Protein AF-R7J4R5-F1 (afdb_monomer_lite)

Secondary structure (DSSP, 8-state):
--S-HHHHHHHHHHHHHHHH--GGGGG-EETTEEHHHHHHHHHHHHHHHSEETTTTEE-EE--STT-S--TTSSS--S--TTPPEEE-HHHHHHHHHHHHHHHHH---HHHHHHHHHHHHHHHHHHHHHTEETTTTEE-S-EESS--SS-TT--GGG-EEHHHHHHHHHTT-S-HHHHHHHHHHHHHHHHHTT-SSS-BSEESPPPTTS-SSTT-STTSTTTT-B-HHHHHHHHHHHHHTT-HHHHHHHHHHHHHHHHHHTSB-SEE-TT--EES-TB-HHHHHHHHHHHHHHHHHHHTTTPBPGGGGTTPEEEEEEESGGGTT-BSS----SSSEEEEETTEEEE--SSPTTSS-SSB-HHHHHHHHHHHTTS-S-EEEEE---TT--H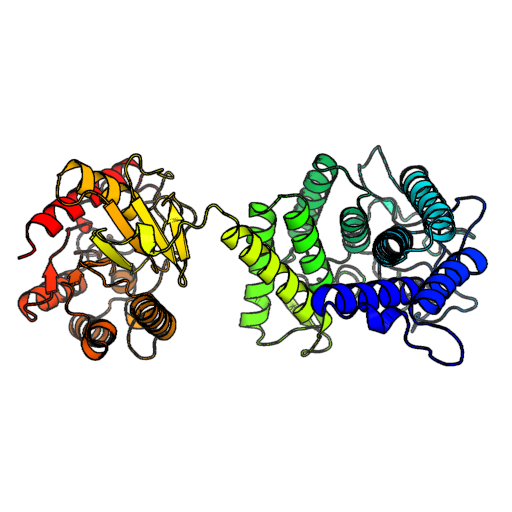HHHSTTSTTHHHHHHHHHHHHHTT---SEEEEE--HHHHHTT--HHHHHHHHHHHHHHHHHTT--PPEEEEE----GGGTTTGGG--HHHHHHHHHHHHH-TTEEEEEEGGG--STTTBTTSSSBPHHHHHHHHHHHHHHHTT--

Foldseek 3Di:
DALLPLLVVLVVVLVVCVVVVPLVQQQDDDPNDGVLRVNVVSLVCQVVPQADPVLLAGKDFQDLFNDQAHAQDQRRNDDDPRTWIWGALQSLLSSLNSLVSSLVSDDDPVVNVVSVVSNVVSLVSCCVPQADPVVLAGAGTDTPDDDLDDPVDPSRVKGFQLSRLSCLVSVSDDLVSLVVSLVVLVVQLVVLLAQASQWRMPPFDDASSHSHPQRHGCGDNRGWRALLSRLSSLVSCLVSPVLVSSVVRCVSVVVLCVVVVFDARTAGSVSHGDDDRHDVSNVVSSVVSVVSSVVVVVPQAWDPLVLCVQAAEEEFEAADQQAQVEAAKDQAPAAEWEDDQLTIHRDTPPGPQGDYRHYHLVSLLQNVCCVVVVGRHYYYYGNYYHLDALLLCFVPHVCVVVLLSSLVSCVVNVNAHQEYEYEYAQNVLVVVPALVNSLVRVVRNVCSCVVVPRLHAYEYEQYHADCVCCVPPRRGDPRSNCSLVVNCVPDVSYFYAAHLNVQQDCQQAVVSHHGYPVVSNVNSVRRSVRVVPND

Structure (mmCIF, N/CA/C/O backbone):
data_AF-R7J4R5-F1
#
_entry.id   AF-R7J4R5-F1
#
loop_
_atom_site.group_PDB
_atom_site.id
_atom_site.type_symbol
_atom_site.label_atom_id
_atom_site.label_alt_id
_atom_site.label_comp_id
_atom_site.label_asym_id
_atom_site.label_entity_id
_atom_site.label_seq_id
_atom_site.pdbx_PDB_ins_code
_atom_site.Cartn_x
_atom_site.Cartn_y
_atom_site.Cartn_z
_atom_site.occupancy
_atom_site.B_iso_or_equiv
_atom_site.auth_seq_id
_atom_site.auth_comp_id
_atom_site.auth_asym_id
_atom_site.auth_atom_id
_atom_site.pdbx_PDB_model_num
ATOM 1 N N . MET A 1 1 ? 12.479 -11.272 -28.086 1.00 71.56 1 MET A N 1
ATOM 2 C CA . MET A 1 1 ? 12.944 -9.870 -28.071 1.00 71.56 1 MET A CA 1
ATOM 3 C C . MET A 1 1 ? 13.410 -9.408 -26.708 1.00 71.56 1 MET A C 1
ATOM 5 O O . MET A 1 1 ? 14.330 -8.608 -26.654 1.00 71.56 1 MET A O 1
ATOM 9 N N . GLU A 1 2 ? 12.779 -9.908 -25.652 1.00 79.25 2 GLU A N 1
ATOM 10 C CA . GLU A 1 2 ? 13.115 -9.653 -24.254 1.00 79.25 2 GLU A CA 1
ATOM 11 C C . GLU A 1 2 ? 14.578 -10.009 -23.927 1.00 79.25 2 GLU A C 1
ATOM 13 O O . GLU A 1 2 ? 15.072 -11.060 -24.354 1.00 79.25 2 GLU A O 1
ATOM 18 N N . THR A 1 3 ? 15.246 -9.158 -23.145 1.00 88.50 3 THR A N 1
ATOM 19 C CA . THR A 1 3 ? 16.601 -9.391 -22.599 1.00 88.50 3 THR A CA 1
ATOM 20 C C . THR A 1 3 ? 16.563 -9.707 -21.098 1.00 88.50 3 THR A C 1
ATOM 22 O O . THR A 1 3 ? 17.595 -9.899 -20.453 1.00 88.50 3 THR A O 1
ATOM 25 N N . ASP A 1 4 ? 15.371 -9.762 -20.504 1.00 93.56 4 ASP A N 1
ATOM 26 C CA . ASP A 1 4 ? 15.189 -9.857 -19.062 1.00 93.56 4 ASP A CA 1
ATOM 27 C C . ASP A 1 4 ? 14.952 -11.293 -18.564 1.00 93.56 4 ASP A C 1
ATOM 29 O O . ASP A 1 4 ? 14.947 -11.510 -17.352 1.00 93.56 4 ASP A O 1
ATOM 33 N N . GLN A 1 5 ? 14.815 -12.292 -19.442 1.00 95.00 5 GLN A N 1
ATOM 34 C CA . GLN A 1 5 ? 14.500 -13.676 -19.057 1.00 95.00 5 GLN A CA 1
ATOM 35 C C . GLN A 1 5 ? 15.560 -14.279 -18.120 1.00 95.00 5 GLN A C 1
ATOM 37 O O . GLN A 1 5 ? 15.231 -14.833 -17.064 1.00 95.00 5 GLN A O 1
ATOM 42 N N . GLU A 1 6 ? 16.841 -14.117 -18.454 1.00 97.44 6 GLU A N 1
ATOM 43 C CA . GLU A 1 6 ? 17.977 -14.552 -17.640 1.00 97.44 6 GLU A CA 1
ATOM 44 C C . GLU A 1 6 ? 17.981 -13.864 -16.270 1.00 97.44 6 GLU A C 1
ATOM 46 O O . GLU A 1 6 ? 18.127 -14.509 -15.224 1.00 97.44 6 GLU A O 1
ATOM 51 N N . THR A 1 7 ? 17.769 -12.548 -16.262 1.00 98.19 7 THR A N 1
ATOM 52 C CA . THR A 1 7 ? 17.751 -11.752 -15.030 1.00 98.19 7 THR A CA 1
ATOM 53 C C . THR A 1 7 ? 16.547 -12.105 -14.148 1.00 98.19 7 THR A C 1
ATOM 55 O O . THR A 1 7 ? 16.683 -12.246 -12.930 1.00 98.19 7 THR A O 1
ATOM 58 N N . SER A 1 8 ? 15.380 -12.344 -14.749 1.00 96.88 8 SER A N 1
ATOM 59 C CA . SER A 1 8 ? 14.147 -12.766 -14.087 1.00 96.88 8 SER A CA 1
ATOM 60 C C . SER A 1 8 ? 14.290 -14.149 -13.451 1.00 96.88 8 SER A C 1
ATOM 62 O O . SER A 1 8 ? 13.855 -14.346 -12.311 1.00 96.88 8 SER A O 1
ATOM 64 N N . LEU A 1 9 ? 14.965 -15.091 -14.122 1.00 97.12 9 LEU A N 1
ATOM 65 C CA . LEU A 1 9 ? 15.268 -16.411 -13.563 1.00 97.12 9 LEU A CA 1
ATOM 66 C C . LEU A 1 9 ? 16.146 -16.305 -12.307 1.00 97.12 9 LEU A C 1
ATOM 68 O O . LEU A 1 9 ? 15.844 -16.929 -11.285 1.00 97.12 9 LEU A O 1
ATOM 72 N N . ILE A 1 10 ? 17.194 -15.478 -12.350 1.00 98.56 10 ILE A N 1
ATOM 73 C CA . ILE A 1 10 ? 18.069 -15.221 -11.196 1.00 98.56 10 ILE A CA 1
ATOM 74 C C . ILE A 1 10 ? 17.261 -14.664 -10.019 1.00 98.56 10 ILE A C 1
ATOM 76 O O . ILE A 1 10 ? 17.383 -15.150 -8.891 1.00 98.56 10 ILE A O 1
ATOM 80 N N . GLN A 1 11 ? 16.384 -13.687 -10.271 1.00 97.25 11 GLN A N 1
ATOM 81 C CA . GLN A 1 11 ? 15.514 -13.124 -9.238 1.00 97.25 11 GLN A CA 1
ATOM 82 C C . GLN A 1 11 ? 14.523 -14.149 -8.670 1.00 97.25 11 GLN A C 1
ATOM 84 O O . GLN A 1 11 ? 14.265 -14.142 -7.464 1.00 97.25 11 GLN A O 1
ATOM 89 N N . ALA A 1 12 ? 13.970 -15.036 -9.499 1.00 96.56 12 ALA A N 1
ATOM 90 C CA . ALA A 1 12 ? 13.065 -16.091 -9.050 1.00 96.56 12 ALA A CA 1
ATOM 91 C C . ALA A 1 12 ? 13.772 -17.088 -8.117 1.00 96.56 12 ALA A C 1
ATOM 93 O O . ALA A 1 12 ? 13.249 -17.400 -7.043 1.00 96.56 12 ALA A O 1
ATOM 94 N N . ILE A 1 13 ? 14.983 -17.530 -8.480 1.00 98.00 13 ILE A N 1
ATOM 95 C CA . ILE A 1 13 ? 15.808 -18.413 -7.640 1.00 98.00 13 ILE A CA 1
ATOM 96 C C . ILE A 1 13 ? 16.152 -17.721 -6.319 1.00 98.00 13 ILE A C 1
ATOM 98 O O . ILE A 1 13 ? 15.978 -18.314 -5.254 1.00 98.00 13 ILE A O 1
ATOM 102 N N . TYR A 1 14 ? 16.570 -16.454 -6.369 1.00 97.50 14 TYR A N 1
ATOM 103 C CA . TYR A 1 14 ? 16.852 -15.660 -5.175 1.00 97.50 14 TYR A CA 1
ATOM 104 C C . TYR A 1 14 ? 15.651 -15.582 -4.234 1.00 97.50 14 TYR A C 1
ATOM 106 O O . TYR A 1 14 ? 15.760 -15.941 -3.060 1.00 97.50 14 TYR A O 1
ATOM 114 N N . LYS A 1 15 ? 14.475 -15.210 -4.753 1.00 92.75 15 LYS A N 1
ATOM 115 C CA . LYS A 1 15 ? 13.235 -15.139 -3.966 1.00 92.75 15 LYS A CA 1
ATOM 116 C C . LYS A 1 15 ? 12.886 -16.493 -3.344 1.00 92.75 15 LYS A C 1
ATOM 118 O O . LYS A 1 15 ? 12.499 -16.533 -2.176 1.00 92.75 15 LYS A O 1
ATOM 123 N N . TYR A 1 16 ? 13.055 -17.595 -4.079 1.00 95.62 16 TYR A N 1
ATOM 124 C CA . TYR A 1 16 ? 12.845 -18.944 -3.548 1.00 95.62 16 TYR A CA 1
ATOM 125 C C . TYR A 1 16 ? 13.801 -19.259 -2.390 1.00 95.62 16 TYR A C 1
ATOM 127 O O . TYR A 1 16 ? 13.343 -19.660 -1.318 1.00 95.62 16 TYR A O 1
ATOM 135 N N . VAL A 1 17 ? 15.109 -19.051 -2.568 1.00 95.19 17 VAL A N 1
ATOM 136 C CA . VAL A 1 17 ? 16.117 -19.354 -1.538 1.00 95.19 17 VAL A CA 1
ATOM 137 C C . VAL A 1 17 ? 15.897 -18.496 -0.293 1.00 95.19 17 VAL A C 1
ATOM 139 O O . VAL A 1 17 ? 15.870 -19.032 0.813 1.00 95.19 17 VAL A O 1
ATOM 142 N N . LYS A 1 18 ? 15.660 -17.188 -0.454 1.00 89.12 18 LYS A N 1
ATOM 143 C CA . LYS A 1 18 ? 15.425 -16.267 0.668 1.00 89.12 18 LYS A CA 1
ATOM 144 C C . LYS A 1 18 ? 14.161 -16.601 1.454 1.00 89.12 18 LYS A C 1
ATOM 146 O O . LYS A 1 18 ? 14.198 -16.562 2.678 1.00 89.12 18 LYS A O 1
ATOM 151 N N . ARG A 1 19 ? 13.060 -16.953 0.776 1.00 87.12 19 ARG A N 1
ATOM 152 C CA . ARG A 1 19 ? 11.794 -17.292 1.452 1.00 87.12 19 ARG A CA 1
ATOM 153 C C . ARG A 1 19 ? 11.798 -18.679 2.088 1.00 87.12 19 ARG A C 1
ATOM 155 O O . ARG A 1 19 ? 11.160 -18.866 3.115 1.00 87.12 19 ARG A O 1
ATOM 162 N N . SER A 1 20 ? 12.473 -19.652 1.480 1.00 92.38 20 SER A N 1
ATOM 163 C CA . SER A 1 20 ? 12.499 -21.032 1.986 1.00 92.38 20 SER A CA 1
ATOM 164 C C . SER A 1 20 ? 13.629 -21.310 2.979 1.00 92.38 20 SER A C 1
ATOM 166 O O . SER A 1 20 ? 13.566 -22.299 3.702 1.00 92.38 20 SER A O 1
ATOM 168 N N . GLY A 1 21 ? 14.692 -20.499 2.976 1.00 90.00 21 GLY A N 1
ATOM 169 C CA . GLY A 1 21 ? 15.946 -20.803 3.669 1.00 90.00 21 GLY A CA 1
ATOM 170 C C . GLY A 1 21 ? 16.747 -21.953 3.037 1.00 90.00 21 GLY A C 1
ATOM 171 O O . GLY A 1 21 ? 17.786 -22.339 3.570 1.00 90.00 21 GLY A O 1
ATOM 172 N N . ASN A 1 22 ? 16.299 -22.515 1.906 1.00 95.25 22 ASN A N 1
ATOM 173 C CA . ASN A 1 22 ? 16.908 -23.685 1.272 1.00 95.25 22 ASN A CA 1
ATOM 174 C C . ASN A 1 22 ? 18.139 -23.313 0.428 1.00 95.25 22 ASN A C 1
ATOM 176 O O . ASN A 1 22 ? 18.102 -23.309 -0.803 1.00 95.25 22 ASN A O 1
ATOM 180 N N . THR A 1 23 ? 19.259 -23.025 1.089 1.00 94.38 23 THR A N 1
ATOM 181 C CA . THR A 1 23 ? 20.534 -22.726 0.413 1.00 94.38 23 THR A CA 1
ATOM 182 C C . THR A 1 23 ? 21.132 -23.941 -0.303 1.00 94.38 23 THR A C 1
ATOM 184 O O . THR A 1 23 ? 21.845 -23.774 -1.290 1.00 94.38 23 THR A O 1
ATOM 187 N N . ALA A 1 24 ? 20.796 -25.167 0.117 1.00 96.88 24 ALA A N 1
ATOM 188 C CA . ALA A 1 24 ? 21.243 -26.397 -0.542 1.00 96.88 24 ALA A CA 1
ATOM 189 C C . ALA A 1 24 ? 20.746 -26.505 -1.995 1.00 96.88 24 ALA A C 1
ATOM 191 O O . ALA A 1 24 ? 21.422 -27.111 -2.829 1.00 96.88 24 ALA A O 1
ATOM 192 N N . TYR A 1 25 ? 19.619 -25.861 -2.329 1.00 97.06 25 TYR A N 1
ATOM 193 C CA . TYR A 1 25 ? 19.110 -25.791 -3.700 1.00 97.06 25 TYR A CA 1
ATOM 194 C C . TYR A 1 25 ? 20.157 -25.258 -4.688 1.00 97.06 25 TYR A C 1
ATOM 196 O O . TYR A 1 25 ? 20.295 -25.808 -5.779 1.00 97.06 25 TYR A O 1
ATOM 204 N N . LEU A 1 26 ? 20.967 -24.274 -4.276 1.00 97.69 26 LEU A N 1
ATOM 205 C CA . LEU A 1 26 ? 22.016 -23.667 -5.103 1.00 97.69 26 LEU A CA 1
ATOM 206 C C . LEU A 1 26 ? 23.072 -24.674 -5.579 1.00 97.69 26 LEU A C 1
ATOM 208 O O . LEU A 1 26 ? 23.663 -24.489 -6.640 1.00 97.69 26 LEU A O 1
ATOM 212 N N . GLN A 1 27 ? 23.279 -25.752 -4.818 1.00 97.94 27 GLN A N 1
ATOM 213 C CA . GLN A 1 27 ? 24.258 -26.806 -5.102 1.00 97.94 27 GLN A CA 1
ATOM 214 C C . GLN A 1 27 ? 23.659 -27.994 -5.872 1.00 97.94 27 GLN A C 1
ATOM 216 O O . GLN A 1 27 ? 24.373 -28.937 -6.220 1.00 97.94 27 GLN A O 1
ATOM 221 N N . THR A 1 28 ? 22.355 -27.964 -6.166 1.00 97.88 28 THR A N 1
ATOM 222 C CA . THR A 1 28 ? 21.693 -29.013 -6.951 1.00 97.88 28 THR A CA 1
ATOM 223 C C . THR A 1 28 ? 22.253 -29.023 -8.364 1.00 97.88 28 THR A C 1
ATOM 225 O O . THR A 1 28 ? 22.256 -27.994 -9.036 1.00 97.88 28 THR A O 1
ATOM 228 N N . LYS A 1 29 ? 22.718 -30.185 -8.831 1.00 97.69 29 LYS A N 1
ATOM 229 C CA . LYS A 1 29 ? 23.244 -30.338 -10.188 1.00 97.69 29 LYS A CA 1
ATOM 230 C C . LYS A 1 29 ? 22.124 -30.6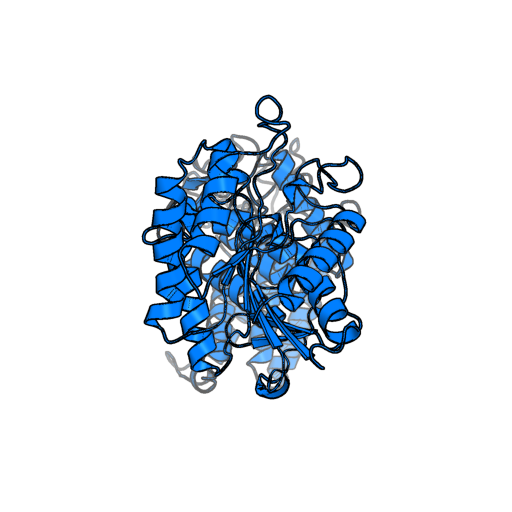61 -11.169 1.00 97.69 29 LYS A C 1
ATOM 232 O O . LYS A 1 29 ? 21.414 -31.646 -10.996 1.00 97.69 29 LYS A O 1
ATOM 237 N N . ILE A 1 30 ? 22.028 -29.865 -12.224 1.00 93.56 30 ILE A N 1
ATOM 238 C CA . ILE A 1 30 ? 21.152 -30.077 -13.373 1.00 93.56 30 ILE A CA 1
ATOM 239 C C . ILE A 1 30 ? 22.063 -30.165 -14.589 1.00 93.56 30 ILE A C 1
ATOM 241 O O . ILE A 1 30 ? 22.739 -29.189 -14.917 1.00 93.56 30 ILE A O 1
ATOM 245 N N . ASP A 1 31 ? 22.108 -31.340 -15.219 1.00 93.69 31 ASP A N 1
ATOM 246 C CA . ASP A 1 31 ? 22.960 -31.617 -16.383 1.00 93.69 31 ASP A CA 1
ATOM 247 C C . ASP A 1 31 ? 24.418 -31.152 -16.164 1.00 93.69 31 ASP A C 1
ATOM 249 O O . ASP A 1 31 ? 24.946 -30.258 -16.818 1.00 93.69 31 ASP A O 1
ATOM 253 N N . GLY A 1 32 ? 25.036 -31.683 -15.103 1.00 95.69 32 GLY A N 1
ATOM 254 C CA . GLY A 1 32 ? 26.447 -31.454 -14.774 1.00 95.69 32 GLY A CA 1
ATOM 255 C C . GLY A 1 32 ? 26.795 -30.119 -14.100 1.00 95.69 32 GLY A C 1
ATOM 256 O O . GLY A 1 32 ? 27.897 -30.013 -13.562 1.00 95.69 32 GLY A O 1
ATOM 257 N N . LYS A 1 33 ? 25.883 -29.139 -14.058 1.00 97.19 33 LYS A N 1
ATOM 258 C CA . LYS A 1 33 ? 26.109 -27.806 -13.466 1.00 97.19 33 LYS A CA 1
ATOM 259 C C . LYS A 1 33 ? 25.200 -27.539 -12.278 1.00 97.19 33 LYS A C 1
ATOM 261 O O . LYS A 1 33 ? 24.016 -27.868 -12.319 1.00 97.19 33 LYS A O 1
ATOM 266 N N . THR A 1 34 ? 25.750 -26.951 -11.224 1.00 98.19 34 THR A N 1
ATOM 267 C CA . THR A 1 34 ? 24.971 -26.484 -10.073 1.00 98.19 34 THR A CA 1
ATOM 268 C C . THR A 1 34 ? 24.040 -25.336 -10.466 1.00 98.19 34 THR A C 1
ATOM 270 O O . THR A 1 34 ? 24.269 -24.644 -11.460 1.00 98.19 34 THR A O 1
ATOM 273 N N . VAL A 1 35 ? 22.981 -25.114 -9.687 1.00 98.31 35 VAL A N 1
ATOM 274 C CA . VAL A 1 35 ? 22.061 -23.989 -9.911 1.00 98.31 35 VAL A CA 1
ATOM 275 C C . VAL A 1 35 ? 22.802 -22.647 -9.857 1.00 98.31 35 VAL A C 1
ATOM 277 O O . VAL A 1 35 ? 22.580 -21.822 -10.737 1.00 98.31 35 VAL A O 1
ATOM 280 N N . ILE A 1 36 ? 23.720 -22.436 -8.903 1.00 98.12 36 ILE A N 1
ATOM 281 C CA . ILE A 1 36 ? 24.490 -21.179 -8.822 1.00 98.12 36 ILE A CA 1
ATOM 282 C C . ILE A 1 36 ? 25.435 -20.990 -10.021 1.00 98.12 36 ILE A C 1
ATOM 284 O O . ILE A 1 36 ? 25.532 -19.887 -10.550 1.00 98.12 36 ILE A O 1
ATOM 288 N N . GLU A 1 37 ? 26.052 -22.063 -10.535 1.00 97.81 37 GLU A N 1
ATOM 289 C CA . GLU A 1 37 ? 26.833 -21.996 -11.782 1.00 97.81 37 GLU A CA 1
ATOM 290 C C . GLU A 1 37 ? 25.954 -21.640 -12.988 1.00 97.81 37 GLU A C 1
ATOM 292 O O . GLU A 1 37 ? 26.389 -20.906 -13.868 1.00 97.81 37 GLU A O 1
ATOM 297 N N . ARG A 1 38 ? 24.709 -22.129 -13.039 1.00 97.75 38 ARG A N 1
ATOM 298 C CA . ARG A 1 38 ? 23.761 -21.768 -14.106 1.00 97.75 38 ARG A CA 1
ATOM 299 C C . ARG A 1 38 ? 23.309 -20.313 -14.013 1.00 97.75 38 ARG A C 1
ATOM 301 O O . ARG A 1 38 ? 23.125 -19.681 -15.047 1.00 97.75 38 ARG A O 1
ATOM 308 N N . MET A 1 39 ? 23.158 -19.782 -12.800 1.00 98.12 39 MET A N 1
ATOM 309 C CA . MET A 1 39 ? 22.904 -18.354 -12.594 1.00 98.12 39 MET A CA 1
ATOM 310 C C . MET A 1 39 ? 24.073 -17.510 -13.113 1.00 98.12 39 MET A C 1
ATOM 312 O O . MET A 1 39 ? 23.842 -16.529 -13.810 1.00 98.12 39 MET A O 1
ATOM 316 N N . GLU A 1 40 ? 25.318 -17.914 -12.840 1.00 98.25 40 GLU A N 1
ATOM 317 C CA . GLU A 1 40 ? 26.495 -17.239 -13.399 1.00 98.25 40 GLU A CA 1
ATOM 318 C C . GLU A 1 40 ? 26.520 -17.313 -14.930 1.00 98.25 40 GLU A C 1
ATOM 320 O O . GLU A 1 40 ? 26.718 -16.294 -15.581 1.00 98.25 40 GLU A O 1
ATOM 325 N N . TRP A 1 41 ? 26.246 -18.480 -15.519 1.00 97.62 41 TRP A N 1
ATOM 326 C CA . TRP A 1 41 ? 26.159 -18.631 -16.976 1.00 97.62 41 TRP A CA 1
ATOM 327 C C . TRP A 1 41 ? 25.111 -17.727 -17.620 1.00 97.62 41 TRP A C 1
ATOM 329 O O . TRP A 1 41 ? 25.344 -17.224 -18.715 1.00 97.62 41 TRP A O 1
ATOM 339 N N . ALA A 1 42 ? 23.984 -17.489 -16.951 1.00 98.06 42 ALA A N 1
ATOM 340 C CA . ALA A 1 42 ? 22.976 -16.551 -17.428 1.00 98.06 42 ALA A CA 1
ATOM 341 C C . ALA A 1 42 ? 23.521 -15.106 -17.460 1.00 98.06 42 ALA A C 1
ATOM 343 O O . ALA A 1 42 ? 23.331 -14.400 -18.448 1.00 98.06 42 ALA A O 1
ATOM 344 N N . LEU A 1 43 ? 24.281 -14.689 -16.437 1.00 98.56 43 LEU A N 1
ATOM 345 C CA . LEU A 1 43 ? 24.974 -13.392 -16.437 1.00 98.56 43 LEU A CA 1
ATOM 346 C C . LEU A 1 43 ? 26.051 -13.318 -17.533 1.00 98.56 43 LEU A C 1
ATOM 348 O O . LEU A 1 43 ? 26.182 -12.297 -18.203 1.00 98.56 43 LEU A O 1
ATOM 352 N N . GLU A 1 44 ? 26.826 -14.389 -17.728 1.00 98.38 44 GLU A N 1
ATOM 353 C CA . GLU A 1 44 ? 27.865 -14.451 -18.765 1.00 98.38 44 GLU A CA 1
ATOM 354 C C . GLU A 1 44 ? 27.274 -14.389 -20.170 1.00 98.38 44 GLU A C 1
ATOM 356 O O . GLU A 1 44 ? 27.812 -13.683 -21.017 1.00 98.38 44 GLU A O 1
ATOM 361 N N . TYR A 1 45 ? 26.155 -15.072 -20.412 1.00 98.12 45 TYR A N 1
ATOM 362 C CA . TYR A 1 45 ? 25.437 -14.994 -21.679 1.00 98.12 45 TYR A CA 1
ATOM 363 C C . TYR A 1 45 ? 25.033 -13.552 -22.005 1.00 98.12 45 TYR A C 1
ATOM 365 O O . TYR A 1 45 ? 25.334 -13.076 -23.096 1.00 98.12 45 TYR A O 1
ATOM 373 N N . LEU A 1 46 ? 24.445 -12.823 -21.051 1.00 98.12 46 LEU A N 1
ATOM 374 C CA . LEU A 1 46 ? 24.060 -11.425 -21.265 1.00 98.12 46 LEU A CA 1
ATOM 375 C C . LEU A 1 46 ? 25.267 -10.540 -21.612 1.00 98.12 46 LEU A C 1
ATOM 377 O O . LEU A 1 46 ? 25.201 -9.737 -22.540 1.00 98.12 46 LEU A O 1
ATOM 381 N N . ILE A 1 47 ? 26.394 -10.718 -20.918 1.00 97.69 47 ILE A N 1
ATOM 382 C CA . ILE A 1 47 ? 27.624 -9.958 -21.194 1.00 97.69 47 ILE A CA 1
ATOM 383 C C . ILE A 1 47 ? 28.261 -10.338 -22.541 1.00 97.69 47 ILE A C 1
ATOM 385 O O . ILE A 1 47 ? 28.851 -9.485 -23.202 1.00 97.69 47 ILE A O 1
ATOM 389 N N . ASN A 1 48 ? 28.162 -11.598 -22.961 1.00 97.62 48 ASN A N 1
ATOM 390 C CA . ASN A 1 48 ? 28.793 -12.070 -24.193 1.00 97.62 48 ASN A CA 1
ATOM 391 C C . ASN A 1 48 ? 27.947 -11.777 -25.439 1.00 97.62 48 ASN A C 1
ATOM 393 O O . ASN A 1 48 ? 28.497 -11.396 -26.470 1.00 97.62 48 ASN A O 1
ATOM 397 N N . GLU A 1 49 ? 26.627 -11.928 -25.333 1.00 96.44 49 GLU A N 1
ATOM 398 C CA . GLU A 1 49 ? 25.713 -11.958 -26.481 1.00 96.44 49 GLU A CA 1
ATOM 399 C C . GLU A 1 49 ? 24.780 -10.741 -26.551 1.00 96.44 49 GLU A C 1
ATOM 401 O O . GLU A 1 49 ? 24.240 -10.435 -27.615 1.00 96.44 49 GLU A O 1
ATOM 406 N N . LYS A 1 50 ? 24.567 -10.041 -25.429 1.00 96.38 50 LYS A N 1
ATOM 407 C CA . LYS A 1 50 ? 23.594 -8.942 -25.305 1.00 96.38 50 LYS A CA 1
ATOM 408 C C . LYS A 1 50 ? 24.215 -7.648 -24.795 1.00 96.38 50 LYS A C 1
ATOM 410 O O . LYS A 1 50 ? 23.512 -6.832 -24.222 1.00 96.38 50 LYS A O 1
ATOM 415 N N . TYR A 1 51 ? 25.509 -7.420 -25.013 1.00 97.12 51 TYR A N 1
ATOM 416 C CA . TYR A 1 51 ? 26.222 -6.263 -24.463 1.00 97.12 51 TYR A CA 1
ATOM 417 C C . TYR A 1 51 ? 26.843 -5.378 -25.544 1.00 97.12 51 TYR A C 1
ATOM 419 O O . TYR A 1 51 ? 27.601 -5.836 -26.403 1.00 97.12 51 TYR A O 1
ATOM 427 N N . ASN A 1 52 ? 26.591 -4.074 -25.464 1.00 98.19 52 ASN A N 1
ATOM 428 C CA . ASN A 1 52 ? 27.252 -3.086 -26.300 1.00 98.19 52 ASN A CA 1
ATOM 429 C C . ASN A 1 52 ? 28.524 -2.567 -25.618 1.00 98.19 52 ASN A C 1
ATOM 431 O O . ASN A 1 52 ? 28.467 -1.902 -24.586 1.00 98.19 52 ASN A O 1
ATOM 435 N N . LYS A 1 53 ? 29.686 -2.803 -26.236 1.00 96.44 53 LYS A N 1
ATOM 436 C CA . LYS A 1 53 ? 30.991 -2.396 -25.685 1.00 96.44 53 LYS A CA 1
ATOM 437 C C . LYS A 1 53 ? 31.227 -0.884 -25.659 1.00 96.44 53 LYS A C 1
ATOM 439 O O . LYS A 1 53 ? 32.017 -0.429 -24.841 1.00 96.44 53 LYS A O 1
ATOM 444 N N . GLN A 1 54 ? 30.600 -0.123 -26.556 1.00 97.00 54 GLN A N 1
ATOM 445 C CA . GLN A 1 54 ? 30.769 1.331 -26.623 1.00 97.00 54 GLN A CA 1
ATOM 446 C C . GLN A 1 54 ? 30.098 2.018 -25.431 1.00 97.00 54 GLN A C 1
ATOM 448 O O . GLN A 1 54 ? 30.692 2.911 -24.836 1.00 97.00 54 GLN A O 1
ATOM 453 N N . TYR A 1 55 ? 28.880 1.599 -25.088 1.00 98.38 55 TYR A N 1
ATOM 454 C CA . TYR A 1 55 ? 28.118 2.161 -23.967 1.00 98.38 55 TYR A CA 1
ATOM 455 C C . TYR A 1 55 ? 28.352 1.414 -22.654 1.00 98.38 55 TYR A C 1
ATOM 457 O O . TYR A 1 55 ? 28.089 1.937 -21.576 1.00 98.38 55 TYR A O 1
ATOM 465 N N . GLY A 1 56 ? 28.832 0.176 -22.740 1.00 98.44 56 GLY A N 1
ATOM 466 C CA . GLY A 1 56 ? 28.994 -0.699 -21.597 1.00 98.44 56 GLY A CA 1
ATOM 467 C C . GLY A 1 56 ? 27.661 -1.074 -20.939 1.00 98.44 56 GLY A C 1
ATOM 468 O O . GLY A 1 56 ? 27.587 -1.113 -19.708 1.00 98.44 56 GLY A O 1
ATOM 469 N N . LEU A 1 57 ? 26.628 -1.306 -21.756 1.00 98.75 57 LEU A N 1
ATOM 470 C CA . LEU A 1 57 ? 25.239 -1.570 -21.365 1.00 98.75 57 LEU A CA 1
ATOM 471 C C . LEU A 1 57 ? 24.651 -2.729 -22.183 1.00 98.75 57 LEU A C 1
ATOM 473 O O . LEU A 1 57 ? 25.136 -3.027 -23.278 1.00 98.75 57 LEU A O 1
ATOM 477 N N . LEU A 1 58 ? 23.610 -3.372 -21.652 1.00 98.50 58 LEU A N 1
ATOM 478 C CA . LEU A 1 58 ? 22.852 -4.398 -22.360 1.00 98.50 58 LEU A CA 1
ATOM 479 C C . LEU A 1 58 ? 22.018 -3.812 -23.500 1.00 98.50 58 LEU A C 1
ATOM 481 O O . LEU A 1 58 ? 21.589 -2.660 -23.426 1.00 98.50 58 LEU A O 1
ATOM 485 N N . ILE A 1 59 ? 21.805 -4.632 -24.528 1.00 97.44 59 ILE A N 1
ATOM 486 C CA . ILE A 1 59 ? 21.008 -4.328 -25.716 1.00 97.44 59 ILE A CA 1
ATOM 487 C C . ILE A 1 59 ? 19.818 -5.276 -25.817 1.00 97.44 59 ILE A C 1
ATOM 489 O O . ILE A 1 59 ? 19.961 -6.481 -25.599 1.00 97.44 59 ILE A O 1
ATOM 493 N N . GLY A 1 60 ? 18.694 -4.728 -26.256 1.00 95.75 60 GLY A N 1
ATOM 494 C CA . GLY A 1 60 ? 17.462 -5.444 -26.560 1.00 95.75 60 GLY A CA 1
ATOM 495 C C . GLY A 1 60 ? 16.859 -4.952 -27.871 1.00 95.75 60 GLY A C 1
ATOM 496 O O . GLY A 1 60 ? 17.395 -4.050 -28.522 1.00 95.75 60 GLY A O 1
ATOM 497 N N . ALA A 1 61 ? 15.753 -5.561 -28.291 1.00 95.69 61 ALA A N 1
ATOM 498 C CA . ALA A 1 61 ? 14.928 -4.958 -29.335 1.00 95.69 61 ALA A CA 1
ATOM 499 C C . ALA A 1 61 ? 14.259 -3.686 -28.788 1.00 95.69 61 ALA A C 1
ATOM 501 O O . ALA A 1 61 ? 13.927 -3.627 -27.609 1.00 95.69 61 ALA A O 1
ATOM 502 N N . THR A 1 62 ? 14.022 -2.682 -29.632 1.00 96.00 62 THR A N 1
ATOM 503 C CA . THR A 1 62 ? 13.212 -1.518 -29.251 1.00 96.00 62 THR A CA 1
ATOM 504 C C . THR A 1 62 ? 11.801 -1.965 -28.882 1.00 96.00 62 THR A C 1
ATOM 506 O O . THR A 1 62 ? 11.103 -2.552 -29.709 1.00 96.00 62 THR A O 1
ATOM 509 N N . THR A 1 63 ? 11.367 -1.645 -27.665 1.00 95.62 63 THR A N 1
ATOM 510 C CA . THR A 1 63 ? 10.026 -1.955 -27.158 1.00 95.62 63 THR A CA 1
ATOM 511 C C . THR A 1 63 ? 9.465 -0.779 -26.360 1.00 95.62 63 THR A C 1
ATOM 513 O O . THR A 1 63 ? 10.143 0.215 -26.107 1.00 95.62 63 THR A O 1
ATOM 516 N N . ALA A 1 64 ? 8.184 -0.847 -26.005 1.00 94.88 64 ALA A N 1
ATOM 517 C CA . ALA A 1 64 ? 7.566 0.162 -25.158 1.00 94.88 64 ALA A CA 1
ATOM 518 C C . ALA A 1 64 ? 7.843 -0.167 -23.676 1.00 94.88 64 ALA A C 1
ATOM 520 O O . ALA A 1 64 ? 7.164 -1.004 -23.079 1.00 94.88 64 ALA A O 1
ATOM 521 N N . ASP A 1 65 ? 8.829 0.515 -23.092 1.00 95.19 65 ASP A N 1
ATOM 522 C CA . ASP A 1 65 ? 9.329 0.311 -21.725 1.00 95.19 65 ASP A CA 1
ATOM 523 C C . ASP A 1 65 ? 9.795 -1.134 -21.475 1.00 95.19 65 ASP A C 1
ATOM 525 O O . ASP A 1 65 ? 10.759 -1.578 -22.080 1.00 95.19 65 ASP A O 1
AT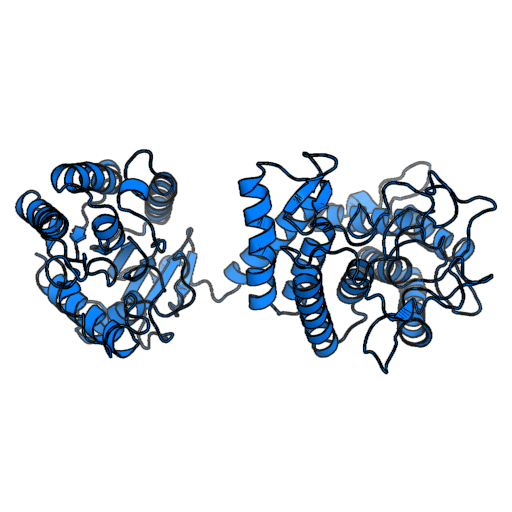OM 529 N N . TRP A 1 66 ? 9.122 -1.875 -20.599 1.00 93.81 66 TRP A N 1
ATOM 530 C CA . TRP A 1 66 ? 9.439 -3.267 -20.261 1.00 93.81 66 TRP A CA 1
ATOM 531 C C . TRP A 1 66 ? 8.746 -4.287 -21.171 1.00 93.81 66 TRP A C 1
ATOM 533 O O . TRP A 1 66 ? 8.806 -5.488 -20.909 1.00 93.81 66 TRP A O 1
ATOM 543 N N . GLY A 1 67 ? 7.990 -3.808 -22.161 1.00 93.44 67 GLY A N 1
ATOM 544 C CA . GLY A 1 67 ? 7.182 -4.638 -23.038 1.00 93.44 67 GLY A CA 1
ATOM 545 C C . GLY A 1 67 ? 7.998 -5.572 -23.928 1.00 93.44 67 GLY A C 1
ATOM 546 O O . GLY A 1 67 ? 9.220 -5.525 -24.002 1.00 93.44 67 GLY A O 1
ATOM 547 N N . ASP A 1 68 ? 7.281 -6.410 -24.661 1.00 93.50 68 ASP A N 1
ATOM 548 C CA . ASP A 1 68 ? 7.844 -7.419 -25.554 1.00 93.50 68 ASP A CA 1
ATOM 549 C C . ASP A 1 68 ? 7.409 -7.204 -27.006 1.00 93.50 68 ASP A C 1
ATOM 551 O O . ASP A 1 68 ? 7.537 -8.122 -27.802 1.00 93.50 68 ASP A O 1
ATOM 555 N N . VAL A 1 69 ? 6.885 -6.024 -27.367 1.00 95.44 69 VAL A N 1
ATOM 556 C CA . VAL A 1 69 ? 6.374 -5.728 -28.717 1.00 95.44 69 VAL A CA 1
ATOM 557 C C . VAL A 1 69 ? 7.219 -4.666 -29.422 1.00 95.44 69 VAL A C 1
ATOM 559 O O . VAL A 1 69 ? 7.376 -3.564 -28.900 1.00 95.44 69 VAL A O 1
ATOM 562 N N . GLN A 1 70 ? 7.715 -4.970 -30.630 1.00 95.31 70 GLN A N 1
ATOM 563 C CA . GLN A 1 70 ? 8.542 -4.062 -31.430 1.00 95.31 70 GLN A CA 1
ATOM 564 C C . GLN A 1 70 ? 7.685 -3.260 -32.410 1.00 95.31 70 GLN A C 1
ATOM 566 O O . GLN A 1 70 ? 6.660 -3.764 -32.884 1.00 95.31 70 GLN A O 1
ATOM 571 N N . PRO A 1 71 ? 8.099 -2.030 -32.762 1.00 95.44 71 PRO A N 1
ATOM 572 C CA . PRO A 1 71 ? 7.294 -1.122 -33.577 1.00 95.44 71 PRO A CA 1
ATOM 573 C C . PRO A 1 71 ? 6.907 -1.674 -34.952 1.00 95.44 71 PRO A C 1
ATOM 575 O O . PRO A 1 71 ? 5.758 -1.545 -35.381 1.00 95.44 71 PRO A O 1
ATOM 578 N N . GLU A 1 72 ? 7.837 -2.321 -35.654 1.00 94.75 72 GLU A N 1
ATOM 579 C CA . GLU A 1 72 ? 7.717 -2.526 -37.100 1.00 94.75 72 GLU A CA 1
ATOM 580 C C . GLU A 1 72 ? 7.239 -3.917 -37.535 1.00 94.75 72 GLU A C 1
ATOM 582 O O . GLU A 1 72 ? 7.195 -4.189 -38.737 1.00 94.75 72 GLU A O 1
ATOM 587 N N . HIS A 1 73 ? 6.766 -4.765 -36.616 1.00 93.44 73 HIS A N 1
ATOM 588 C CA . HIS A 1 73 ? 6.252 -6.100 -36.944 1.00 93.44 73 HIS A CA 1
ATOM 589 C C . HIS A 1 73 ? 4.821 -6.328 -36.390 1.00 93.44 73 HIS A C 1
ATOM 591 O O . HIS A 1 73 ? 4.556 -6.003 -35.235 1.00 93.44 73 HIS A O 1
ATOM 597 N N . PRO A 1 74 ? 3.867 -6.909 -37.160 1.00 93.06 74 PRO A N 1
ATOM 598 C CA . PRO A 1 74 ? 2.468 -7.067 -36.724 1.00 93.06 74 PRO A CA 1
ATOM 599 C C . PRO A 1 74 ? 2.253 -7.901 -35.452 1.00 93.06 74 PRO A C 1
ATOM 601 O O . PRO A 1 74 ? 1.367 -7.590 -34.663 1.00 93.06 74 PRO A O 1
ATOM 604 N N . TRP A 1 75 ? 3.035 -8.971 -35.263 1.00 90.69 75 TRP A N 1
ATOM 605 C CA . TRP A 1 75 ? 3.089 -9.707 -33.992 1.00 90.69 75 TRP A CA 1
ATOM 606 C C . TRP A 1 75 ? 4.107 -9.067 -33.046 1.00 90.69 75 TRP A C 1
ATOM 608 O O . TRP A 1 75 ? 3.721 -8.456 -32.056 1.00 90.69 75 TRP A O 1
ATOM 618 N N . GLY A 1 76 ? 5.384 -9.126 -33.429 1.00 88.38 76 GLY A N 1
ATOM 619 C CA . GLY A 1 76 ? 6.420 -8.242 -32.917 1.00 88.38 76 GLY A CA 1
ATOM 620 C C . GLY A 1 76 ? 7.052 -8.698 -31.618 1.00 88.38 76 GLY A C 1
ATOM 621 O O . GLY A 1 76 ? 7.560 -7.839 -30.933 1.00 88.38 76 GLY A O 1
ATOM 622 N N . VAL A 1 77 ? 7.040 -9.993 -31.291 1.00 91.00 77 VAL A N 1
ATOM 623 C CA . VAL A 1 77 ? 7.676 -10.537 -30.069 1.00 91.00 77 VAL A CA 1
ATOM 624 C C . VAL A 1 77 ? 8.962 -11.338 -30.342 1.00 91.00 77 VAL A C 1
ATOM 626 O O . VAL A 1 77 ? 9.664 -11.781 -29.427 1.00 91.00 77 VAL A O 1
ATOM 629 N N . GLU A 1 78 ? 9.332 -11.489 -31.615 1.00 90.75 78 GLU A N 1
ATOM 630 C CA . GLU A 1 78 ? 10.534 -12.196 -32.072 1.00 90.75 78 GLU A CA 1
ATOM 631 C C . GLU A 1 78 ? 11.567 -11.222 -32.641 1.00 90.75 78 GLU A C 1
ATOM 633 O O . GLU A 1 78 ? 11.205 -10.181 -33.175 1.00 90.75 78 GLU A O 1
ATOM 638 N N . ILE A 1 79 ? 12.854 -11.560 -32.514 1.00 91.81 79 ILE A N 1
ATOM 639 C CA . ILE A 1 79 ? 13.921 -10.808 -33.185 1.00 91.81 79 ILE A CA 1
ATOM 640 C C . ILE A 1 79 ? 13.959 -11.252 -34.643 1.00 91.81 79 ILE A C 1
ATOM 642 O O . ILE A 1 79 ? 14.111 -12.444 -34.921 1.00 91.81 79 ILE A O 1
ATOM 646 N N . ASP A 1 80 ? 13.881 -10.299 -35.561 1.00 93.44 80 ASP A N 1
ATOM 647 C CA . ASP A 1 80 ? 13.930 -10.544 -36.994 1.00 93.44 80 ASP A CA 1
ATOM 648 C C . ASP A 1 80 ? 14.619 -9.385 -37.736 1.00 93.44 80 ASP A C 1
ATOM 650 O O . ASP A 1 80 ? 15.388 -8.612 -37.167 1.00 93.44 80 ASP A O 1
ATOM 654 N N . LYS A 1 81 ? 14.402 -9.305 -39.050 1.00 93.88 81 LYS A N 1
ATOM 655 C CA . LYS A 1 81 ? 14.973 -8.259 -39.908 1.00 93.88 81 LYS A CA 1
ATOM 656 C C . LYS A 1 81 ? 14.375 -6.864 -39.671 1.00 93.88 81 LYS A C 1
ATOM 658 O O . LYS A 1 81 ? 14.959 -5.904 -40.158 1.00 93.88 81 LYS A O 1
ATOM 663 N N . ASP A 1 82 ? 13.222 -6.776 -39.007 1.00 92.75 82 ASP A N 1
ATOM 664 C CA . ASP A 1 82 ? 12.525 -5.527 -38.690 1.00 92.75 82 ASP A CA 1
ATOM 665 C C . ASP A 1 82 ? 12.930 -5.029 -37.279 1.00 92.75 82 ASP A C 1
ATOM 667 O O . ASP A 1 82 ? 12.418 -4.024 -36.788 1.00 92.75 82 ASP A O 1
ATOM 671 N N . THR A 1 83 ? 13.859 -5.725 -36.606 1.00 94.81 83 THR A N 1
ATOM 672 C CA . THR A 1 83 ? 14.339 -5.360 -35.273 1.00 94.81 83 THR A CA 1
ATOM 673 C C . THR A 1 83 ? 15.359 -4.234 -35.305 1.00 94.81 83 THR A C 1
ATOM 675 O O . THR A 1 83 ? 16.494 -4.396 -35.755 1.00 94.81 83 THR A O 1
ATOM 678 N N . HIS A 1 84 ? 14.982 -3.125 -34.677 1.00 95.75 84 HIS A N 1
ATOM 679 C CA . HIS A 1 84 ? 15.903 -2.081 -34.252 1.00 95.75 84 HIS A CA 1
ATOM 680 C C . HIS A 1 84 ? 16.434 -2.416 -32.858 1.00 95.75 84 HIS A C 1
ATOM 682 O O . HIS A 1 84 ? 15.663 -2.570 -31.911 1.00 95.75 84 HIS A O 1
ATOM 688 N N . PHE A 1 85 ? 17.753 -2.553 -32.719 1.00 96.88 85 PHE A N 1
ATOM 689 C CA . PHE A 1 85 ? 18.368 -2.759 -31.409 1.00 96.88 85 PHE A CA 1
ATOM 690 C C . PHE A 1 85 ? 18.542 -1.429 -30.678 1.00 96.88 85 PHE A C 1
ATOM 692 O O . PHE A 1 85 ? 19.014 -0.439 -31.249 1.00 96.88 85 PHE A O 1
ATOM 699 N N . ALA A 1 86 ? 18.208 -1.432 -29.392 1.00 97.56 86 ALA A N 1
ATOM 700 C CA . ALA A 1 86 ? 18.321 -0.283 -28.515 1.00 97.56 86 ALA A CA 1
ATOM 701 C C . ALA A 1 86 ? 18.901 -0.668 -27.151 1.00 97.56 86 ALA A C 1
ATOM 703 O O . ALA A 1 86 ? 19.022 -1.841 -26.798 1.00 97.56 86 ALA A O 1
ATOM 704 N N . ILE A 1 87 ? 19.287 0.358 -26.403 1.00 98.56 87 ILE A N 1
ATOM 705 C CA . ILE A 1 87 ? 19.626 0.283 -24.985 1.00 98.56 87 ILE A CA 1
ATOM 706 C C . ILE A 1 87 ? 18.551 1.063 -24.235 1.00 98.56 87 ILE A C 1
ATOM 708 O O . ILE A 1 87 ? 18.352 2.247 -24.519 1.00 98.56 87 ILE A O 1
ATOM 712 N N . ASP A 1 88 ? 17.917 0.427 -23.258 1.00 97.81 88 ASP A N 1
ATOM 713 C CA . ASP A 1 88 ? 16.933 1.046 -22.373 1.00 97.81 88 ASP A CA 1
ATOM 714 C C . ASP A 1 88 ? 17.295 0.853 -20.892 1.00 97.81 88 ASP A C 1
ATOM 716 O O . ASP A 1 88 ? 18.263 0.177 -20.516 1.00 97.81 88 ASP A O 1
ATOM 720 N N . ILE A 1 89 ? 16.515 1.505 -20.033 1.00 98.31 89 ILE A N 1
ATOM 721 C CA . ILE A 1 89 ? 16.679 1.433 -18.584 1.00 98.31 89 ILE A CA 1
ATOM 722 C C . ILE A 1 89 ? 16.138 0.138 -17.971 1.00 98.31 89 ILE A C 1
ATOM 724 O O . ILE A 1 89 ? 16.680 -0.295 -16.954 1.00 98.31 89 ILE A O 1
ATOM 728 N N . TYR A 1 90 ? 15.113 -0.490 -18.548 1.00 98.12 90 TYR A N 1
ATOM 729 C CA . TYR A 1 90 ? 14.498 -1.686 -17.977 1.00 98.12 90 TYR A CA 1
ATOM 730 C C . TYR A 1 90 ? 15.473 -2.867 -17.983 1.00 98.12 90 TYR A C 1
ATOM 732 O O . TYR A 1 90 ? 15.802 -3.379 -16.909 1.00 98.12 90 TYR A O 1
ATOM 740 N N . ASP A 1 91 ? 16.016 -3.226 -19.147 1.00 98.00 91 ASP A N 1
ATOM 741 C CA . ASP A 1 91 ? 16.947 -4.348 -19.316 1.00 98.00 91 ASP A CA 1
ATOM 742 C C . ASP A 1 91 ? 18.190 -4.175 -18.429 1.00 98.00 91 ASP A C 1
ATOM 744 O O . ASP A 1 91 ? 18.644 -5.082 -17.720 1.00 98.00 91 ASP A O 1
ATOM 748 N N . ASN A 1 92 ? 18.724 -2.954 -18.403 1.00 98.69 92 ASN A N 1
ATOM 749 C CA . ASN A 1 92 ? 19.929 -2.637 -17.651 1.00 98.69 92 ASN A CA 1
ATOM 750 C C . ASN A 1 92 ? 19.685 -2.587 -16.132 1.00 98.69 92 ASN A C 1
ATOM 752 O O . ASN A 1 92 ? 20.522 -3.067 -15.360 1.00 98.69 92 ASN A O 1
ATOM 756 N N . ALA A 1 93 ? 18.541 -2.073 -15.672 1.00 98.62 93 ALA A N 1
ATOM 757 C CA . ALA A 1 93 ? 18.173 -2.117 -14.257 1.00 98.62 93 ALA A CA 1
ATOM 758 C C . ALA A 1 93 ? 17.864 -3.549 -13.787 1.00 98.62 93 ALA A C 1
ATOM 760 O O . ALA A 1 93 ? 18.262 -3.932 -12.681 1.00 98.62 93 ALA A O 1
ATOM 761 N N . MET A 1 94 ? 17.230 -4.366 -14.634 1.00 98.56 94 MET A N 1
ATOM 762 C CA . MET A 1 94 ? 17.001 -5.790 -14.381 1.00 98.56 94 MET A CA 1
ATOM 763 C C . MET A 1 94 ? 18.317 -6.559 -14.203 1.00 98.56 94 MET A C 1
ATOM 765 O O . MET A 1 94 ? 18.433 -7.380 -13.287 1.00 98.56 94 MET A O 1
ATOM 769 N N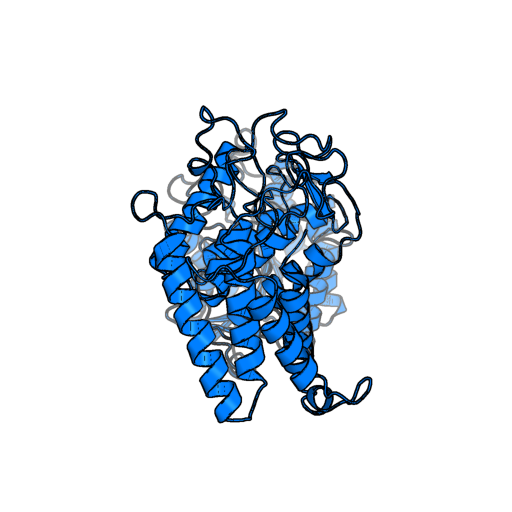 . MET A 1 95 ? 19.346 -6.245 -14.996 1.00 98.69 95 MET A N 1
ATOM 770 C CA . MET A 1 95 ? 20.684 -6.820 -14.825 1.00 98.69 95 MET A CA 1
ATOM 771 C C . MET A 1 95 ? 21.342 -6.400 -13.507 1.00 98.69 95 MET A C 1
ATOM 773 O O . MET A 1 95 ? 21.904 -7.245 -12.808 1.00 98.69 95 MET A O 1
ATOM 777 N N . VAL A 1 96 ? 21.231 -5.129 -13.100 1.00 98.88 96 VAL A N 1
ATOM 778 C CA . VAL A 1 96 ? 21.725 -4.684 -11.781 1.00 98.88 96 VAL A CA 1
ATOM 779 C C . VAL A 1 96 ? 21.022 -5.439 -10.644 1.00 98.88 96 VAL A C 1
ATOM 781 O O . VAL A 1 96 ? 21.690 -5.891 -9.711 1.00 98.88 96 VAL A O 1
ATOM 784 N N . LEU A 1 97 ? 19.700 -5.631 -10.726 1.00 98.31 97 LEU A N 1
ATOM 785 C CA . LEU A 1 97 ? 18.935 -6.425 -9.756 1.00 98.31 97 LEU A CA 1
ATOM 786 C C . LEU A 1 97 ? 19.392 -7.886 -9.712 1.00 98.31 97 LEU A C 1
ATOM 788 O O . LEU A 1 97 ? 19.595 -8.440 -8.630 1.00 98.31 97 LEU A O 1
ATOM 792 N N . ALA A 1 98 ? 19.590 -8.514 -10.870 1.00 98.81 98 ALA A N 1
ATOM 793 C CA . ALA A 1 98 ? 20.090 -9.881 -10.943 1.00 98.81 98 ALA A CA 1
ATOM 794 C C . ALA A 1 98 ? 21.497 -10.009 -10.343 1.00 98.81 98 ALA A C 1
ATOM 796 O O . ALA A 1 98 ? 21.746 -10.940 -9.578 1.00 98.81 98 ALA A O 1
ATOM 797 N N . LEU A 1 99 ? 22.391 -9.052 -10.610 1.00 98.88 99 LEU A N 1
ATOM 798 C CA . LEU A 1 99 ? 23.729 -9.014 -10.020 1.00 98.88 99 LEU A CA 1
ATOM 799 C C . LEU A 1 99 ? 23.679 -8.846 -8.498 1.00 98.88 99 LEU A C 1
ATOM 801 O O . LEU A 1 99 ? 24.385 -9.566 -7.796 1.00 98.88 99 LEU A O 1
ATOM 805 N N . ASN A 1 100 ? 22.828 -7.958 -7.972 1.00 98.25 100 ASN A N 1
ATOM 806 C CA . ASN A 1 100 ? 22.623 -7.815 -6.525 1.00 98.25 100 ASN A CA 1
ATOM 807 C C . ASN A 1 100 ? 22.181 -9.140 -5.888 1.00 98.25 100 ASN A C 1
ATOM 809 O O . ASN A 1 100 ? 22.782 -9.590 -4.912 1.00 98.25 100 ASN A O 1
ATOM 813 N N . ASN A 1 101 ? 21.192 -9.798 -6.491 1.00 98.38 101 ASN A N 1
ATOM 814 C CA . ASN A 1 101 ? 20.654 -11.064 -6.006 1.00 98.38 101 ASN A CA 1
ATOM 815 C C . ASN A 1 101 ? 21.678 -12.204 -6.083 1.00 98.38 101 ASN A C 1
ATOM 817 O O . ASN A 1 101 ? 21.816 -12.979 -5.139 1.00 98.38 101 ASN A O 1
ATOM 821 N N . TYR A 1 102 ? 22.417 -12.306 -7.189 1.00 98.69 102 TYR A N 1
ATOM 822 C CA . TYR A 1 102 ? 23.476 -13.298 -7.362 1.00 98.69 102 TYR A CA 1
ATOM 823 C C . TYR A 1 102 ? 24.603 -13.103 -6.338 1.00 98.69 102 TYR A C 1
ATOM 825 O O . TYR A 1 102 ? 25.009 -14.059 -5.681 1.00 98.69 102 TYR A O 1
ATOM 833 N N . LEU A 1 103 ? 25.067 -11.863 -6.147 1.00 98.38 103 LEU A N 1
ATOM 834 C CA . LEU A 1 103 ? 26.140 -11.528 -5.205 1.00 98.38 103 LEU A CA 1
ATOM 835 C C . LEU A 1 103 ? 25.774 -11.816 -3.744 1.00 98.38 103 LEU A C 1
ATOM 837 O O . LEU A 1 103 ? 26.668 -12.052 -2.932 1.00 98.38 103 LEU A O 1
ATOM 841 N N . GLU A 1 104 ? 24.491 -11.794 -3.386 1.00 96.31 104 GLU A N 1
ATOM 842 C CA . GLU A 1 104 ? 24.047 -12.183 -2.045 1.00 96.31 104 GLU A CA 1
ATOM 843 C C . GLU A 1 104 ? 24.104 -13.706 -1.826 1.00 96.31 104 GLU A C 1
ATOM 845 O O . GLU A 1 104 ? 24.336 -14.151 -0.703 1.00 96.31 104 GLU A O 1
ATOM 850 N N . LEU A 1 105 ? 23.929 -14.506 -2.883 1.00 96.75 105 LEU A N 1
ATOM 851 C CA . LEU A 1 105 ? 23.914 -15.974 -2.808 1.00 96.75 105 LEU A CA 1
ATOM 852 C C . LEU A 1 105 ? 25.276 -16.627 -3.076 1.00 96.75 105 LEU A C 1
ATOM 854 O O . LEU A 1 105 ? 25.520 -17.739 -2.606 1.00 96.75 105 LEU A O 1
ATOM 858 N N . GLU A 1 106 ? 26.145 -15.973 -3.847 1.00 96.69 106 GLU A N 1
ATOM 859 C CA . GLU A 1 106 ? 27.483 -16.468 -4.169 1.00 96.69 106 GLU A CA 1
ATOM 860 C C . GLU A 1 106 ? 28.448 -16.259 -2.992 1.00 96.69 106 GLU A C 1
ATOM 862 O O . GLU A 1 106 ? 28.490 -15.195 -2.373 1.00 96.69 106 GLU A O 1
ATOM 867 N N . ASN A 1 107 ? 29.263 -17.273 -2.705 1.00 94.25 107 ASN A N 1
ATOM 868 C CA . ASN A 1 107 ? 30.232 -17.283 -1.610 1.00 94.25 107 ASN A CA 1
ATOM 869 C C . ASN A 1 107 ? 31.688 -17.264 -2.097 1.00 94.25 107 ASN A C 1
ATOM 871 O O . ASN A 1 107 ? 32.577 -16.920 -1.318 1.00 94.25 107 ASN A O 1
ATOM 875 N N . ASP A 1 108 ? 31.955 -17.606 -3.361 1.00 97.62 108 ASP A N 1
ATOM 876 C CA . ASP A 1 108 ? 33.300 -17.550 -3.931 1.00 97.62 108 ASP A CA 1
ATOM 877 C C . ASP A 1 108 ? 33.791 -16.098 -4.046 1.00 97.62 108 ASP A C 1
ATOM 879 O O . ASP A 1 108 ? 33.206 -15.263 -4.742 1.00 97.62 108 ASP A O 1
ATOM 883 N N . ALA A 1 109 ? 34.891 -15.788 -3.360 1.00 97.50 109 ALA A N 1
ATOM 884 C CA . ALA A 1 109 ? 35.411 -14.428 -3.269 1.00 97.50 109 ALA A CA 1
ATOM 885 C C . ALA A 1 109 ? 35.848 -13.852 -4.628 1.00 97.50 109 ALA A C 1
ATOM 887 O O . ALA A 1 109 ? 35.624 -12.667 -4.882 1.00 97.50 109 ALA A O 1
ATOM 888 N N . ALA A 1 110 ? 36.432 -14.670 -5.510 1.00 98.19 110 ALA A N 1
ATOM 889 C CA . ALA A 1 110 ? 36.900 -14.218 -6.817 1.00 98.19 110 ALA A CA 1
ATOM 890 C C . ALA A 1 110 ? 35.717 -13.911 -7.744 1.00 98.19 110 ALA A C 1
ATOM 892 O O . ALA A 1 110 ? 35.698 -12.869 -8.405 1.00 98.19 110 ALA A O 1
ATOM 893 N N . LYS A 1 111 ? 34.683 -14.763 -7.737 1.00 98.12 111 LYS A N 1
ATOM 894 C CA . LYS A 1 111 ? 33.440 -14.506 -8.479 1.00 98.12 111 LYS A CA 1
ATOM 895 C C . LYS A 1 111 ? 32.713 -13.277 -7.953 1.00 98.12 111 LYS A C 1
ATOM 897 O O . LYS A 1 111 ? 32.309 -12.424 -8.742 1.00 98.12 111 LYS A O 1
ATOM 902 N N . ARG A 1 112 ? 32.587 -13.134 -6.629 1.00 98.31 112 ARG A N 1
ATOM 903 C CA . ARG A 1 112 ? 31.984 -11.940 -6.018 1.00 98.31 112 ARG A CA 1
ATOM 904 C C . ARG A 1 112 ? 32.719 -10.670 -6.429 1.00 98.31 112 ARG A C 1
ATOM 906 O O . ARG A 1 112 ? 32.064 -9.688 -6.764 1.00 98.31 112 ARG A O 1
ATOM 913 N N . GLN A 1 113 ? 34.053 -10.686 -6.443 1.00 98.56 113 GLN A N 1
ATOM 914 C CA . GLN A 1 113 ? 34.854 -9.544 -6.886 1.00 98.56 113 GLN A CA 1
ATOM 915 C C . GLN A 1 113 ? 34.577 -9.196 -8.357 1.00 98.56 113 GLN A C 1
ATOM 917 O O . GLN A 1 113 ? 34.244 -8.045 -8.643 1.00 98.56 113 GLN A O 1
ATOM 922 N N . LYS A 1 114 ? 34.642 -10.183 -9.266 1.00 98.44 114 LYS A N 1
ATOM 923 C CA . LYS A 1 114 ? 34.330 -10.017 -10.702 1.00 98.44 114 LYS A CA 1
ATOM 924 C C . LYS A 1 114 ? 32.957 -9.371 -10.898 1.00 98.44 114 LYS A C 1
ATOM 926 O O . LYS A 1 114 ? 32.841 -8.338 -11.549 1.00 98.44 114 LYS A O 1
ATOM 931 N N . TRP A 1 115 ? 31.917 -9.960 -10.314 1.00 98.69 115 TRP A N 1
ATOM 932 C CA . TRP A 1 115 ? 30.541 -9.519 -10.544 1.00 98.69 115 TRP A CA 1
ATOM 933 C C . TRP A 1 115 ? 30.181 -8.222 -9.815 1.00 98.69 115 TRP A C 1
ATOM 935 O O . TRP A 1 115 ? 29.335 -7.473 -10.297 1.00 98.69 115 TRP A O 1
ATOM 945 N N . THR A 1 116 ? 30.865 -7.899 -8.714 1.00 98.75 116 THR A N 1
ATOM 946 C CA . THR A 1 116 ? 30.771 -6.575 -8.080 1.00 98.75 116 THR A CA 1
ATOM 947 C C . THR A 1 116 ? 31.305 -5.493 -9.011 1.00 98.75 116 THR A C 1
ATOM 949 O O . THR A 1 116 ? 30.627 -4.490 -9.216 1.00 98.75 116 THR A O 1
ATOM 952 N N . GLN A 1 117 ? 32.471 -5.715 -9.629 1.00 98.69 117 GLN A N 1
ATOM 953 C CA . GLN A 1 117 ? 33.037 -4.771 -10.592 1.00 98.69 117 GLN A CA 1
ATOM 954 C C . GLN A 1 117 ? 32.094 -4.556 -11.784 1.00 98.69 117 GLN A C 1
ATOM 956 O O . GLN A 1 117 ? 31.775 -3.413 -12.102 1.00 98.69 117 GLN A O 1
ATOM 961 N N . VAL A 1 118 ? 31.586 -5.641 -12.384 1.00 98.69 118 VAL A N 1
ATOM 962 C CA . VAL A 1 118 ? 30.627 -5.562 -13.502 1.00 98.69 118 VAL A CA 1
ATOM 963 C C . VAL A 1 118 ? 29.378 -4.773 -13.104 1.00 98.69 118 VAL A C 1
ATOM 965 O O . VAL A 1 118 ? 28.945 -3.895 -13.845 1.00 98.69 118 VAL A O 1
ATOM 968 N N . ARG A 1 119 ? 28.809 -5.041 -11.921 1.00 98.81 119 ARG A N 1
ATOM 969 C CA . ARG A 1 119 ? 27.636 -4.314 -11.420 1.00 98.81 119 ARG A CA 1
ATOM 970 C C . ARG A 1 119 ? 27.917 -2.824 -11.267 1.00 98.81 119 ARG A C 1
ATOM 972 O O . ARG A 1 119 ? 27.107 -2.009 -11.697 1.00 98.81 119 ARG A O 1
ATOM 979 N N . ASP A 1 120 ? 29.021 -2.463 -10.625 1.00 98.69 120 ASP A N 1
ATOM 980 C CA . ASP A 1 120 ? 29.318 -1.066 -10.306 1.00 98.69 120 ASP A CA 1
ATOM 981 C C . ASP A 1 120 ? 29.638 -0.259 -11.578 1.00 98.69 120 ASP A C 1
ATOM 983 O O . ASP A 1 120 ? 29.188 0.882 -11.716 1.00 98.69 120 ASP A O 1
ATOM 987 N N . GLU A 1 121 ? 30.324 -0.874 -12.549 1.00 98.69 121 GLU A N 1
ATOM 988 C CA . GLU A 1 121 ? 30.523 -0.313 -13.890 1.00 98.69 121 GLU A CA 1
ATOM 989 C C . GLU A 1 121 ? 29.189 -0.135 -14.628 1.00 98.69 121 GLU A C 1
ATOM 991 O O . GLU A 1 121 ? 28.925 0.946 -15.156 1.00 98.69 121 GLU A O 1
ATOM 996 N N . LEU A 1 122 ? 28.304 -1.138 -14.591 1.00 98.62 122 LEU A N 1
ATOM 997 C CA . LEU A 1 122 ? 26.978 -1.061 -15.205 1.00 98.62 122 LEU A CA 1
ATOM 998 C C . LEU A 1 122 ? 26.143 0.077 -14.599 1.00 98.62 122 LEU A C 1
ATOM 1000 O O . LEU A 1 122 ? 25.616 0.909 -15.333 1.00 98.62 122 LEU A O 1
ATOM 1004 N N . LYS A 1 123 ? 26.082 0.188 -13.264 1.00 98.81 123 LYS A N 1
ATOM 1005 C CA . LYS A 1 123 ? 25.369 1.282 -12.577 1.00 98.81 123 LYS A CA 1
ATOM 1006 C C . LYS A 1 123 ? 25.890 2.657 -13.000 1.00 98.81 123 LYS A C 1
ATOM 1008 O O . LYS A 1 123 ? 25.098 3.569 -13.246 1.00 98.81 123 LYS A O 1
ATOM 1013 N N . LYS A 1 124 ? 27.214 2.808 -13.101 1.00 98.81 124 LYS A N 1
ATOM 1014 C CA . LYS A 1 124 ? 27.850 4.048 -13.563 1.00 98.81 124 LYS A CA 1
ATOM 1015 C C . LYS A 1 124 ? 27.474 4.365 -15.011 1.00 98.81 124 LYS A C 1
ATOM 1017 O O . LYS A 1 124 ? 27.111 5.505 -15.303 1.00 98.81 124 LYS A O 1
ATOM 1022 N N . ASN A 1 125 ? 27.544 3.382 -15.904 1.00 98.88 125 ASN A N 1
ATOM 1023 C CA . ASN A 1 125 ? 27.226 3.564 -17.319 1.00 98.88 125 ASN A CA 1
ATOM 1024 C C . ASN A 1 125 ? 25.743 3.892 -17.527 1.00 98.88 125 ASN A C 1
ATOM 1026 O O . ASN A 1 125 ? 25.433 4.787 -18.310 1.00 98.88 125 ASN A O 1
ATOM 1030 N N . ILE A 1 126 ? 24.836 3.273 -16.759 1.00 98.88 126 ILE A N 1
ATOM 1031 C CA . ILE A 1 126 ? 23.401 3.598 -16.781 1.00 98.88 126 ILE A CA 1
ATOM 1032 C C . ILE A 1 126 ? 23.203 5.083 -16.471 1.00 98.88 126 ILE A C 1
ATOM 1034 O O . ILE A 1 126 ? 22.582 5.805 -17.247 1.00 98.88 126 ILE A O 1
ATOM 1038 N N . ARG A 1 127 ? 23.783 5.569 -15.368 1.00 98.62 127 ARG A N 1
ATOM 1039 C CA . ARG A 1 127 ? 23.681 6.986 -14.986 1.00 98.62 127 ARG A CA 1
ATOM 1040 C C . ARG A 1 127 ? 24.380 7.927 -15.964 1.00 98.62 127 ARG A C 1
ATOM 1042 O O . ARG A 1 127 ? 23.979 9.074 -16.072 1.00 98.62 127 ARG A O 1
ATOM 1049 N N . THR A 1 128 ? 25.406 7.461 -16.668 1.00 98.62 128 THR A N 1
ATOM 1050 C CA . THR A 1 128 ? 26.141 8.280 -17.643 1.00 98.62 128 THR A CA 1
ATOM 1051 C C . THR A 1 128 ? 25.371 8.439 -18.952 1.00 98.62 128 THR A C 1
ATOM 1053 O O . THR A 1 128 ? 25.400 9.512 -19.546 1.00 98.62 128 THR A O 1
ATOM 1056 N N . HIS A 1 129 ? 24.715 7.376 -19.420 1.00 98.69 129 HIS A N 1
ATOM 1057 C CA . HIS A 1 129 ? 24.159 7.327 -20.772 1.00 98.69 129 HIS A CA 1
ATOM 1058 C C . HIS A 1 129 ? 22.637 7.446 -20.824 1.00 98.69 129 HIS A C 1
ATOM 1060 O O . HIS A 1 129 ? 22.122 7.985 -21.797 1.00 98.69 129 HIS A O 1
ATOM 1066 N N . LEU A 1 130 ? 21.923 6.961 -19.805 1.00 98.75 130 LEU A N 1
ATOM 1067 C CA . LEU A 1 130 ? 20.459 6.894 -19.821 1.00 98.75 130 LEU A CA 1
ATOM 1068 C C . LEU A 1 130 ? 19.787 7.962 -18.957 1.00 98.75 130 LEU A C 1
ATOM 1070 O O . LEU A 1 130 ? 18.591 8.191 -19.111 1.00 98.75 130 LEU A O 1
ATOM 1074 N N . TRP A 1 131 ? 20.505 8.603 -18.034 1.00 98.62 131 TRP A N 1
ATOM 1075 C CA . TRP A 1 131 ? 19.921 9.626 -17.168 1.00 98.62 131 TRP A CA 1
ATOM 1076 C C . TRP A 1 131 ? 19.923 11.005 -17.836 1.00 98.62 131 TRP A C 1
ATOM 1078 O O . TRP A 1 131 ? 20.966 11.536 -18.214 1.00 98.62 131 TRP A O 1
ATOM 1088 N N . ASP A 1 132 ? 18.743 11.607 -17.938 1.00 98.06 132 ASP A N 1
ATOM 1089 C CA . ASP A 1 132 ? 18.540 12.972 -18.406 1.00 98.06 132 ASP A CA 1
ATOM 1090 C C . ASP A 1 132 ? 18.523 13.925 -17.205 1.00 98.06 132 ASP A C 1
ATOM 1092 O O . ASP A 1 132 ? 17.494 14.103 -16.552 1.00 98.06 132 ASP A O 1
ATOM 1096 N N . GLU A 1 133 ? 19.660 14.563 -16.918 1.00 96.12 133 GLU A N 1
ATOM 1097 C CA . GLU A 1 133 ? 19.783 15.517 -15.804 1.00 96.12 133 GLU A CA 1
ATOM 1098 C C . GLU A 1 133 ? 18.842 16.723 -15.935 1.00 96.12 133 GLU A C 1
ATOM 1100 O O . GLU A 1 133 ? 18.397 17.283 -14.933 1.00 96.12 133 GLU A O 1
ATOM 1105 N N . LYS A 1 134 ? 18.512 17.139 -17.164 1.00 95.75 134 LYS A N 1
ATOM 1106 C CA . LYS A 1 134 ? 17.656 18.307 -17.394 1.00 95.75 134 LYS A CA 1
ATOM 1107 C C . LYS A 1 134 ? 16.210 17.997 -17.023 1.00 95.75 134 LYS A C 1
ATOM 1109 O O . LYS A 1 134 ? 15.550 18.827 -16.401 1.00 95.75 134 LYS A O 1
ATOM 1114 N N . ASN A 1 135 ? 15.724 16.827 -17.429 1.00 95.56 135 ASN A N 1
ATOM 1115 C CA . ASN A 1 135 ? 14.340 16.408 -17.207 1.00 95.56 135 ASN A CA 1
ATOM 1116 C C . ASN A 1 135 ? 14.169 15.492 -15.984 1.00 95.56 135 ASN A C 1
ATOM 1118 O O . ASN A 1 135 ? 13.043 15.110 -15.670 1.00 95.56 135 ASN A O 1
ATOM 1122 N N . ARG A 1 136 ? 15.272 15.160 -15.300 1.00 96.50 136 ARG A N 1
ATOM 1123 C CA . ARG A 1 136 ? 15.349 14.314 -14.099 1.00 96.50 136 ARG A CA 1
ATOM 1124 C C . ARG A 1 136 ? 14.602 12.990 -14.254 1.00 96.50 136 ARG A C 1
ATOM 1126 O O . ARG A 1 136 ? 13.789 12.603 -13.415 1.00 96.50 136 ARG A O 1
ATOM 1133 N N . LYS A 1 137 ? 14.865 12.305 -15.366 1.00 98.00 137 LYS A N 1
ATOM 1134 C CA . LYS A 1 137 ? 14.281 11.001 -15.703 1.00 98.00 137 LYS A CA 1
ATOM 1135 C C . LYS A 1 137 ? 15.257 10.166 -16.520 1.00 98.00 137 LYS A C 1
ATOM 1137 O O . LYS A 1 137 ? 16.234 10.693 -17.042 1.00 98.00 137 LYS A O 1
ATOM 1142 N N . PHE A 1 138 ? 14.958 8.884 -16.699 1.00 98.69 138 PHE A N 1
ATOM 1143 C CA . PHE A 1 138 ? 15.637 8.094 -17.723 1.00 98.69 138 PHE A CA 1
ATOM 1144 C C . PHE A 1 138 ? 15.058 8.392 -19.113 1.00 98.69 138 PHE A C 1
ATOM 1146 O O . PHE A 1 138 ? 13.849 8.612 -19.271 1.00 98.69 138 PHE A O 1
ATOM 1153 N N . ILE A 1 139 ? 15.928 8.441 -20.120 1.00 98.50 139 ILE A N 1
ATOM 1154 C CA . ILE A 1 139 ? 15.514 8.499 -21.525 1.00 98.50 139 ILE A CA 1
ATOM 1155 C C . ILE A 1 139 ? 14.947 7.133 -21.951 1.00 98.50 139 ILE A C 1
ATOM 1157 O O . ILE A 1 139 ? 15.385 6.119 -21.403 1.00 98.50 139 ILE A O 1
ATOM 1161 N N . PRO A 1 140 ? 14.006 7.081 -22.911 1.00 97.25 140 PRO A N 1
ATOM 1162 C CA . PRO A 1 140 ? 13.432 5.815 -23.369 1.00 97.25 140 PRO A CA 1
ATOM 1163 C C . PRO A 1 140 ? 14.466 4.880 -23.998 1.00 97.25 140 PRO A C 1
ATOM 1165 O O . PRO A 1 140 ? 14.615 3.748 -23.547 1.00 97.25 140 PRO A O 1
ATOM 1168 N N . HIS A 1 141 ? 15.221 5.374 -24.986 1.00 98.06 141 HIS A N 1
ATOM 1169 C CA . HIS A 1 141 ? 16.130 4.546 -25.773 1.00 98.06 141 HIS A CA 1
ATOM 1170 C C . HIS A 1 141 ? 17.405 5.279 -26.194 1.00 98.06 141 HIS A C 1
ATOM 1172 O O . HIS A 1 141 ? 17.406 6.479 -26.477 1.00 98.06 141 HIS A O 1
ATOM 1178 N N . ILE A 1 142 ? 18.481 4.505 -26.337 1.00 98.19 142 ILE A N 1
ATOM 1179 C CA . ILE A 1 142 ? 19.598 4.801 -27.239 1.00 98.19 142 ILE A CA 1
ATOM 1180 C C . ILE A 1 142 ? 19.532 3.800 -28.391 1.00 98.19 142 ILE A C 1
ATOM 1182 O O . ILE A 1 142 ? 19.722 2.604 -28.179 1.00 98.19 142 ILE A O 1
ATOM 1186 N N . TYR A 1 143 ? 19.295 4.283 -29.608 1.00 97.69 143 TYR A N 1
ATOM 1187 C CA . TYR A 1 143 ? 19.252 3.447 -30.808 1.00 97.69 143 TYR A CA 1
ATOM 1188 C C . TYR A 1 143 ? 20.649 3.130 -31.336 1.00 97.69 143 TYR A C 1
ATOM 1190 O O . TYR A 1 143 ? 21.497 4.020 -31.428 1.00 97.69 143 TYR A O 1
ATOM 1198 N N . LEU A 1 144 ? 20.880 1.871 -31.713 1.00 96.69 144 LEU A N 1
ATOM 1199 C CA . LEU A 1 144 ? 22.171 1.425 -32.247 1.00 96.69 144 LEU A CA 1
ATOM 1200 C C . LEU A 1 144 ? 22.274 1.530 -33.769 1.00 96.69 144 LEU A C 1
ATOM 1202 O O . LEU A 1 144 ? 23.375 1.724 -34.280 1.00 96.69 144 LEU A O 1
ATOM 1206 N N . ASP A 1 145 ? 21.147 1.424 -34.473 1.00 91.44 145 ASP A N 1
ATOM 1207 C CA . ASP A 1 145 ? 21.078 1.527 -35.934 1.00 91.44 145 ASP A CA 1
ATOM 1208 C C . ASP A 1 145 ? 19.799 2.257 -36.372 1.00 91.44 145 ASP A C 1
ATOM 1210 O O . ASP A 1 145 ? 18.879 1.691 -36.957 1.00 91.44 145 ASP A O 1
ATOM 1214 N N . GLY A 1 146 ? 19.715 3.537 -36.002 1.00 93.12 146 GLY A N 1
ATOM 1215 C CA . GLY A 1 146 ? 18.578 4.399 -36.327 1.00 93.12 146 GLY A CA 1
ATOM 1216 C C . GLY A 1 146 ? 17.328 4.147 -35.476 1.00 93.12 146 GLY A C 1
ATOM 1217 O O . GLY A 1 146 ? 17.100 3.061 -34.945 1.00 93.12 146 GLY A O 1
ATOM 1218 N N . SER A 1 147 ? 16.522 5.199 -35.339 1.00 95.25 147 SER A N 1
ATOM 1219 C CA . SER A 1 147 ? 15.223 5.143 -34.665 1.00 95.25 147 SER A CA 1
ATOM 1220 C C . SER A 1 147 ? 14.182 4.484 -35.582 1.00 95.25 147 SER A C 1
ATOM 1222 O O . SER A 1 147 ? 14.091 4.889 -36.744 1.00 95.25 147 SER A O 1
ATOM 1224 N N . PRO A 1 148 ? 13.350 3.547 -35.084 1.00 95.19 148 PRO A N 1
ATOM 1225 C CA . PRO A 1 148 ? 12.181 3.051 -35.817 1.00 95.19 148 PRO A CA 1
ATOM 1226 C C . PRO A 1 148 ? 11.029 4.075 -35.848 1.00 95.19 148 PRO A C 1
ATOM 1228 O O . PRO A 1 148 ? 9.988 3.844 -36.462 1.00 95.19 148 PRO A O 1
ATOM 1231 N N . PHE A 1 149 ? 11.184 5.215 -35.168 1.00 95.75 149 PHE A N 1
ATOM 1232 C CA . PHE A 1 149 ? 10.209 6.300 -35.120 1.00 95.75 149 PHE A CA 1
ATOM 1233 C C . PHE A 1 149 ? 10.658 7.497 -35.969 1.00 95.75 149 PHE A C 1
ATOM 1235 O O . PHE A 1 149 ? 11.858 7.765 -36.054 1.00 95.75 149 PHE A O 1
ATOM 1242 N N . PRO A 1 150 ? 9.713 8.252 -36.564 1.00 93.25 150 PRO A N 1
ATOM 1243 C CA . PRO A 1 150 ? 10.038 9.392 -37.417 1.00 93.25 150 PRO A CA 1
ATOM 1244 C C . PRO A 1 150 ? 10.754 10.506 -36.643 1.00 93.25 150 PRO A C 1
ATOM 1246 O O . PRO A 1 150 ? 10.376 10.804 -35.514 1.00 93.25 150 PRO A O 1
ATOM 1249 N N . ASP A 1 151 ? 11.685 11.212 -37.293 1.00 92.94 151 ASP A N 1
ATOM 1250 C CA . ASP A 1 151 ? 12.474 12.315 -36.702 1.00 92.94 151 ASP A CA 1
ATOM 1251 C C . ASP A 1 151 ? 11.628 13.445 -36.084 1.00 92.94 151 ASP A C 1
ATOM 1253 O O . ASP A 1 151 ? 12.100 14.214 -35.250 1.00 92.94 151 ASP A O 1
ATOM 1257 N N . SER A 1 152 ? 10.364 13.574 -36.499 1.00 93.50 152 SER A N 1
ATOM 1258 C CA . SER A 1 152 ? 9.416 14.540 -35.937 1.00 93.50 152 SER A CA 1
ATOM 1259 C C . SER A 1 152 ? 8.873 14.149 -34.557 1.00 93.50 152 SER A C 1
ATOM 1261 O O . SER A 1 152 ? 8.175 14.952 -33.938 1.00 93.50 152 SER A O 1
ATOM 1263 N N . PHE A 1 153 ? 9.106 12.916 -34.104 1.00 95.62 153 PHE A N 1
ATOM 1264 C CA . PHE A 1 153 ? 8.609 12.402 -32.836 1.00 95.62 153 PHE A CA 1
ATOM 1265 C C . PHE A 1 153 ? 9.665 12.543 -31.736 1.00 95.62 153 PHE A C 1
ATOM 1267 O O . PHE A 1 153 ? 10.676 11.846 -31.723 1.00 95.62 153 PHE A O 1
ATOM 1274 N N . ASP A 1 154 ? 9.408 13.443 -30.788 1.00 95.88 154 ASP A N 1
ATOM 1275 C CA . ASP A 1 154 ? 10.243 13.619 -29.600 1.00 95.88 154 ASP A CA 1
ATOM 1276 C C . ASP A 1 154 ? 9.905 12.552 -28.553 1.00 95.88 154 ASP A C 1
ATOM 1278 O O . ASP A 1 154 ? 9.117 12.763 -27.626 1.00 95.88 154 ASP A O 1
ATOM 1282 N N . GLU A 1 155 ? 10.502 11.378 -28.731 1.00 96.44 155 GLU A N 1
ATOM 1283 C CA . GLU A 1 155 ? 10.306 10.238 -27.842 1.00 96.44 155 GLU A CA 1
ATOM 1284 C C . GLU A 1 155 ? 10.704 10.555 -26.394 1.00 96.44 155 GLU A C 1
ATOM 1286 O O . GLU A 1 155 ? 10.089 10.045 -25.460 1.00 96.44 155 GLU A O 1
ATOM 1291 N N . ASN A 1 156 ? 11.664 11.461 -26.166 1.00 96.38 156 ASN A N 1
ATOM 1292 C CA . ASN A 1 156 ? 12.104 11.796 -24.814 1.00 96.38 156 ASN A CA 1
ATOM 1293 C C . ASN A 1 156 ? 11.024 12.520 -23.985 1.00 96.38 156 ASN A C 1
ATOM 1295 O O . ASN A 1 156 ? 11.198 12.694 -22.780 1.00 96.38 156 ASN A O 1
ATOM 1299 N N . GLN A 1 157 ? 9.886 12.902 -24.569 1.00 96.94 157 GLN A N 1
ATOM 1300 C CA . GLN A 1 157 ? 8.722 13.342 -23.792 1.00 96.94 157 GLN A CA 1
ATOM 1301 C C . GLN A 1 157 ? 8.056 12.196 -23.030 1.00 96.94 157 GLN A C 1
ATOM 1303 O O . GLN A 1 157 ? 7.421 12.447 -22.004 1.00 96.94 157 GLN A O 1
ATOM 1308 N N . ILE A 1 158 ? 8.216 10.951 -23.491 1.00 98.19 158 ILE A N 1
ATOM 1309 C CA . ILE A 1 158 ? 7.680 9.771 -22.821 1.00 98.19 158 ILE A CA 1
ATOM 1310 C C . ILE A 1 158 ? 8.437 9.530 -21.515 1.00 98.19 158 ILE A C 1
ATOM 1312 O O . ILE A 1 158 ? 9.671 9.502 -21.444 1.00 98.19 158 ILE A O 1
ATOM 1316 N N . TYR A 1 159 ? 7.661 9.352 -20.453 1.00 98.44 159 TYR A N 1
ATOM 1317 C CA . TYR A 1 159 ? 8.116 8.895 -19.157 1.00 98.44 159 TYR A CA 1
ATOM 1318 C C . TYR A 1 159 ? 7.762 7.416 -19.006 1.00 98.44 159 TYR A C 1
ATOM 1320 O O . TYR A 1 159 ? 6.583 7.070 -18.926 1.00 98.44 159 TYR A O 1
ATOM 1328 N N . TYR A 1 160 ? 8.776 6.558 -18.957 1.00 98.12 160 TYR A N 1
ATOM 1329 C CA . TYR A 1 160 ? 8.644 5.124 -18.697 1.00 98.12 160 TYR A CA 1
ATOM 1330 C C . TYR A 1 160 ? 8.481 4.863 -17.206 1.00 98.12 160 TYR A C 1
ATOM 1332 O O . TYR A 1 160 ? 9.312 5.296 -16.402 1.00 98.12 160 TYR A O 1
ATOM 1340 N N . HIS A 1 161 ? 7.397 4.193 -16.816 1.00 97.88 161 HIS A N 1
ATOM 1341 C CA . HIS A 1 161 ? 7.112 3.957 -15.402 1.00 97.88 161 HIS A CA 1
ATOM 1342 C C . HIS A 1 161 ? 7.812 2.690 -14.924 1.00 97.88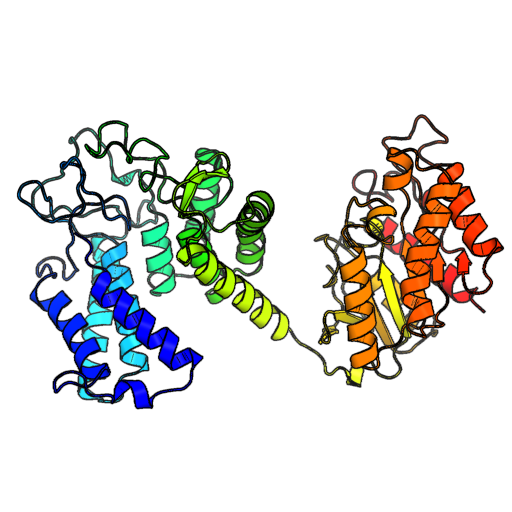 161 HIS A C 1
ATOM 1344 O O . HIS A 1 161 ? 8.507 2.739 -13.913 1.00 97.88 161 HIS A O 1
ATOM 1350 N N . GLY A 1 162 ? 7.695 1.577 -15.650 1.00 95.94 162 GLY A N 1
ATOM 1351 C CA . GLY A 1 162 ? 8.218 0.286 -15.209 1.00 95.94 162 GLY A CA 1
ATOM 1352 C C . GLY A 1 162 ? 9.744 0.221 -15.228 1.00 95.94 162 GLY A C 1
ATOM 1353 O O . GLY A 1 162 ? 10.339 -0.250 -14.253 1.00 95.94 162 GLY A O 1
ATOM 1354 N N . GLY A 1 163 ? 10.395 0.772 -16.252 1.00 97.19 163 GLY A N 1
ATOM 1355 C CA . GLY A 1 163 ? 11.846 0.937 -16.289 1.00 97.19 163 GLY A CA 1
ATOM 1356 C C . GLY A 1 163 ? 12.358 1.813 -15.139 1.00 97.19 163 GLY A C 1
ATOM 1357 O O . GLY A 1 163 ? 13.298 1.434 -14.439 1.00 97.19 163 GLY A O 1
ATOM 1358 N N . THR A 1 164 ? 11.676 2.928 -14.849 1.00 98.38 164 THR A N 1
ATOM 1359 C CA . THR A 1 164 ? 12.009 3.797 -13.704 1.00 98.38 164 THR A CA 1
ATOM 1360 C C . THR A 1 164 ? 11.822 3.073 -12.369 1.00 98.38 164 THR A C 1
ATOM 1362 O O . THR A 1 164 ? 12.723 3.087 -11.534 1.00 98.38 164 THR A O 1
ATOM 1365 N N . THR A 1 165 ? 10.695 2.388 -12.162 1.00 98.31 165 THR A N 1
ATOM 1366 C CA . THR A 1 165 ? 10.442 1.571 -10.965 1.00 98.31 165 THR A CA 1
ATOM 1367 C C . THR A 1 165 ? 11.521 0.508 -10.771 1.00 98.31 165 THR A C 1
ATOM 1369 O O . THR A 1 165 ? 12.020 0.317 -9.662 1.00 98.31 165 THR A O 1
ATOM 1372 N N . THR A 1 166 ? 11.924 -0.164 -11.849 1.00 98.12 166 THR A N 1
ATOM 1373 C CA . THR A 1 166 ? 12.979 -1.182 -11.808 1.00 98.12 166 THR A CA 1
ATOM 1374 C C . THR A 1 166 ? 14.330 -0.556 -11.461 1.00 98.12 166 THR A C 1
ATOM 1376 O O . THR A 1 166 ? 15.074 -1.111 -10.653 1.00 98.12 166 THR A O 1
ATOM 1379 N N . ALA A 1 167 ? 14.622 0.642 -11.975 1.00 98.69 167 ALA A N 1
ATOM 1380 C CA . ALA A 1 167 ? 15.826 1.384 -11.622 1.00 98.69 167 ALA A CA 1
ATOM 1381 C C . ALA A 1 167 ? 15.862 1.802 -10.142 1.00 98.69 167 ALA A C 1
ATOM 1383 O O . ALA A 1 167 ? 16.922 1.752 -9.511 1.00 98.69 167 ALA A O 1
ATOM 1384 N N . ILE A 1 168 ? 14.713 2.153 -9.559 1.00 98.69 168 ILE A N 1
ATOM 1385 C CA . ILE A 1 168 ? 14.605 2.435 -8.122 1.00 98.69 168 ILE A CA 1
ATOM 1386 C C . ILE A 1 168 ? 14.941 1.185 -7.308 1.00 98.69 168 ILE A C 1
ATOM 1388 O O . ILE A 1 168 ? 15.810 1.247 -6.439 1.00 98.69 168 ILE A O 1
ATOM 1392 N N . LEU A 1 169 ? 14.319 0.044 -7.625 1.00 97.62 169 LEU A N 1
ATOM 1393 C CA . LEU A 1 169 ? 14.597 -1.236 -6.957 1.00 97.62 169 LEU A CA 1
ATOM 1394 C C . LEU A 1 169 ? 16.072 -1.656 -7.112 1.00 97.62 169 LEU A C 1
ATOM 1396 O O . LEU A 1 169 ? 16.661 -2.241 -6.208 1.00 97.62 169 LEU A O 1
ATOM 1400 N N . ALA A 1 170 ? 16.702 -1.320 -8.240 1.00 98.00 170 ALA A N 1
ATOM 1401 C CA . ALA A 1 170 ? 18.126 -1.552 -8.492 1.00 98.00 170 ALA A CA 1
ATOM 1402 C C . ALA A 1 170 ? 19.070 -0.614 -7.701 1.00 98.00 170 ALA A C 1
ATOM 1404 O O . ALA A 1 170 ? 20.300 -0.767 -7.752 1.00 98.00 170 ALA A O 1
ATOM 1405 N N . GLY A 1 171 ? 18.528 0.375 -6.983 1.00 97.38 171 GLY A N 1
ATOM 1406 C CA . GLY A 1 171 ? 19.291 1.379 -6.245 1.00 97.38 171 GLY A CA 1
ATOM 1407 C C . GLY A 1 171 ? 20.060 2.332 -7.163 1.00 97.38 171 GLY A C 1
ATOM 1408 O O . GLY A 1 171 ? 21.232 2.625 -6.899 1.00 97.38 171 GLY A O 1
ATOM 1409 N N . LEU A 1 172 ? 19.445 2.741 -8.279 1.00 98.69 172 LEU A N 1
ATOM 1410 C CA . LEU A 1 172 ? 19.998 3.703 -9.247 1.00 98.69 172 LEU A CA 1
ATOM 1411 C C . LEU A 1 172 ? 19.513 5.144 -9.022 1.00 98.69 172 LEU A C 1
ATOM 1413 O O . LEU A 1 172 ? 19.982 6.049 -9.716 1.00 98.69 172 LEU A O 1
ATOM 1417 N N . LEU A 1 173 ? 18.588 5.351 -8.084 1.00 98.56 173 LEU A N 1
ATOM 1418 C CA . LEU A 1 173 ? 18.048 6.663 -7.735 1.00 98.56 173 LEU A CA 1
ATOM 1419 C C . LEU A 1 173 ? 18.286 6.969 -6.257 1.00 98.56 173 LEU A C 1
ATOM 1421 O O . LEU A 1 173 ? 18.243 6.073 -5.410 1.00 98.56 173 LEU A O 1
ATOM 1425 N N . SER A 1 174 ? 18.517 8.245 -5.954 1.00 97.31 174 SER A N 1
ATOM 1426 C CA . SER A 1 174 ? 18.512 8.760 -4.584 1.00 97.31 174 SER A CA 1
ATOM 1427 C C . SER A 1 174 ? 17.088 8.833 -4.026 1.00 97.31 174 SER A C 1
ATOM 1429 O O . SER A 1 174 ? 16.105 8.793 -4.766 1.00 97.31 174 SER A O 1
ATOM 1431 N N . LYS A 1 175 ? 16.951 9.002 -2.707 1.00 91.50 175 LYS A N 1
ATOM 1432 C CA . LYS A 1 175 ? 15.637 9.155 -2.066 1.00 91.50 175 LYS A CA 1
ATOM 1433 C C . LYS A 1 175 ? 14.861 10.362 -2.613 1.00 91.50 175 LYS A C 1
ATOM 1435 O O . LYS A 1 175 ? 13.649 10.292 -2.793 1.00 91.50 175 LYS A O 1
ATOM 1440 N N . GLU A 1 176 ? 15.553 11.456 -2.905 1.00 96.19 176 GLU A N 1
ATOM 1441 C CA . GLU A 1 176 ? 14.981 12.663 -3.504 1.00 96.19 176 GLU A CA 1
ATOM 1442 C C . GLU A 1 176 ? 14.484 12.392 -4.928 1.00 96.19 176 GLU A C 1
ATOM 1444 O O . GLU A 1 176 ? 13.352 12.738 -5.257 1.00 96.19 176 GLU A O 1
ATOM 1449 N N . GLU A 1 177 ? 15.290 11.715 -5.750 1.00 98.56 177 GLU A N 1
ATOM 1450 C CA . GLU A 1 177 ? 14.902 11.326 -7.111 1.00 98.56 177 GLU A CA 1
ATOM 1451 C C . GLU A 1 177 ? 13.715 10.346 -7.110 1.00 98.56 177 GLU A C 1
ATOM 1453 O O . GLU A 1 177 ? 12.837 10.453 -7.960 1.00 98.56 177 GLU A O 1
ATOM 1458 N N . ILE A 1 178 ? 13.629 9.439 -6.128 1.00 98.69 178 ILE A N 1
ATOM 1459 C CA . ILE A 1 178 ? 12.475 8.538 -5.948 1.00 98.69 178 ILE A CA 1
ATOM 1460 C C . ILE A 1 178 ? 11.200 9.331 -5.666 1.00 98.69 178 ILE A C 1
ATOM 1462 O O . ILE A 1 178 ? 10.157 9.056 -6.259 1.00 98.69 178 ILE A O 1
ATOM 1466 N N . LYS A 1 179 ? 11.275 10.328 -4.778 1.00 95.56 179 LYS A N 1
ATOM 1467 C CA . LYS A 1 179 ? 10.133 11.194 -4.467 1.00 95.56 179 LYS A CA 1
ATOM 1468 C C . LYS A 1 179 ? 9.643 11.934 -5.714 1.00 95.56 179 LYS A C 1
ATOM 1470 O O . LYS A 1 179 ? 8.439 11.999 -5.953 1.00 95.56 179 LYS A O 1
ATOM 1475 N N . GLU A 1 180 ? 10.566 12.475 -6.504 1.00 98.25 180 GLU A N 1
ATOM 1476 C CA . GLU A 1 180 ? 10.245 13.178 -7.750 1.00 98.25 180 GLU A CA 1
ATOM 1477 C C . GLU A 1 180 ? 9.660 12.234 -8.807 1.00 98.25 180 GLU A C 1
ATOM 1479 O O . GLU A 1 180 ? 8.654 12.570 -9.433 1.00 98.25 180 GLU A O 1
ATOM 1484 N N . ALA A 1 181 ? 10.222 11.031 -8.956 1.00 98.56 181 ALA A N 1
ATOM 1485 C CA . ALA A 1 181 ? 9.689 10.003 -9.844 1.00 98.56 181 ALA A CA 1
ATOM 1486 C C . ALA A 1 181 ? 8.259 9.601 -9.455 1.00 98.56 181 ALA A C 1
ATOM 1488 O O . ALA A 1 181 ? 7.376 9.575 -10.312 1.00 98.56 181 ALA A O 1
ATOM 1489 N N . ASN A 1 182 ? 7.999 9.374 -8.162 1.00 98.69 182 ASN A N 1
ATOM 1490 C CA . ASN A 1 182 ? 6.657 9.056 -7.677 1.00 98.69 182 ASN A CA 1
ATOM 1491 C C . ASN A 1 182 ? 5.662 10.193 -7.946 1.00 98.69 182 ASN A C 1
ATOM 1493 O O . ASN A 1 182 ? 4.572 9.980 -8.481 1.00 98.69 182 ASN A O 1
ATOM 1497 N N . GLN A 1 183 ? 6.061 11.432 -7.646 1.00 98.31 183 GLN A N 1
ATOM 1498 C CA . GLN A 1 183 ? 5.235 12.600 -7.935 1.00 98.31 183 GLN A CA 1
ATOM 1499 C C . GLN A 1 183 ? 4.925 12.709 -9.433 1.00 98.31 183 GLN A C 1
ATOM 1501 O O . GLN A 1 183 ? 3.783 12.984 -9.807 1.00 98.31 183 GLN A O 1
ATOM 1506 N N . LYS A 1 184 ? 5.902 12.413 -10.296 1.00 98.56 184 LYS A N 1
ATOM 1507 C CA . LYS A 1 184 ? 5.692 12.399 -11.741 1.00 98.56 184 LYS A CA 1
ATOM 1508 C C . LYS A 1 184 ? 4.734 11.291 -12.186 1.00 98.56 184 LYS A C 1
ATOM 1510 O O . LYS A 1 184 ? 3.883 11.541 -13.037 1.00 98.56 184 LYS A O 1
ATOM 1515 N N . MET A 1 185 ? 4.810 10.095 -11.602 1.00 98.56 185 MET A N 1
ATOM 1516 C CA . MET A 1 185 ? 3.859 9.007 -11.872 1.00 98.56 185 MET A CA 1
ATOM 1517 C C . MET A 1 185 ? 2.428 9.385 -11.462 1.00 98.56 185 MET A C 1
ATOM 1519 O O . MET A 1 185 ? 1.495 9.134 -12.223 1.00 98.56 185 MET A O 1
ATOM 1523 N N . LEU A 1 186 ? 2.245 10.074 -10.329 1.00 98.56 186 LEU A N 1
ATOM 1524 C CA . LEU A 1 186 ? 0.945 10.612 -9.903 1.00 98.56 186 LEU A CA 1
ATOM 1525 C C . LEU A 1 186 ? 0.411 11.705 -10.843 1.00 98.56 186 LEU A C 1
ATOM 1527 O O . LEU A 1 186 ? -0.790 11.757 -11.115 1.00 98.56 186 LEU A O 1
ATOM 1531 N N . GLU A 1 187 ? 1.276 12.592 -11.341 1.00 98.56 187 GLU A N 1
ATOM 1532 C CA . GLU A 1 187 ? 0.911 13.593 -12.355 1.00 98.56 187 GLU A CA 1
ATOM 1533 C C . GLU A 1 187 ? 0.477 12.928 -13.664 1.00 98.56 187 GLU A C 1
ATOM 1535 O O . GLU A 1 187 ? -0.565 13.276 -14.218 1.00 98.56 187 GLU A O 1
ATOM 1540 N N . ASN A 1 188 ? 1.244 11.938 -14.120 1.00 98.50 188 ASN A N 1
ATOM 1541 C CA . ASN A 1 188 ? 0.954 11.157 -15.316 1.00 98.50 188 ASN A CA 1
ATOM 1542 C C . ASN A 1 188 ? -0.369 10.388 -15.175 1.00 98.50 188 ASN A C 1
ATOM 1544 O O . ASN A 1 188 ? -1.197 10.436 -16.080 1.00 98.50 188 ASN A O 1
ATOM 1548 N N . MET A 1 189 ? -0.608 9.750 -14.023 1.00 97.69 189 MET A N 1
ATOM 1549 C CA . MET A 1 189 ? -1.876 9.088 -13.693 1.00 97.69 189 MET A CA 1
ATOM 1550 C C . MET A 1 189 ? -3.056 10.053 -13.849 1.00 97.69 189 MET A C 1
ATOM 1552 O O . MET A 1 189 ? -4.037 9.731 -14.519 1.00 97.69 189 MET A O 1
ATOM 1556 N N . LYS A 1 190 ? -2.955 11.260 -13.275 1.00 97.75 190 LYS A N 1
ATOM 1557 C CA . LYS A 1 190 ? -4.005 12.285 -13.385 1.00 97.75 190 LYS A CA 1
ATOM 1558 C C . LYS A 1 190 ? -4.207 12.742 -14.828 1.00 97.75 190 LYS A C 1
ATOM 1560 O O . LYS A 1 190 ? -5.349 12.859 -15.263 1.00 97.75 190 LYS A O 1
ATOM 1565 N N . ALA A 1 191 ? -3.121 12.989 -15.559 1.00 98.00 191 ALA A N 1
ATOM 1566 C CA . ALA A 1 191 ? -3.167 13.463 -16.940 1.00 98.00 191 ALA A CA 1
ATOM 1567 C C . ALA A 1 191 ? -3.746 12.415 -17.908 1.00 98.00 191 ALA A C 1
ATOM 1569 O O . ALA A 1 191 ? -4.461 12.767 -18.841 1.00 98.00 191 ALA A O 1
ATOM 1570 N N . ALA A 1 192 ? -3.501 11.132 -17.645 1.00 96.94 192 ALA A N 1
ATOM 1571 C CA . ALA A 1 192 ? -4.078 10.012 -18.383 1.00 96.94 192 ALA A CA 1
ATOM 1572 C C . ALA A 1 192 ? -5.530 9.690 -17.987 1.00 96.94 192 ALA A C 1
ATOM 1574 O O . ALA A 1 192 ? -6.133 8.796 -18.578 1.00 96.94 192 ALA A O 1
ATOM 1575 N N . HIS A 1 193 ? -6.082 10.360 -16.966 1.00 96.19 193 HIS A N 1
ATOM 1576 C CA . HIS A 1 193 ? -7.339 9.973 -16.318 1.00 96.19 193 HIS A CA 1
ATOM 1577 C C . HIS A 1 193 ? -7.348 8.502 -15.861 1.00 96.19 193 HIS A C 1
ATOM 1579 O O . HIS A 1 193 ? -8.374 7.826 -15.924 1.00 96.19 193 HIS A O 1
ATOM 1585 N N . ALA A 1 194 ? -6.193 8.008 -15.413 1.00 96.06 194 ALA A N 1
ATOM 1586 C CA . ALA A 1 194 ? -6.019 6.649 -14.926 1.00 96.06 194 ALA A CA 1
ATOM 1587 C C . ALA A 1 194 ? -6.366 6.535 -13.436 1.00 96.06 194 ALA A C 1
ATOM 1589 O O . ALA A 1 194 ? -6.242 7.494 -12.672 1.00 96.06 194 ALA A O 1
ATOM 1590 N N . GLN A 1 195 ? -6.777 5.341 -13.007 1.00 94.56 195 GLN A N 1
ATOM 1591 C CA . GLN A 1 195 ? -7.146 5.087 -11.609 1.00 94.56 195 GLN A CA 1
ATOM 1592 C C . GLN A 1 195 ? -5.951 4.894 -10.669 1.00 94.56 195 GLN A C 1
ATOM 1594 O O . GLN A 1 195 ? -6.099 5.075 -9.459 1.00 94.56 195 GLN A O 1
ATOM 1599 N N . THR A 1 196 ? -4.801 4.462 -11.192 1.00 96.50 196 THR A N 1
ATOM 1600 C CA . THR A 1 196 ? -3.635 4.092 -10.381 1.00 96.50 196 THR A CA 1
ATOM 1601 C C . THR A 1 196 ? -2.330 4.515 -11.058 1.00 96.50 196 THR A C 1
ATOM 1603 O O . THR A 1 196 ? -2.298 4.785 -12.259 1.00 96.50 196 THR A O 1
ATOM 1606 N N . ILE A 1 197 ? -1.235 4.520 -10.295 1.00 96.81 197 ILE A N 1
ATOM 1607 C CA . ILE A 1 197 ? 0.125 4.751 -10.810 1.00 96.81 197 ILE A CA 1
ATOM 1608 C C . ILE A 1 197 ? 0.666 3.591 -11.668 1.00 96.81 197 ILE A C 1
ATOM 1610 O O . ILE A 1 197 ? 1.810 3.634 -12.094 1.00 96.81 197 ILE A O 1
ATOM 1614 N N . GLY A 1 198 ? -0.118 2.537 -11.911 1.00 95.88 198 GLY A N 1
ATOM 1615 C CA . GLY A 1 198 ? 0.308 1.344 -12.646 1.00 95.88 198 GLY A CA 1
ATOM 1616 C C . GLY A 1 198 ? 0.453 1.518 -14.159 1.00 95.88 198 GLY A C 1
ATOM 1617 O O . GLY A 1 198 ? 0.614 0.518 -14.849 1.00 95.88 198 GLY A O 1
ATOM 1618 N N . LEU A 1 199 ? 0.362 2.737 -14.701 1.00 97.00 199 LEU A N 1
ATOM 1619 C CA . LEU A 1 199 ? 0.563 2.986 -16.132 1.00 97.00 199 LEU A CA 1
ATOM 1620 C C . LEU A 1 199 ? 1.918 2.450 -16.599 1.00 97.00 199 LEU A C 1
ATOM 1622 O O . LEU A 1 199 ? 2.899 2.517 -15.873 1.00 97.00 199 LEU A O 1
ATOM 1626 N N . THR A 1 200 ? 1.983 1.961 -17.835 1.00 96.62 200 THR A N 1
ATOM 1627 C CA . THR A 1 200 ? 3.265 1.545 -18.434 1.00 96.62 200 THR A CA 1
ATOM 1628 C C . THR A 1 200 ? 4.140 2.766 -18.730 1.00 96.62 200 THR A C 1
ATOM 1630 O O . THR A 1 200 ? 5.316 2.812 -18.385 1.00 96.62 200 THR A O 1
ATOM 1633 N N . MET A 1 201 ? 3.551 3.793 -19.346 1.00 97.69 201 MET A N 1
ATOM 1634 C CA . MET A 1 201 ? 4.230 5.036 -19.702 1.00 97.69 201 MET A CA 1
ATOM 1635 C C . MET A 1 201 ? 3.235 6.176 -19.907 1.00 97.69 201 MET A C 1
ATOM 1637 O O . MET A 1 201 ? 2.036 5.944 -20.076 1.00 97.69 201 MET A O 1
ATOM 1641 N N . TYR A 1 202 ? 3.743 7.409 -19.916 1.00 98.06 202 TYR A N 1
ATOM 1642 C CA . TYR A 1 202 ? 2.975 8.589 -20.313 1.00 98.06 202 TYR A CA 1
ATOM 1643 C C . TYR A 1 202 ? 3.879 9.705 -20.883 1.00 98.06 202 TYR A C 1
ATOM 1645 O O . TYR A 1 202 ? 4.924 9.967 -20.284 1.00 98.06 202 TYR A O 1
ATOM 1653 N N . PRO A 1 203 ? 3.469 10.429 -21.947 1.00 98.06 203 PRO A N 1
ATOM 1654 C CA . PRO A 1 203 ? 2.340 10.113 -22.826 1.00 98.06 203 PRO A CA 1
ATOM 1655 C C . PRO A 1 203 ? 2.551 8.781 -23.559 1.00 98.06 203 PRO A C 1
ATOM 1657 O O . PRO A 1 203 ? 3.620 8.182 -23.497 1.00 98.06 203 PRO A O 1
ATOM 1660 N N . THR A 1 204 ? 1.506 8.294 -24.220 1.00 98.00 204 THR A N 1
ATOM 1661 C CA . THR A 1 204 ? 1.569 7.077 -25.037 1.00 98.00 204 THR A CA 1
ATOM 1662 C C . THR A 1 204 ? 2.295 7.354 -26.348 1.00 98.00 204 THR A C 1
ATOM 1664 O O . THR A 1 204 ? 2.243 8.476 -26.864 1.00 98.00 204 THR A O 1
ATOM 1667 N N . TYR A 1 205 ? 2.857 6.320 -26.965 1.00 97.88 205 TYR A N 1
ATOM 1668 C CA . TYR A 1 205 ? 3.214 6.396 -28.375 1.00 97.88 205 TYR A CA 1
ATOM 1669 C C . TYR A 1 205 ? 1.967 6.710 -29.220 1.00 97.88 205 TYR A C 1
ATOM 1671 O O . TYR A 1 205 ? 0.891 6.155 -28.946 1.00 97.88 205 TYR A O 1
ATOM 1679 N N . PRO A 1 206 ? 2.074 7.591 -30.232 1.00 96.25 206 PRO A N 1
ATOM 1680 C CA . PRO A 1 206 ? 0.968 7.910 -31.123 1.00 96.25 206 PRO A CA 1
ATOM 1681 C C . PRO A 1 206 ? 0.365 6.678 -31.805 1.00 96.25 206 PRO A C 1
ATOM 1683 O O . PRO A 1 206 ? 1.022 5.662 -32.040 1.00 96.25 206 PRO A O 1
ATOM 1686 N N . ALA A 1 207 ? -0.911 6.778 -32.176 1.00 95.88 207 ALA A N 1
ATOM 1687 C CA . ALA A 1 207 ? -1.551 5.738 -32.971 1.00 95.88 207 ALA A CA 1
ATOM 1688 C C . ALA A 1 207 ? -0.784 5.520 -34.288 1.00 95.88 207 ALA A C 1
ATOM 1690 O O . ALA A 1 207 ? -0.493 6.474 -35.008 1.00 95.88 207 ALA A O 1
ATOM 1691 N N . GLY A 1 208 ? -0.476 4.258 -34.597 1.00 93.94 208 GLY A N 1
ATOM 1692 C CA . GLY A 1 208 ? 0.304 3.873 -35.776 1.00 93.94 208 GLY A CA 1
ATOM 1693 C C . GLY A 1 208 ? 1.816 3.776 -35.551 1.00 93.94 208 GLY A C 1
ATOM 1694 O O . GLY A 1 208 ? 2.502 3.300 -36.448 1.00 93.94 208 GLY A O 1
ATOM 1695 N N . SER A 1 209 ? 2.335 4.149 -34.373 1.00 95.81 209 SER A N 1
ATOM 1696 C CA . SER A 1 209 ? 3.750 3.936 -34.025 1.00 95.81 209 SER A CA 1
ATOM 1697 C C . SER A 1 209 ? 4.133 2.457 -33.933 1.00 95.81 209 SER A C 1
ATOM 1699 O O . SER A 1 209 ? 5.287 2.120 -34.155 1.00 95.81 209 SER A O 1
ATOM 1701 N N . PHE A 1 210 ? 3.173 1.578 -33.634 1.00 96.75 210 PHE A N 1
ATOM 1702 C CA . PHE A 1 210 ? 3.352 0.127 -33.622 1.00 96.75 210 PHE A CA 1
ATOM 1703 C C . PHE A 1 210 ? 2.419 -0.518 -34.649 1.00 96.75 210 PHE A C 1
ATOM 1705 O O . PHE A 1 210 ? 1.236 -0.174 -34.719 1.00 96.75 210 PHE A O 1
ATOM 1712 N N . LYS A 1 211 ? 2.923 -1.492 -35.417 1.00 96.38 211 LYS A N 1
ATOM 1713 C CA . LYS A 1 211 ? 2.101 -2.308 -36.330 1.00 96.38 211 LYS A CA 1
ATOM 1714 C C . LYS A 1 211 ? 1.199 -3.291 -35.585 1.00 96.38 211 LYS A C 1
ATOM 1716 O O . LYS A 1 211 ? 0.176 -3.708 -36.130 1.00 96.38 211 LYS A O 1
ATOM 1721 N N . ASN A 1 212 ? 1.572 -3.676 -34.365 1.00 96.25 212 ASN A N 1
ATOM 1722 C CA . ASN A 1 212 ? 0.739 -4.515 -33.517 1.00 96.25 212 ASN A CA 1
ATOM 1723 C C . ASN A 1 212 ? -0.554 -3.775 -33.141 1.00 96.25 212 ASN A C 1
ATOM 1725 O O . ASN A 1 212 ? -0.535 -2.689 -32.564 1.00 96.25 212 ASN A O 1
ATOM 1729 N N . VAL A 1 213 ? -1.695 -4.394 -33.445 1.00 93.88 213 VAL A N 1
ATOM 1730 C CA . VAL A 1 213 ? -3.024 -3.789 -33.273 1.00 93.88 213 VAL A CA 1
ATOM 1731 C C . VAL A 1 213 ? -3.423 -3.562 -31.813 1.00 93.88 213 VAL A C 1
ATOM 1733 O O . VAL A 1 213 ? -4.337 -2.786 -31.561 1.00 93.88 213 VAL A O 1
ATOM 1736 N N . GLY A 1 214 ? -2.767 -4.227 -30.858 1.00 93.19 214 GLY A N 1
ATOM 1737 C CA . GLY A 1 214 ? -2.981 -4.036 -29.423 1.00 93.19 214 GLY A CA 1
ATOM 1738 C C . GLY A 1 214 ? -2.278 -2.801 -28.851 1.00 93.19 214 GLY A C 1
ATOM 1739 O O . GLY A 1 214 ? -2.675 -2.324 -27.793 1.00 93.19 214 GLY A O 1
ATOM 1740 N N . MET A 1 215 ? -1.288 -2.252 -29.561 1.00 96.00 215 MET A N 1
ATOM 1741 C CA . MET A 1 215 ? -0.430 -1.143 -29.117 1.00 96.00 215 MET A CA 1
ATOM 1742 C C . MET A 1 215 ? -0.979 0.248 -29.490 1.00 96.00 215 MET A C 1
ATOM 1744 O O . MET A 1 215 ? -0.226 1.196 -29.724 1.00 96.00 215 MET A O 1
ATOM 1748 N N . TYR A 1 216 ? -2.302 0.403 -29.559 1.00 95.62 216 TYR A N 1
ATOM 1749 C CA . TYR A 1 216 ? -2.933 1.721 -29.691 1.00 95.62 216 TYR A CA 1
ATOM 1750 C C . TYR A 1 216 ? -2.786 2.530 -28.382 1.00 95.62 216 TYR A C 1
ATOM 1752 O O . TYR A 1 216 ? -2.511 1.939 -27.341 1.00 95.62 216 TYR A O 1
ATOM 1760 N N . PRO A 1 217 ? -2.969 3.866 -28.383 1.00 97.38 217 PRO A N 1
ATOM 1761 C CA . PRO A 1 217 ? -2.883 4.677 -27.165 1.00 97.38 217 PRO A CA 1
ATOM 1762 C C . PRO A 1 217 ? -3.735 4.137 -26.005 1.00 97.38 217 PRO A C 1
ATOM 1764 O O . PRO A 1 217 ? -4.945 3.961 -26.150 1.00 97.38 217 PRO A O 1
ATOM 1767 N N . TYR A 1 218 ? -3.097 3.899 -24.857 1.00 96.94 218 TYR A N 1
ATOM 1768 C CA . TYR A 1 218 ? -3.662 3.287 -23.645 1.00 96.94 218 TYR A CA 1
ATOM 1769 C C . TYR A 1 218 ? -4.120 1.829 -23.813 1.00 96.94 218 TYR A C 1
ATOM 1771 O O . TYR A 1 218 ? -4.838 1.288 -22.968 1.00 96.94 218 TYR A O 1
ATOM 1779 N N . GLY A 1 219 ? -3.716 1.190 -24.909 1.00 95.81 219 GLY A N 1
ATOM 1780 C CA . GLY A 1 219 ? -3.894 -0.225 -25.177 1.00 95.81 219 GLY A CA 1
ATOM 1781 C C . GLY A 1 219 ? -2.662 -1.013 -24.755 1.00 95.81 219 GLY A C 1
ATOM 1782 O O . GLY A 1 219 ? -1.539 -0.674 -25.129 1.00 95.81 219 GLY A O 1
ATOM 1783 N N . TYR A 1 220 ? -2.883 -2.090 -24.000 1.00 95.19 220 TYR A N 1
ATOM 1784 C CA . TYR A 1 220 ? -1.850 -3.066 -23.664 1.00 95.19 220 TYR A CA 1
ATOM 1785 C C . TYR A 1 220 ? -0.594 -2.397 -23.069 1.00 95.19 220 TYR A C 1
ATOM 1787 O O . TYR A 1 220 ? -0.704 -1.700 -22.060 1.00 95.19 220 TYR A O 1
ATOM 1795 N N . GLN A 1 221 ? 0.591 -2.582 -23.654 1.00 95.75 221 GLN A N 1
ATOM 1796 C CA . GLN A 1 221 ? 1.844 -1.981 -23.174 1.00 95.75 221 GLN A CA 1
ATOM 1797 C C . GLN A 1 221 ? 1.988 -0.498 -23.560 1.00 95.75 221 GLN A C 1
ATOM 1799 O O . GLN A 1 221 ? 2.787 0.211 -22.967 1.00 95.75 221 GLN A O 1
ATOM 1804 N N . ASN A 1 222 ? 1.194 0.044 -24.489 1.00 97.62 222 ASN A N 1
ATOM 1805 C CA . ASN A 1 222 ? 1.280 1.456 -24.878 1.00 97.62 222 ASN A CA 1
ATOM 1806 C C . ASN A 1 222 ? 0.476 2.365 -23.923 1.00 97.62 222 ASN A C 1
ATOM 1808 O O . ASN A 1 222 ? -0.465 3.056 -24.319 1.00 97.62 222 ASN A O 1
ATOM 1812 N N . GLY A 1 223 ? 0.831 2.332 -22.636 1.00 96.56 223 GLY A N 1
ATOM 1813 C CA . GLY A 1 223 ? 0.215 3.146 -21.583 1.00 96.56 223 GLY A CA 1
ATOM 1814 C C . GLY A 1 223 ? -1.028 2.545 -20.925 1.00 96.56 223 GLY A C 1
ATOM 1815 O O . GLY A 1 223 ? -1.755 3.271 -20.254 1.00 96.56 223 GLY A O 1
ATOM 1816 N N . GLY A 1 224 ? -1.288 1.243 -21.080 1.00 96.88 224 GLY A N 1
ATOM 1817 C CA . GLY A 1 224 ? -2.236 0.544 -20.207 1.00 96.88 224 GLY A CA 1
ATOM 1818 C C . GLY A 1 224 ? -1.745 0.516 -18.753 1.00 96.88 224 GLY A C 1
ATOM 1819 O O . GLY A 1 224 ? -0.543 0.648 -18.491 1.00 96.88 224 GLY A O 1
ATOM 1820 N N . ASP A 1 225 ? -2.671 0.345 -17.807 1.00 96.06 225 ASP A N 1
ATOM 1821 C CA . ASP A 1 225 ? -2.361 0.152 -16.387 1.00 96.06 225 ASP A CA 1
ATOM 1822 C C . ASP A 1 225 ? -2.057 -1.326 -16.126 1.00 96.06 225 ASP A C 1
ATOM 1824 O O . ASP A 1 225 ? -2.939 -2.185 -16.156 1.00 96.06 225 ASP A O 1
ATOM 1828 N N . TRP A 1 226 ? -0.788 -1.607 -15.863 1.00 96.25 226 TRP A N 1
ATOM 1829 C CA . TRP A 1 226 ? -0.278 -2.904 -15.461 1.00 96.25 226 TRP A CA 1
ATOM 1830 C C . TRP A 1 226 ? 0.025 -2.871 -13.974 1.00 96.25 226 TRP A C 1
ATOM 1832 O O . TRP A 1 226 ? 1.112 -2.516 -13.511 1.00 96.25 226 TRP A O 1
ATOM 1842 N N . THR A 1 227 ? -0.963 -3.310 -13.203 1.00 91.81 227 THR A N 1
ATOM 1843 C CA . THR A 1 227 ? -0.923 -3.278 -11.735 1.00 91.81 227 THR A CA 1
ATOM 1844 C C . THR A 1 227 ? 0.268 -4.025 -11.168 1.00 91.81 227 THR A C 1
ATOM 1846 O O . THR A 1 227 ? 0.736 -3.705 -10.080 1.00 91.81 227 THR A O 1
ATOM 1849 N N . TRP A 1 228 ? 0.801 -5.003 -11.899 1.00 89.38 228 TRP A N 1
ATOM 1850 C CA . TRP A 1 228 ? 1.971 -5.720 -11.432 1.00 89.38 228 TRP A CA 1
ATOM 1851 C C . TRP A 1 228 ? 3.251 -4.857 -11.399 1.00 89.38 228 TRP A C 1
ATOM 1853 O O . TRP A 1 228 ? 4.103 -5.071 -10.536 1.00 89.38 228 TRP A O 1
ATOM 1863 N N . PHE A 1 229 ? 3.366 -3.833 -12.253 1.00 91.62 229 PHE A N 1
ATOM 1864 C CA . PHE A 1 229 ? 4.417 -2.815 -12.145 1.00 91.62 229 PHE A CA 1
ATOM 1865 C C . PHE A 1 229 ? 4.074 -1.734 -11.128 1.00 91.62 229 PHE A C 1
ATOM 1867 O O . PHE A 1 229 ? 4.929 -1.390 -10.313 1.00 91.62 229 PHE A O 1
ATOM 1874 N N . GLY A 1 230 ? 2.815 -1.290 -11.077 1.00 95.25 230 GLY A N 1
ATOM 1875 C CA . GLY A 1 230 ? 2.349 -0.401 -10.009 1.00 95.25 230 GLY A CA 1
ATOM 1876 C C . GLY A 1 230 ? 2.663 -0.969 -8.618 1.00 95.25 230 GLY A C 1
ATOM 1877 O O . GLY A 1 230 ? 3.275 -0.306 -7.788 1.00 95.25 230 GLY A O 1
ATOM 1878 N N . GLY A 1 231 ? 2.375 -2.251 -8.391 1.00 97.00 231 GLY A N 1
ATOM 1879 C CA . GLY A 1 231 ? 2.687 -2.957 -7.149 1.00 97.00 231 GLY A CA 1
ATOM 1880 C C . GLY A 1 231 ? 4.186 -3.130 -6.876 1.00 97.00 231 GLY A C 1
ATOM 1881 O O . GLY A 1 231 ? 4.571 -3.248 -5.713 1.00 97.00 231 GLY A O 1
ATOM 1882 N N . ARG A 1 232 ? 5.052 -3.127 -7.900 1.00 97.38 232 ARG A N 1
ATOM 1883 C CA . ARG A 1 232 ? 6.515 -3.041 -7.715 1.00 97.38 232 ARG A CA 1
ATOM 1884 C C . ARG A 1 232 ? 6.938 -1.640 -7.277 1.00 97.38 232 ARG A C 1
ATOM 1886 O O . ARG A 1 232 ? 7.801 -1.532 -6.412 1.00 97.38 232 ARG A O 1
ATOM 1893 N N . MET A 1 233 ? 6.305 -0.590 -7.800 1.00 98.31 233 MET A N 1
ATOM 1894 C CA . MET A 1 233 ? 6.554 0.781 -7.345 1.00 98.31 233 MET A CA 1
ATOM 1895 C C . MET A 1 233 ? 6.162 0.949 -5.875 1.00 98.31 233 MET A C 1
ATOM 1897 O O . MET A 1 233 ? 6.933 1.506 -5.101 1.00 98.31 233 MET A O 1
ATOM 1901 N N . ILE A 1 234 ? 5.040 0.360 -5.448 1.00 98.62 234 ILE A N 1
ATOM 1902 C CA . ILE A 1 234 ? 4.666 0.328 -4.026 1.00 98.62 234 ILE A CA 1
ATOM 1903 C C . ILE A 1 234 ? 5.758 -0.334 -3.170 1.00 98.62 234 ILE A C 1
ATOM 1905 O O . ILE A 1 234 ? 6.125 0.202 -2.128 1.00 98.62 234 ILE A O 1
ATOM 1909 N N . GLN A 1 235 ? 6.321 -1.469 -3.603 1.00 98.00 235 GLN A N 1
ATOM 1910 C CA . GLN A 1 235 ? 7.435 -2.117 -2.888 1.00 98.00 235 GLN A CA 1
ATOM 1911 C C . GLN A 1 235 ? 8.655 -1.189 -2.797 1.00 98.00 235 GLN A C 1
ATOM 1913 O O . GLN A 1 235 ? 9.216 -1.022 -1.716 1.00 98.00 235 GLN A O 1
ATOM 1918 N N . ALA A 1 236 ? 9.004 -0.527 -3.902 1.00 97.81 236 ALA A N 1
ATOM 1919 C CA . ALA A 1 236 ? 10.110 0.422 -3.966 1.00 97.81 236 ALA A CA 1
ATOM 1920 C C . ALA A 1 236 ? 9.925 1.610 -3.002 1.00 97.81 236 ALA A C 1
ATOM 1922 O O . ALA A 1 236 ? 10.870 2.016 -2.322 1.00 97.81 236 ALA A O 1
ATOM 1923 N N . LEU A 1 237 ? 8.705 2.143 -2.899 1.00 98.38 237 LEU A N 1
ATOM 1924 C CA . LEU A 1 237 ? 8.357 3.196 -1.944 1.00 98.38 237 LEU A CA 1
ATOM 1925 C C . LEU A 1 237 ? 8.551 2.722 -0.498 1.00 98.38 237 LEU A C 1
ATOM 1927 O O . LEU A 1 237 ? 9.174 3.430 0.297 1.00 98.38 237 LEU A O 1
ATOM 1931 N N . ILE A 1 238 ? 8.089 1.511 -0.167 1.00 95.06 238 ILE A N 1
ATOM 1932 C CA . ILE A 1 238 ? 8.221 0.941 1.183 1.00 95.06 238 ILE A CA 1
ATOM 1933 C C . ILE A 1 238 ? 9.692 0.772 1.570 1.00 95.06 238 ILE A C 1
ATOM 1935 O O . ILE A 1 238 ? 10.095 1.241 2.635 1.00 95.06 238 ILE A O 1
ATOM 1939 N N . GLU A 1 239 ? 10.506 0.166 0.700 1.00 91.31 239 GLU A N 1
ATOM 1940 C CA . GLU A 1 239 ? 11.942 -0.059 0.942 1.00 91.31 239 GLU A CA 1
ATOM 1941 C C . GLU A 1 239 ? 12.713 1.246 1.178 1.00 91.31 239 GLU A C 1
ATOM 1943 O O . GLU A 1 239 ? 13.697 1.266 1.916 1.00 91.31 239 GLU A O 1
ATOM 1948 N N . ASN A 1 240 ? 12.235 2.356 0.609 1.00 90.62 240 ASN A N 1
ATOM 1949 C CA . ASN A 1 240 ? 12.847 3.677 0.747 1.00 90.62 240 ASN A CA 1
ATOM 1950 C C . ASN A 1 240 ? 12.176 4.563 1.820 1.00 90.62 240 ASN A C 1
ATOM 1952 O O . ASN A 1 240 ? 12.562 5.724 2.022 1.00 90.62 240 ASN A O 1
ATOM 1956 N N . GLY A 1 241 ? 11.215 4.014 2.569 1.00 82.56 241 GLY A N 1
ATOM 1957 C CA . GLY A 1 241 ? 10.562 4.662 3.707 1.00 82.56 241 GLY A CA 1
ATOM 1958 C C . GLY A 1 241 ? 9.453 5.656 3.347 1.00 82.56 241 GLY A C 1
ATOM 1959 O O . GLY A 1 241 ? 9.108 6.485 4.186 1.00 82.56 241 GLY A O 1
ATOM 1960 N N . PHE A 1 242 ? 8.899 5.586 2.136 1.00 86.06 242 PHE A N 1
ATOM 1961 C CA . PHE A 1 242 ? 7.722 6.342 1.682 1.00 86.06 242 PHE A CA 1
ATOM 1962 C C . PHE A 1 242 ? 6.437 5.561 1.980 1.00 86.06 242 PHE A C 1
ATOM 1964 O O . PHE A 1 242 ? 5.700 5.137 1.090 1.00 86.06 242 PHE A O 1
ATOM 1971 N N . ILE A 1 243 ? 6.222 5.264 3.262 1.00 88.12 243 ILE A N 1
ATOM 1972 C CA . ILE A 1 243 ? 5.177 4.331 3.703 1.00 88.12 243 ILE A CA 1
ATOM 1973 C C . ILE A 1 243 ? 3.778 4.903 3.489 1.00 88.12 243 ILE A C 1
ATOM 1975 O O . ILE A 1 243 ? 2.871 4.173 3.096 1.00 88.12 243 ILE A O 1
ATOM 1979 N N . GLN A 1 244 ? 3.601 6.201 3.737 1.00 82.06 244 GLN A N 1
ATOM 1980 C CA . GLN A 1 244 ? 2.311 6.860 3.557 1.00 82.06 244 GLN A CA 1
ATOM 1981 C C . GLN A 1 244 ? 1.910 6.872 2.079 1.00 82.06 244 GLN A C 1
ATOM 1983 O O . GLN A 1 244 ? 0.768 6.547 1.753 1.00 82.06 244 GLN A O 1
ATOM 1988 N N . GLU A 1 245 ? 2.849 7.202 1.192 1.00 91.94 245 GLU A N 1
ATOM 1989 C CA . GLU A 1 245 ? 2.673 7.157 -0.258 1.00 91.94 245 GLU A CA 1
ATOM 1990 C C . GLU A 1 245 ? 2.334 5.733 -0.707 1.00 91.94 245 GLU A C 1
ATOM 1992 O O . GLU A 1 245 ? 1.283 5.513 -1.304 1.00 91.94 245 GLU A O 1
ATOM 1997 N N . ALA A 1 246 ? 3.135 4.742 -0.298 1.00 96.88 246 ALA A N 1
ATOM 1998 C CA . ALA A 1 246 ? 2.894 3.335 -0.609 1.00 96.88 246 ALA A CA 1
ATOM 1999 C C . ALA A 1 246 ? 1.501 2.852 -0.170 1.00 96.88 246 ALA A C 1
ATOM 2001 O O . ALA A 1 246 ? 0.801 2.183 -0.932 1.00 96.88 246 ALA A O 1
ATOM 2002 N N . TYR A 1 247 ? 1.082 3.192 1.052 1.00 92.38 247 TYR A N 1
ATOM 2003 C CA . TYR A 1 247 ? -0.233 2.822 1.571 1.00 92.38 247 TYR A CA 1
ATOM 2004 C C . TYR A 1 247 ? -1.362 3.522 0.810 1.00 92.38 247 TYR A C 1
ATOM 2006 O O . TYR A 1 247 ? -2.353 2.892 0.456 1.00 92.38 247 TYR A O 1
ATOM 2014 N N . THR A 1 248 ? -1.217 4.811 0.512 1.00 88.44 248 THR A N 1
ATOM 2015 C CA . THR A 1 248 ? -2.243 5.571 -0.213 1.00 88.44 248 THR A CA 1
ATOM 2016 C C . THR A 1 248 ? -2.406 5.056 -1.643 1.00 88.44 248 THR A C 1
ATOM 2018 O O . THR A 1 248 ? -3.523 4.878 -2.131 1.00 88.44 248 THR A O 1
ATOM 2021 N N . GLU A 1 249 ? -1.292 4.784 -2.315 1.00 97.25 249 GLU A N 1
ATOM 2022 C CA . GLU A 1 249 ? -1.245 4.488 -3.747 1.00 97.25 249 GLU A CA 1
ATOM 2023 C C . GLU A 1 249 ? -1.546 3.018 -4.073 1.00 97.25 249 GLU A C 1
ATOM 2025 O O . GLU A 1 249 ? -2.001 2.722 -5.180 1.00 97.25 249 GLU A O 1
ATOM 2030 N N . ILE A 1 250 ? -1.392 2.093 -3.113 1.00 97.50 250 ILE A N 1
ATOM 2031 C CA . ILE A 1 250 ? -1.835 0.699 -3.286 1.00 97.50 250 ILE A CA 1
ATOM 2032 C C . ILE A 1 250 ? -3.365 0.557 -3.182 1.00 97.50 250 ILE A C 1
ATOM 2034 O O . ILE A 1 250 ? -3.946 -0.343 -3.792 1.00 97.50 250 ILE A O 1
ATOM 2038 N N . LEU A 1 251 ? -4.055 1.435 -2.439 1.00 94.50 251 LEU A N 1
ATOM 2039 C CA . LEU A 1 251 ? -5.493 1.293 -2.161 1.00 94.50 251 LEU A CA 1
ATOM 2040 C C . LEU A 1 251 ? -6.374 1.245 -3.423 1.00 94.50 251 LEU A C 1
ATOM 2042 O O . LEU A 1 251 ? -7.231 0.358 -3.489 1.00 94.50 251 LEU A O 1
ATOM 2046 N N . PRO A 1 252 ? -6.206 2.123 -4.433 1.00 94.88 252 PRO A N 1
ATOM 2047 C CA . PRO A 1 252 ? -6.965 2.029 -5.679 1.00 94.88 252 PRO A CA 1
ATOM 2048 C C . PRO A 1 252 ? -6.786 0.683 -6.396 1.00 94.88 252 PRO A C 1
ATOM 2050 O O . PRO A 1 252 ? -7.767 0.126 -6.887 1.00 94.88 252 PRO A O 1
ATOM 2053 N N . MET A 1 253 ? -5.573 0.114 -6.384 1.00 96.56 253 MET A N 1
ATOM 2054 C CA . MET A 1 253 ? -5.292 -1.201 -6.977 1.00 96.56 253 MET A CA 1
ATOM 2055 C C . MET A 1 253 ? -6.060 -2.313 -6.247 1.00 96.56 253 MET A C 1
ATOM 2057 O O . MET A 1 253 ? -6.717 -3.142 -6.875 1.00 96.56 253 MET A O 1
ATOM 2061 N N . LEU A 1 254 ? -6.053 -2.297 -4.908 1.00 95.12 254 LEU A N 1
ATOM 2062 C CA . LEU A 1 254 ? -6.768 -3.287 -4.094 1.00 95.12 254 LEU A CA 1
ATOM 2063 C C . LEU A 1 254 ? -8.290 -3.175 -4.249 1.00 95.12 254 LEU A C 1
ATOM 2065 O O . LEU A 1 254 ? -8.973 -4.187 -4.403 1.00 95.12 254 LEU A O 1
ATOM 2069 N N . ARG A 1 255 ? -8.832 -1.950 -4.256 1.00 92.25 255 ARG A N 1
ATOM 2070 C CA . ARG A 1 255 ? -10.266 -1.708 -4.495 1.00 92.25 255 ARG A CA 1
ATOM 2071 C C . ARG A 1 255 ? -10.696 -2.242 -5.858 1.00 92.25 255 ARG A C 1
ATOM 2073 O O . ARG A 1 255 ? -11.756 -2.859 -5.953 1.00 92.25 255 ARG A O 1
ATOM 2080 N N . ARG A 1 256 ? -9.866 -2.055 -6.889 1.00 91.00 256 ARG A N 1
ATOM 2081 C CA . ARG A 1 256 ? -10.126 -2.560 -8.241 1.00 91.00 256 ARG A CA 1
ATOM 2082 C C . ARG A 1 256 ? -10.234 -4.084 -8.273 1.00 91.00 256 ARG A C 1
ATOM 2084 O O . ARG A 1 256 ? -11.169 -4.602 -8.875 1.00 91.00 256 ARG A O 1
ATOM 2091 N N . ILE A 1 257 ? -9.359 -4.797 -7.567 1.00 90.81 257 ILE A N 1
ATOM 2092 C CA . ILE A 1 257 ? -9.412 -6.267 -7.463 1.00 90.81 257 ILE A CA 1
ATOM 2093 C C . ILE A 1 257 ? -10.683 -6.736 -6.759 1.00 90.81 257 ILE A C 1
ATOM 2095 O O . ILE A 1 257 ? -11.341 -7.663 -7.229 1.00 90.81 257 ILE A O 1
ATOM 2099 N N . VAL A 1 258 ? -11.063 -6.079 -5.658 1.00 91.12 258 VAL A N 1
ATOM 2100 C CA . VAL A 1 258 ? -12.306 -6.404 -4.939 1.00 91.12 258 VAL A CA 1
ATOM 2101 C C . VAL A 1 258 ? -13.525 -6.167 -5.833 1.00 91.12 258 VAL A C 1
ATOM 2103 O O . VAL A 1 258 ? -14.409 -7.018 -5.895 1.00 91.12 258 VAL A O 1
ATOM 2106 N N . SER A 1 259 ? -13.551 -5.048 -6.562 1.00 89.94 259 SER A N 1
ATOM 2107 C CA . SER A 1 259 ? -14.646 -4.699 -7.473 1.00 89.94 259 SER A CA 1
ATOM 2108 C C . SER A 1 259 ? -14.759 -5.665 -8.653 1.00 89.94 259 SER A C 1
ATOM 2110 O O . SER A 1 259 ? -15.862 -6.056 -9.023 1.00 89.94 259 SER A O 1
ATOM 2112 N N . ASN A 1 260 ? -13.630 -6.060 -9.245 1.00 89.50 260 ASN A N 1
ATOM 2113 C CA . ASN A 1 260 ? -13.598 -6.911 -10.436 1.00 89.50 260 ASN A CA 1
ATOM 2114 C C . ASN A 1 260 ? -13.574 -8.417 -10.120 1.00 89.50 260 ASN A C 1
ATOM 2116 O O . ASN A 1 260 ? -13.626 -9.229 -11.044 1.00 89.50 260 ASN A O 1
ATOM 2120 N N . GLN A 1 261 ? -13.482 -8.790 -8.837 1.00 92.00 261 GLN A N 1
ATOM 2121 C CA . GLN A 1 261 ? -13.436 -10.173 -8.345 1.00 92.00 261 GLN A CA 1
ATOM 2122 C C . GLN A 1 261 ? -12.366 -11.046 -9.026 1.00 92.00 261 GLN A C 1
ATOM 2124 O O . GLN A 1 261 ? -12.565 -12.242 -9.242 1.00 92.00 261 GLN A O 1
ATOM 2129 N N . GLY A 1 262 ? -11.219 -10.462 -9.372 1.00 91.38 262 GLY A N 1
ATOM 2130 C CA . GLY A 1 262 ? -10.172 -11.161 -10.111 1.00 91.38 262 GLY A CA 1
ATOM 2131 C C . GLY A 1 262 ? -8.863 -10.390 -10.157 1.00 91.38 262 GLY A C 1
ATOM 2132 O O . GLY A 1 262 ? -8.812 -9.216 -9.792 1.00 91.38 262 GLY A O 1
ATOM 2133 N N . PHE A 1 263 ? -7.820 -11.083 -10.611 1.00 94.25 263 PHE A N 1
ATOM 2134 C CA . PHE A 1 263 ? -6.508 -10.497 -10.866 1.00 94.25 263 PHE A CA 1
ATOM 2135 C C . PHE A 1 263 ? -6.305 -10.452 -12.375 1.00 94.25 263 PHE A C 1
ATOM 2137 O O . PHE A 1 263 ? -6.128 -11.505 -12.992 1.00 94.25 263 PHE A O 1
ATOM 2144 N N . TYR A 1 264 ? -6.394 -9.269 -12.968 1.00 94.94 264 TYR A N 1
ATOM 2145 C CA . TYR A 1 264 ? -6.345 -9.098 -14.410 1.00 94.94 264 TYR A CA 1
ATOM 2146 C C . TYR A 1 264 ? -4.951 -8.719 -14.897 1.00 94.94 264 TYR A C 1
ATOM 2148 O O . TYR A 1 264 ? -4.125 -8.169 -14.172 1.00 94.94 264 TYR A O 1
ATOM 2156 N N . GLU A 1 265 ? -4.678 -9.057 -16.148 1.00 94.25 265 GLU A N 1
ATOM 2157 C CA . GLU A 1 265 ? -3.390 -8.808 -16.783 1.00 94.25 265 GLU A CA 1
ATOM 2158 C C . GLU A 1 265 ? -3.081 -7.310 -16.867 1.00 94.25 265 GLU A C 1
ATOM 2160 O O . GLU A 1 265 ? -2.008 -6.873 -16.452 1.00 94.25 265 GLU A O 1
ATOM 2165 N N . TRP A 1 266 ? -4.054 -6.519 -17.321 1.00 96.19 266 TRP A N 1
ATOM 2166 C CA . TRP A 1 266 ? -3.958 -5.064 -17.385 1.00 96.19 266 TRP A CA 1
ATOM 2167 C C . TRP A 1 266 ? -5.344 -4.414 -17.374 1.00 96.19 266 TRP A C 1
ATOM 2169 O O . TRP A 1 266 ? -6.372 -5.089 -17.481 1.00 96.19 266 TRP A O 1
ATOM 2179 N N . TYR A 1 267 ? -5.372 -3.090 -17.253 1.00 96.62 267 TYR A N 1
ATOM 2180 C CA . TYR A 1 267 ? -6.593 -2.296 -17.193 1.00 96.62 267 TYR A CA 1
ATOM 2181 C C . TYR A 1 267 ? -6.510 -1.074 -18.105 1.00 96.62 267 TYR A C 1
ATOM 2183 O O . TYR A 1 267 ? -5.442 -0.493 -18.316 1.00 96.62 267 TYR A O 1
ATOM 2191 N N . THR A 1 268 ? -7.659 -0.646 -18.623 1.00 95.81 268 THR A N 1
ATOM 2192 C CA . THR A 1 268 ? -7.768 0.664 -19.280 1.00 95.81 268 THR A CA 1
ATOM 2193 C C . THR A 1 268 ? -7.638 1.788 -18.241 1.00 95.81 268 THR A C 1
ATOM 2195 O O . THR A 1 268 ? -7.821 1.532 -17.045 1.00 95.81 268 THR A O 1
ATOM 2198 N N . PRO A 1 269 ? -7.387 3.051 -18.644 1.00 94.12 269 PRO A N 1
ATOM 2199 C CA . PRO A 1 269 ? -7.377 4.176 -17.704 1.00 94.12 269 PRO A CA 1
ATOM 2200 C C . PRO A 1 269 ? -8.667 4.279 -16.875 1.00 94.12 269 PRO A C 1
ATOM 2202 O O . PRO A 1 269 ? -8.617 4.568 -15.681 1.00 94.12 269 PRO A O 1
ATOM 2205 N N . GLY A 1 270 ? -9.812 3.925 -17.475 1.00 92.69 270 GLY A N 1
ATOM 2206 C CA . GLY A 1 270 ? -11.115 3.863 -16.805 1.00 92.69 270 GLY A CA 1
ATOM 2207 C C . GLY A 1 270 ? -11.272 2.730 -15.782 1.00 92.69 270 GLY A C 1
ATOM 2208 O O . GLY A 1 270 ? -12.288 2.683 -15.093 1.00 92.69 270 GLY A O 1
ATOM 2209 N N . GLY A 1 271 ? -10.287 1.836 -15.650 1.00 92.56 271 GLY A N 1
ATOM 2210 C CA . GLY A 1 271 ? -10.293 0.718 -14.703 1.00 92.56 271 GLY A CA 1
ATOM 2211 C C . GLY A 1 271 ? -10.942 -0.562 -15.220 1.00 92.56 271 GLY A C 1
ATOM 2212 O O . GLY A 1 271 ? -11.184 -1.479 -14.434 1.00 92.56 271 GLY A O 1
ATOM 2213 N N . GLU A 1 272 ? -11.233 -0.644 -16.519 1.00 94.94 272 GLU A N 1
ATOM 2214 C CA . GLU A 1 272 ? -11.864 -1.826 -17.105 1.00 94.94 272 GLU A CA 1
ATOM 2215 C C . GLU A 1 272 ? -10.833 -2.955 -17.209 1.00 94.94 272 GLU A C 1
ATOM 2217 O O . GLU A 1 272 ? -9.769 -2.738 -17.799 1.00 94.94 272 GLU A O 1
ATOM 2222 N N . PRO A 1 273 ? -11.128 -4.154 -16.683 1.00 95.75 273 PRO A N 1
ATOM 2223 C CA . PRO A 1 273 ? -10.206 -5.277 -16.748 1.00 95.75 273 PRO A CA 1
ATOM 2224 C C . PRO A 1 273 ? -10.031 -5.790 -18.180 1.00 95.75 273 PRO A C 1
ATOM 2226 O O . PRO A 1 273 ? -10.993 -5.886 -18.951 1.00 95.75 273 PRO A O 1
ATOM 2229 N N . LYS A 1 274 ? -8.798 -6.154 -18.531 1.00 95.75 274 LYS A N 1
ATOM 2230 C CA . LYS A 1 274 ? -8.417 -6.715 -19.830 1.00 95.75 274 LYS A CA 1
ATOM 2231 C C . LYS A 1 274 ? -7.469 -7.905 -19.650 1.00 95.75 274 LYS A C 1
ATOM 2233 O O . LYS A 1 274 ? -6.845 -8.079 -18.605 1.00 95.75 274 LYS A O 1
ATOM 2238 N N . GLY A 1 275 ? -7.375 -8.728 -20.693 1.00 92.50 275 GLY A N 1
ATOM 2239 C CA . GLY A 1 275 ? -6.526 -9.919 -20.692 1.00 92.50 275 GLY A CA 1
ATOM 2240 C C . GLY A 1 275 ? -6.999 -11.006 -19.722 1.00 92.50 275 GLY A C 1
ATOM 2241 O O . GLY A 1 275 ? -8.195 -11.139 -19.448 1.00 92.50 275 GLY A O 1
ATOM 2242 N N . SER A 1 276 ? -6.064 -11.820 -19.233 1.00 90.69 276 SER A N 1
ATOM 2243 C CA . SER A 1 276 ? -6.359 -12.936 -18.316 1.00 90.69 276 SER A CA 1
ATOM 2244 C C . SER A 1 276 ? -6.874 -12.459 -16.956 1.00 90.69 276 SER A C 1
ATOM 2246 O O . SER A 1 276 ? -6.196 -11.672 -16.316 1.00 90.69 276 SER A O 1
ATOM 2248 N N . GLY A 1 277 ? -8.003 -12.991 -16.464 1.00 89.25 277 GLY A N 1
ATOM 2249 C CA . GLY A 1 277 ? -8.570 -12.682 -15.133 1.00 89.25 277 GLY A CA 1
ATOM 2250 C C . GLY A 1 277 ? -7.998 -13.484 -13.955 1.00 89.25 277 GLY A C 1
ATOM 2251 O O . GLY A 1 277 ? -8.488 -13.383 -12.827 1.00 89.25 277 GLY A O 1
ATOM 2252 N N . THR A 1 278 ? -6.971 -14.302 -14.206 1.00 91.12 278 THR A N 1
ATOM 2253 C CA . THR A 1 278 ? -6.228 -15.053 -13.177 1.00 91.12 278 THR A CA 1
ATOM 2254 C C . THR A 1 278 ? -4.725 -14.794 -13.274 1.00 91.12 278 THR A C 1
ATOM 2256 O O . THR A 1 278 ? -3.904 -15.707 -13.122 1.00 91.12 278 THR A O 1
ATOM 2259 N N . PHE A 1 279 ? -4.347 -13.560 -13.594 1.00 92.75 279 PHE A N 1
ATOM 2260 C CA . PHE A 1 279 ? -2.968 -13.156 -13.798 1.00 92.75 279 PHE A CA 1
ATOM 2261 C C . PHE A 1 279 ? -2.187 -13.159 -12.476 1.00 92.75 279 PHE A C 1
ATOM 2263 O O . PHE A 1 279 ? -2.332 -12.302 -11.605 1.00 92.75 279 PHE A O 1
ATOM 2270 N N . ARG A 1 280 ? -1.317 -14.162 -12.314 1.00 91.50 280 ARG A N 1
ATOM 2271 C CA . ARG A 1 280 ? -0.551 -14.373 -11.072 1.00 91.50 280 ARG A CA 1
ATOM 2272 C C . ARG A 1 280 ? 0.504 -13.294 -10.819 1.00 91.50 280 ARG A C 1
ATOM 2274 O O . ARG A 1 280 ? 0.937 -13.153 -9.676 1.00 91.50 280 ARG A O 1
ATOM 2281 N N . GLY A 1 281 ? 0.910 -12.554 -11.854 1.00 91.06 281 GLY A N 1
ATOM 2282 C CA . GLY A 1 281 ? 1.855 -11.444 -11.731 1.00 91.06 281 GLY A CA 1
ATOM 2283 C C . GLY A 1 281 ? 1.315 -10.340 -10.823 1.00 91.06 281 GLY A C 1
ATOM 2284 O O . GLY A 1 281 ? 1.976 -9.976 -9.851 1.00 91.06 281 GLY A O 1
ATOM 2285 N N . GLU A 1 282 ? 0.082 -9.886 -11.072 1.00 93.88 282 GLU A N 1
ATOM 2286 C CA . GLU A 1 282 ? -0.603 -8.888 -10.236 1.00 93.88 282 GLU A CA 1
ATOM 2287 C C . GLU A 1 282 ? -0.777 -9.399 -8.799 1.00 93.88 282 GLU A C 1
ATOM 2289 O O . GLU A 1 282 ? -0.366 -8.734 -7.844 1.00 93.88 282 GLU A O 1
ATOM 2294 N N . ALA A 1 283 ? -1.295 -10.623 -8.642 1.00 93.94 283 ALA A N 1
ATOM 2295 C CA . ALA A 1 283 ? -1.497 -11.228 -7.328 1.00 93.94 283 ALA A CA 1
ATOM 2296 C C . ALA A 1 283 ? -0.196 -11.296 -6.505 1.00 93.94 283 ALA A C 1
ATOM 2298 O O . ALA A 1 283 ? -0.183 -10.960 -5.320 1.00 93.94 283 ALA A O 1
ATOM 2299 N N . GLY A 1 284 ? 0.912 -11.711 -7.128 1.00 93.62 284 GLY A N 1
ATOM 2300 C CA . GLY A 1 284 ? 2.194 -11.900 -6.450 1.00 93.62 284 GLY A CA 1
ATOM 2301 C C . GLY A 1 284 ? 2.824 -10.600 -5.944 1.00 93.62 284 GLY A C 1
ATOM 2302 O O . GLY A 1 284 ? 3.349 -10.566 -4.823 1.00 93.62 284 GLY A O 1
ATOM 2303 N N . VAL A 1 285 ? 2.771 -9.524 -6.736 1.00 95.12 285 VAL A N 1
ATOM 2304 C CA . VAL A 1 285 ? 3.370 -8.246 -6.322 1.00 95.12 285 VAL A CA 1
ATOM 2305 C C . VAL A 1 285 ? 2.537 -7.541 -5.259 1.00 95.12 285 VAL A C 1
ATOM 2307 O O . VAL A 1 285 ? 3.108 -6.999 -4.318 1.00 95.12 285 VAL A O 1
ATOM 2310 N N . LEU A 1 286 ? 1.205 -7.608 -5.341 1.00 96.06 286 LEU A N 1
ATOM 2311 C CA . LEU A 1 286 ? 0.335 -6.980 -4.350 1.00 96.06 286 LEU A CA 1
ATOM 2312 C C . LEU A 1 286 ? 0.367 -7.744 -3.035 1.00 96.06 286 LEU A C 1
ATOM 2314 O O . LEU A 1 286 ? 0.425 -7.128 -1.977 1.00 96.06 286 LEU A O 1
ATOM 2318 N N . PHE A 1 287 ? 0.424 -9.079 -3.083 1.00 95.12 287 PHE A N 1
ATOM 2319 C CA . PHE A 1 287 ? 0.676 -9.888 -1.892 1.00 95.12 287 PHE A CA 1
ATOM 2320 C C . PHE A 1 287 ? 1.983 -9.484 -1.202 1.00 95.12 287 PHE A C 1
ATOM 2322 O O . PHE A 1 287 ? 2.025 -9.345 0.019 1.00 95.12 287 PHE A O 1
ATOM 2329 N N . THR A 1 288 ? 3.044 -9.266 -1.981 1.00 94.81 288 THR A N 1
ATOM 2330 C CA . THR A 1 288 ? 4.343 -8.849 -1.441 1.00 94.81 288 THR A CA 1
ATOM 2331 C C . THR A 1 288 ? 4.267 -7.448 -0.831 1.00 94.81 288 THR A C 1
ATOM 2333 O O . THR A 1 288 ? 4.630 -7.294 0.330 1.00 94.81 288 THR A O 1
ATOM 2336 N N . ALA A 1 289 ? 3.707 -6.464 -1.541 1.00 97.12 289 ALA A N 1
ATOM 2337 C CA . ALA A 1 289 ? 3.536 -5.104 -1.030 1.00 97.12 289 ALA A CA 1
ATOM 2338 C C . ALA A 1 289 ? 2.675 -5.053 0.249 1.00 97.12 289 ALA A C 1
ATOM 2340 O O . ALA A 1 289 ? 3.047 -4.399 1.221 1.00 97.12 289 ALA A O 1
ATOM 2341 N N . MET A 1 290 ? 1.562 -5.796 0.291 1.00 95.31 290 MET A N 1
ATOM 2342 C CA . MET A 1 290 ? 0.713 -5.890 1.483 1.00 95.31 290 MET A CA 1
ATOM 2343 C C . MET A 1 290 ? 1.457 -6.493 2.676 1.00 95.31 290 MET A C 1
ATOM 2345 O O . MET A 1 290 ? 1.298 -6.007 3.793 1.00 95.31 290 MET A O 1
ATOM 2349 N N . ASN A 1 291 ? 2.270 -7.532 2.468 1.00 92.88 291 ASN A N 1
ATOM 2350 C CA . ASN A 1 291 ? 3.063 -8.103 3.556 1.00 92.88 291 ASN A CA 1
ATOM 2351 C C . ASN A 1 291 ? 4.161 -7.152 4.023 1.00 92.88 291 ASN A C 1
ATOM 2353 O O . ASN A 1 291 ? 4.356 -7.041 5.222 1.00 92.88 291 ASN A O 1
ATOM 2357 N N . MET A 1 292 ? 4.813 -6.416 3.123 1.00 92.00 292 MET A N 1
ATOM 2358 C CA . MET A 1 292 ? 5.805 -5.411 3.514 1.00 92.00 292 MET A CA 1
ATOM 2359 C C . MET A 1 292 ? 5.179 -4.283 4.345 1.00 92.00 292 MET A C 1
ATOM 2361 O O . MET A 1 292 ? 5.756 -3.872 5.348 1.00 92.00 292 MET A O 1
ATOM 2365 N N . LEU A 1 293 ? 3.977 -3.814 3.985 1.00 90.88 293 LEU A N 1
ATOM 2366 C CA . LEU A 1 293 ? 3.230 -2.839 4.791 1.00 90.88 293 LEU A CA 1
ATOM 2367 C C . LEU A 1 293 ? 2.836 -3.407 6.158 1.00 90.88 293 LEU A C 1
ATOM 2369 O O . LEU A 1 293 ? 2.959 -2.710 7.165 1.00 90.88 293 LEU A O 1
ATOM 2373 N N . LYS A 1 294 ? 2.397 -4.672 6.205 1.00 86.69 294 LYS A N 1
ATOM 2374 C CA . LYS A 1 294 ? 2.125 -5.368 7.467 1.00 86.69 294 LYS A CA 1
ATOM 2375 C C . LYS A 1 294 ? 3.387 -5.446 8.308 1.00 86.69 294 LYS A C 1
ATOM 2377 O O . LYS A 1 294 ? 3.398 -4.877 9.383 1.00 86.69 294 LYS A O 1
ATOM 2382 N N . GLU A 1 295 ? 4.459 -6.053 7.814 1.00 80.69 295 GLU A N 1
ATOM 2383 C CA . GLU A 1 295 ? 5.743 -6.169 8.515 1.00 80.69 295 GLU A CA 1
ATOM 2384 C C . GLU A 1 295 ? 6.262 -4.811 8.999 1.00 80.69 295 GLU A C 1
ATOM 2386 O O . GLU A 1 295 ? 6.712 -4.694 10.138 1.00 80.69 295 GLU A O 1
ATOM 2391 N N . TRP A 1 296 ? 6.157 -3.759 8.181 1.00 84.75 296 TRP A N 1
ATOM 2392 C CA . TRP A 1 296 ? 6.491 -2.404 8.613 1.00 84.75 296 TRP A CA 1
ATOM 2393 C C . TRP A 1 296 ? 5.656 -1.974 9.824 1.00 84.75 296 TRP A C 1
ATOM 2395 O O . TRP A 1 296 ? 6.232 -1.497 10.803 1.00 84.75 296 TRP A O 1
ATOM 2405 N N . ALA A 1 297 ? 4.335 -2.181 9.783 1.00 78.69 297 ALA A N 1
ATOM 2406 C CA . ALA A 1 297 ? 3.421 -1.871 10.881 1.00 78.69 297 ALA A CA 1
ATOM 2407 C C . ALA A 1 297 ? 3.684 -2.741 12.123 1.00 78.69 297 ALA A C 1
ATOM 2409 O O . ALA A 1 297 ? 3.590 -2.262 13.247 1.00 78.69 297 ALA A O 1
ATOM 2410 N N . GLU A 1 298 ? 4.064 -4.006 11.948 1.00 68.88 298 GLU A N 1
ATOM 2411 C CA . GLU A 1 298 ? 4.436 -4.918 13.036 1.00 68.88 298 GLU A CA 1
ATOM 2412 C C . GLU A 1 298 ? 5.753 -4.525 13.708 1.00 68.88 298 GLU A C 1
ATOM 2414 O O . GLU A 1 298 ? 5.929 -4.721 14.907 1.00 68.88 298 GLU A O 1
ATOM 2419 N N . ASN A 1 299 ? 6.673 -3.941 12.946 1.00 68.31 299 ASN A N 1
ATOM 2420 C CA . ASN A 1 299 ? 7.929 -3.420 13.466 1.00 68.31 299 ASN A CA 1
ATOM 2421 C C . ASN A 1 299 ? 7.778 -2.010 14.070 1.00 68.31 299 ASN A C 1
ATOM 2423 O O . ASN A 1 299 ? 8.724 -1.502 14.680 1.00 68.31 299 ASN A O 1
ATOM 2427 N N . GLN A 1 300 ? 6.600 -1.379 13.968 1.00 67.06 300 GLN A N 1
ATOM 2428 C CA . GLN A 1 300 ? 6.303 -0.137 14.684 1.00 67.06 300 GLN A CA 1
ATOM 2429 C C . GLN A 1 300 ? 6.007 -0.428 16.156 1.00 67.06 300 GLN A C 1
ATOM 2431 O O . GLN A 1 300 ? 4.869 -0.704 16.517 1.00 67.06 300 GLN A O 1
ATOM 2436 N N . GLN A 1 301 ? 7.041 -0.350 17.004 1.00 68.25 301 GLN A N 1
ATOM 2437 C CA . GLN A 1 301 ? 6.960 -0.304 18.477 1.00 68.25 301 GLN A CA 1
ATOM 2438 C C . GLN A 1 301 ? 5.855 -1.179 19.100 1.00 68.25 301 GLN A C 1
ATOM 2440 O O . GLN A 1 301 ? 5.185 -0.751 20.048 1.00 68.25 301 GLN A O 1
ATOM 2445 N N . VAL A 1 302 ? 5.666 -2.398 18.582 1.00 79.00 302 VAL A N 1
ATOM 2446 C CA . VAL A 1 302 ? 4.714 -3.349 19.150 1.00 79.00 302 VAL A CA 1
ATOM 2447 C C . VAL A 1 302 ? 5.143 -3.616 20.582 1.00 79.00 302 VAL A C 1
ATOM 2449 O O . VAL A 1 302 ? 6.266 -4.030 20.872 1.00 79.00 302 VAL A O 1
ATOM 2452 N N . GLN A 1 303 ? 4.240 -3.302 21.492 1.00 86.69 303 GLN A N 1
ATOM 2453 C CA . GLN A 1 303 ? 4.388 -3.556 22.904 1.00 86.69 303 GLN A CA 1
ATOM 2454 C C . GLN A 1 303 ? 4.025 -5.015 23.186 1.00 86.69 303 GLN A C 1
ATOM 2456 O O . GLN A 1 303 ? 3.199 -5.618 22.498 1.00 86.69 303 GLN A O 1
ATOM 2461 N N . SER A 1 304 ? 4.613 -5.592 24.235 1.00 90.81 304 SER A N 1
ATOM 2462 C CA . SER A 1 304 ? 4.138 -6.885 24.735 1.00 90.81 304 SER A CA 1
ATOM 2463 C C . SER A 1 304 ? 2.679 -6.760 25.177 1.00 90.81 304 SER A C 1
ATOM 2465 O O . SER A 1 304 ? 2.336 -5.814 25.891 1.00 90.81 304 SER A O 1
ATOM 2467 N N . LEU A 1 305 ? 1.843 -7.745 24.832 1.00 92.50 305 LEU A N 1
ATOM 2468 C CA . LEU A 1 305 ? 0.463 -7.841 25.325 1.00 92.50 305 LEU A CA 1
ATOM 2469 C C . LEU A 1 305 ? 0.391 -7.826 26.860 1.00 92.50 305 LEU A C 1
ATOM 2471 O O . LEU A 1 305 ? -0.588 -7.343 27.421 1.00 92.50 305 LEU A O 1
ATOM 2475 N N . ASP A 1 306 ? 1.447 -8.260 27.558 1.00 92.62 306 ASP A N 1
ATOM 2476 C CA . ASP A 1 306 ? 1.520 -8.180 29.021 1.00 92.62 306 ASP A CA 1
ATOM 2477 C C . ASP A 1 306 ? 1.381 -6.749 29.556 1.00 92.62 306 ASP A C 1
ATOM 2479 O O . ASP A 1 306 ? 0.920 -6.559 30.680 1.00 92.62 306 ASP A O 1
ATOM 2483 N N . GLN A 1 307 ? 1.738 -5.729 28.771 1.00 92.38 307 GLN A N 1
ATOM 2484 C CA . GLN A 1 307 ? 1.586 -4.337 29.193 1.00 92.38 307 GLN A CA 1
ATOM 2485 C C . GLN A 1 307 ? 0.116 -3.902 29.311 1.00 92.38 307 GLN A C 1
ATOM 2487 O O . GLN A 1 307 ? -0.196 -3.039 30.144 1.00 92.38 307 GLN A O 1
ATOM 2492 N N . ALA A 1 308 ? -0.784 -4.540 28.552 1.00 91.75 308 ALA A N 1
ATOM 2493 C CA . ALA A 1 308 ? -2.226 -4.319 28.639 1.00 91.75 308 ALA A CA 1
ATOM 2494 C C . ALA A 1 308 ? -2.840 -4.910 29.921 1.00 91.75 308 ALA A C 1
ATOM 2496 O O . ALA A 1 308 ? -3.960 -4.547 30.285 1.00 91.75 308 ALA A O 1
ATOM 2497 N N . LYS A 1 309 ? -2.127 -5.776 30.660 1.00 91.56 309 LYS A N 1
ATOM 2498 C CA . LYS A 1 309 ? -2.630 -6.325 31.929 1.00 91.56 309 LYS A CA 1
ATOM 2499 C C . LYS A 1 309 ? -2.899 -5.208 32.939 1.00 91.56 309 LYS A C 1
ATOM 2501 O O . LYS A 1 309 ? -2.049 -4.342 33.177 1.00 91.56 309 LYS A O 1
ATOM 2506 N N . GLY A 1 310 ? -4.090 -5.247 33.535 1.00 91.75 310 GLY A N 1
ATOM 2507 C CA . GLY A 1 310 ? -4.571 -4.229 34.472 1.00 91.75 310 GLY A CA 1
ATOM 2508 C C . GLY A 1 310 ? -4.896 -2.881 33.822 1.00 91.75 310 GLY A C 1
ATOM 2509 O O . GLY A 1 310 ? -5.027 -1.893 34.535 1.00 91.75 310 GLY A O 1
ATOM 2510 N N . SER A 1 311 ? -4.968 -2.808 32.488 1.00 96.31 311 SER A N 1
ATOM 2511 C CA . SER A 1 311 ? -5.544 -1.645 31.810 1.00 96.31 311 SER A CA 1
ATOM 2512 C C . SER A 1 311 ? -7.066 -1.740 31.784 1.00 96.31 311 SER A C 1
ATOM 2514 O O . SER A 1 311 ? -7.608 -2.839 31.739 1.00 96.31 311 SER A O 1
ATOM 2516 N N . MET A 1 312 ? -7.729 -0.585 31.772 1.00 98.50 312 MET A N 1
ATOM 2517 C CA . MET A 1 312 ? -9.140 -0.500 31.412 1.00 98.50 312 MET A CA 1
ATOM 2518 C C . MET A 1 312 ? -9.259 -0.646 29.895 1.00 98.50 312 MET A C 1
ATOM 2520 O O . MET A 1 312 ? -8.667 0.144 29.153 1.00 98.50 312 MET A O 1
ATOM 2524 N N . VAL A 1 313 ? -10.006 -1.635 29.426 1.00 98.69 313 VAL A N 1
ATOM 2525 C CA . VAL A 1 313 ? -10.146 -1.957 28.008 1.00 98.69 313 VAL A CA 1
ATOM 2526 C C . VAL A 1 313 ? -11.435 -1.355 27.451 1.00 98.69 313 VAL A C 1
ATOM 2528 O O . VAL A 1 313 ? -12.539 -1.671 27.897 1.00 98.69 313 VAL A O 1
ATOM 2531 N N . LEU A 1 314 ? -11.298 -0.506 26.434 1.00 98.88 314 LEU A N 1
ATOM 2532 C CA . LEU A 1 314 ? -12.404 0.134 25.726 1.00 98.88 314 LEU A CA 1
ATOM 2533 C C . LEU A 1 314 ? -12.547 -0.494 24.339 1.00 98.88 314 LEU A C 1
ATOM 2535 O O . LEU A 1 314 ? -11.698 -0.281 23.476 1.00 98.88 314 LEU A O 1
ATOM 2539 N N . PHE A 1 315 ? -13.626 -1.236 24.104 1.00 98.81 315 PHE A N 1
ATOM 2540 C CA . PHE A 1 315 ? -13.987 -1.692 22.763 1.00 98.81 315 PHE A CA 1
ATOM 2541 C C . PHE A 1 315 ? -14.816 -0.614 22.074 1.00 98.81 315 PHE A C 1
ATOM 2543 O O . PHE A 1 315 ? -15.913 -0.317 22.540 1.00 98.81 315 PHE A O 1
ATOM 2550 N N . THR A 1 316 ? -14.322 -0.011 20.993 1.00 98.81 316 THR A N 1
ATOM 2551 C CA . THR A 1 316 ? -14.952 1.175 20.395 1.00 98.81 316 THR A CA 1
ATOM 2552 C C . THR A 1 316 ? -15.264 0.975 18.915 1.00 98.81 316 THR A C 1
ATOM 2554 O O . THR A 1 316 ? -14.425 0.543 18.123 1.00 98.81 316 THR A O 1
ATOM 2557 N N . PHE A 1 317 ? -16.510 1.248 18.523 1.00 98.56 317 PHE A N 1
ATOM 2558 C CA . PHE A 1 317 ? -16.981 0.994 17.161 1.00 98.56 317 PHE A CA 1
ATOM 2559 C C . PHE A 1 317 ? -18.274 1.754 16.828 1.00 98.56 317 PHE A C 1
ATOM 2561 O O . PHE A 1 317 ? -18.889 2.386 17.691 1.00 98.56 317 PHE A O 1
ATOM 2568 N N . GLY A 1 318 ? -18.664 1.705 15.553 1.00 98.31 318 GLY A N 1
ATOM 2569 C CA . GLY A 1 318 ? -19.746 2.505 14.978 1.00 98.31 318 GLY A CA 1
ATOM 2570 C C . GLY A 1 318 ? -19.322 3.109 13.639 1.00 98.31 318 GLY A C 1
ATOM 2571 O O . GLY A 1 318 ? -18.686 2.420 12.833 1.00 98.31 318 GLY A O 1
ATOM 2572 N N . GLN A 1 319 ? -19.646 4.389 13.424 1.00 97.81 319 GLN A N 1
ATOM 2573 C CA . GLN A 1 319 ? -19.368 5.121 12.179 1.00 97.81 319 GLN A CA 1
ATOM 2574 C C . GLN A 1 319 ? -18.250 6.164 12.318 1.00 97.81 319 GLN A C 1
ATOM 2576 O O . GLN A 1 319 ? -17.424 6.095 13.225 1.00 97.81 319 GLN A O 1
ATOM 2581 N N . SER A 1 320 ? -18.209 7.153 11.422 1.00 96.88 320 SER A N 1
ATOM 2582 C CA . SER A 1 320 ? -17.090 8.079 11.223 1.00 96.88 320 SER A CA 1
ATOM 2583 C C . SER A 1 320 ? -16.611 8.803 12.490 1.00 96.88 320 SER A C 1
ATOM 2585 O O . SER A 1 320 ? -15.406 8.848 12.736 1.00 96.88 320 SER A O 1
ATOM 2587 N N . ASN A 1 321 ? -17.515 9.288 13.348 1.00 98.06 321 ASN A N 1
ATOM 2588 C CA . ASN A 1 321 ? -17.160 9.946 14.619 1.00 98.06 321 ASN A CA 1
ATOM 2589 C C . ASN A 1 321 ? -16.543 8.996 15.670 1.00 98.06 321 ASN A C 1
ATOM 2591 O O . ASN A 1 321 ? -15.941 9.463 16.636 1.00 98.06 321 ASN A O 1
ATOM 2595 N N . SER A 1 322 ? -16.627 7.677 15.458 1.00 97.88 322 SER A N 1
ATOM 2596 C CA . SER A 1 322 ? -15.895 6.643 16.209 1.00 97.88 322 SER A CA 1
ATOM 2597 C C . SER A 1 322 ? -14.624 6.153 15.505 1.00 97.88 322 SER A C 1
ATOM 2599 O O . SER A 1 322 ? -13.888 5.348 16.072 1.00 97.88 322 SER A O 1
ATOM 2601 N N . ALA A 1 323 ? -14.377 6.599 14.271 1.00 97.19 323 ALA A N 1
ATOM 2602 C CA . ALA A 1 323 ? -13.518 5.912 13.312 1.00 97.19 323 ALA A CA 1
ATOM 2603 C C . ALA A 1 323 ? -12.381 6.789 12.756 1.00 97.19 323 ALA A C 1
ATOM 2605 O O . ALA A 1 323 ? -12.076 6.699 11.574 1.00 97.19 323 ALA A O 1
ATOM 2606 N N . ASN A 1 324 ? -11.755 7.640 13.576 1.00 96.75 324 ASN A N 1
ATOM 2607 C CA . ASN A 1 324 ? -10.659 8.546 13.180 1.00 96.75 324 ASN A CA 1
ATOM 2608 C C . ASN A 1 324 ? -11.024 9.608 12.118 1.00 96.75 324 ASN A C 1
ATOM 2610 O O . ASN A 1 324 ? -10.161 10.045 11.364 1.00 96.75 324 ASN A O 1
ATOM 2614 N N . HIS A 1 325 ? -12.282 10.038 11.998 1.00 95.38 325 HIS A N 1
ATOM 2615 C CA . HIS A 1 325 ? -12.635 11.128 11.069 1.00 95.38 325 HIS A CA 1
ATOM 2616 C C . HIS A 1 325 ? -12.598 12.523 11.714 1.00 95.38 325 HIS A C 1
ATOM 2618 O O . HIS A 1 325 ? -12.897 13.515 11.053 1.00 95.38 325 HIS A O 1
ATOM 2624 N N . GLY A 1 326 ? -12.242 12.628 12.998 1.00 96.44 326 GLY A N 1
ATOM 2625 C CA . GLY A 1 326 ? -12.153 13.911 13.686 1.00 96.44 326 GLY A CA 1
ATOM 2626 C C . GLY A 1 326 ? -10.988 14.771 13.186 1.00 96.44 326 GLY A C 1
ATOM 2627 O O . GLY A 1 326 ? -9.995 14.283 12.652 1.00 96.44 326 GLY A O 1
ATOM 2628 N N . GLN A 1 327 ? -11.068 16.082 13.386 1.00 93.81 327 GLN A N 1
ATOM 2629 C CA . GLN A 1 327 ? -9.993 16.997 13.012 1.00 93.81 327 GLN A CA 1
ATOM 2630 C C . GLN A 1 327 ? -8.895 17.058 14.079 1.00 93.81 327 GLN A C 1
ATOM 2632 O O . GLN A 1 327 ? -9.167 17.312 15.257 1.00 93.81 327 GLN A O 1
ATOM 2637 N N . GLY A 1 328 ? -7.642 16.986 13.633 1.00 88.00 328 GLY A N 1
ATOM 2638 C CA . GLY A 1 328 ? -6.462 17.202 14.466 1.00 88.00 328 GLY A CA 1
ATOM 2639 C C . GLY A 1 328 ? -6.059 15.944 15.229 1.00 88.00 328 GLY A C 1
ATOM 2640 O O . GLY A 1 328 ? -6.755 15.516 16.152 1.00 88.00 328 GLY A O 1
ATOM 2641 N N . LEU A 1 329 ? -4.910 15.395 14.836 1.00 89.12 329 LEU A N 1
ATOM 2642 C CA . LEU A 1 329 ? -4.291 14.242 15.480 1.00 89.12 329 LEU A CA 1
ATOM 2643 C C . LEU A 1 329 ? -3.974 14.543 16.949 1.00 89.12 329 LEU A C 1
ATOM 2645 O O . LEU A 1 329 ? -3.586 15.660 17.306 1.00 89.12 329 LEU A O 1
ATOM 2649 N N . TYR A 1 330 ? -4.128 13.532 17.794 1.00 94.56 330 TYR A N 1
ATOM 2650 C CA . TYR A 1 330 ? -3.785 13.564 19.203 1.00 94.56 330 TYR A CA 1
ATOM 2651 C C . TYR A 1 330 ? -2.795 12.459 19.561 1.00 94.56 330 TYR A C 1
ATOM 2653 O O . TYR A 1 330 ? -2.934 11.306 19.156 1.00 94.56 330 TYR A O 1
ATOM 2661 N N . GLN A 1 331 ? -1.812 12.820 20.380 1.00 93.50 331 GLN A N 1
ATOM 2662 C CA . GLN A 1 331 ? -0.899 11.878 21.007 1.00 93.50 331 GLN A CA 1
ATOM 2663 C C . GLN A 1 331 ? -1.196 11.865 22.510 1.00 93.50 331 GLN A C 1
ATOM 2665 O O . GLN A 1 331 ? -0.905 12.864 23.173 1.00 93.50 331 GLN A O 1
ATOM 2670 N N . PRO A 1 332 ? -1.734 10.759 23.055 1.00 95.81 332 PRO A N 1
ATOM 2671 C CA . PRO A 1 332 ? -1.889 10.582 24.492 1.00 95.81 332 PRO A CA 1
ATOM 2672 C C . PRO A 1 332 ? -0.595 10.852 25.257 1.00 95.81 332 PRO A C 1
ATOM 2674 O O . PRO A 1 332 ? 0.471 10.316 24.918 1.00 95.81 332 PRO A O 1
ATOM 2677 N N . ALA A 1 333 ? -0.699 11.667 26.304 1.00 96.19 333 ALA A N 1
ATOM 2678 C CA . ALA A 1 333 ? 0.374 11.935 27.249 1.00 96.19 333 ALA A CA 1
ATOM 2679 C C . ALA A 1 333 ? 0.469 10.845 28.330 1.00 96.19 333 ALA A C 1
ATOM 2681 O O . ALA A 1 333 ? 1.533 10.674 28.933 1.00 96.19 333 ALA A O 1
ATOM 2682 N N . LYS A 1 334 ? -0.623 10.112 28.590 1.00 97.44 334 LYS A N 1
ATOM 2683 C CA . LYS A 1 334 ? -0.684 9.023 29.573 1.00 97.44 334 LYS A CA 1
ATOM 2684 C C . LYS A 1 334 ? -0.445 7.658 28.921 1.00 97.44 334 LYS A C 1
ATOM 2686 O O . LYS A 1 334 ? -0.160 7.537 27.728 1.00 97.44 334 LYS A O 1
ATOM 2691 N N . THR A 1 335 ? -0.523 6.608 29.735 1.00 97.00 335 THR A N 1
ATOM 2692 C CA . THR A 1 335 ? -0.322 5.219 29.308 1.00 97.00 335 THR A CA 1
ATOM 2693 C C . THR A 1 335 ? -1.582 4.684 28.630 1.00 97.00 335 THR A C 1
ATOM 2695 O O . THR A 1 335 ? -2.373 3.947 29.222 1.00 97.00 335 THR A O 1
ATOM 2698 N N . VAL A 1 336 ? -1.764 5.093 27.377 1.00 98.12 336 VAL A N 1
ATOM 2699 C CA . VAL A 1 336 ? -2.846 4.630 26.509 1.00 98.12 336 VAL A CA 1
ATOM 2700 C C . VAL A 1 336 ? -2.260 3.732 25.423 1.00 98.12 336 VAL A C 1
ATOM 2702 O O . VAL A 1 336 ? -1.322 4.110 24.716 1.00 98.12 336 VAL A O 1
ATOM 2705 N N . TYR A 1 337 ? -2.821 2.538 25.295 1.00 97.75 337 TYR A N 1
ATOM 2706 C CA . TYR A 1 337 ? -2.481 1.560 24.275 1.00 97.75 337 TYR A CA 1
ATOM 2707 C C . TYR A 1 337 ? -3.592 1.440 23.236 1.00 97.75 337 TYR A C 1
ATOM 2709 O O . TYR A 1 337 ? -4.760 1.706 23.511 1.00 97.75 337 TYR A O 1
ATOM 2717 N N . ASN A 1 338 ? -3.221 1.007 22.040 1.00 96.62 338 ASN A N 1
ATOM 2718 C CA . ASN A 1 338 ? -4.123 0.610 20.972 1.00 96.62 338 ASN A CA 1
ATOM 2719 C C . ASN A 1 338 ? -3.883 -0.873 20.706 1.00 96.62 338 ASN A C 1
ATOM 2721 O O . ASN A 1 338 ? -2.762 -1.269 20.410 1.00 96.62 338 ASN A O 1
ATOM 2725 N N . TYR A 1 339 ? -4.914 -1.695 20.849 1.00 96.81 339 TYR A N 1
ATOM 2726 C CA . TYR A 1 339 ? -4.863 -3.105 20.493 1.00 96.81 339 TYR A CA 1
ATOM 2727 C C . TYR A 1 339 ? -5.528 -3.320 19.133 1.00 96.81 339 TYR A C 1
ATOM 2729 O O . TYR A 1 339 ? -6.633 -2.831 18.894 1.00 96.81 339 TYR A O 1
ATOM 2737 N N . TYR A 1 340 ? -4.856 -4.065 18.259 1.00 92.94 340 TYR A N 1
ATOM 2738 C CA . TYR A 1 340 ? -5.365 -4.446 16.947 1.00 92.94 340 TYR A CA 1
ATOM 2739 C C . TYR A 1 340 ? -4.754 -5.781 16.513 1.00 92.94 340 TYR A C 1
ATOM 2741 O O . TYR A 1 340 ? -3.543 -5.963 16.599 1.00 92.94 340 TYR A O 1
ATOM 2749 N N . ASP A 1 341 ? -5.602 -6.710 16.064 1.00 87.62 341 ASP A N 1
ATOM 2750 C CA . ASP A 1 341 ? -5.216 -8.008 15.483 1.00 87.62 341 ASP A CA 1
ATOM 2751 C C . ASP A 1 341 ? -4.157 -8.789 16.294 1.00 87.62 341 ASP A C 1
ATOM 2753 O O . ASP A 1 341 ? -3.151 -9.280 15.782 1.00 87.62 341 ASP A O 1
ATOM 2757 N N . GLY A 1 342 ? -4.362 -8.865 17.612 1.00 90.44 342 GLY A N 1
ATOM 2758 C CA . GLY A 1 342 ? -3.466 -9.564 18.536 1.00 90.44 342 GLY A CA 1
ATOM 2759 C C . GLY A 1 342 ? -2.154 -8.860 18.854 1.00 90.44 342 GLY A C 1
ATOM 2760 O O . GLY A 1 342 ? -1.244 -9.471 19.416 1.00 90.44 342 GLY A O 1
ATOM 2761 N N . LYS A 1 343 ? -2.048 -7.572 18.529 1.00 90.94 343 LYS A N 1
ATOM 2762 C CA . LYS A 1 343 ? -0.878 -6.743 18.818 1.00 90.94 343 LYS A CA 1
ATOM 2763 C C . LYS A 1 343 ? -1.270 -5.533 19.638 1.00 90.94 343 LYS A C 1
ATOM 2765 O O . LYS A 1 343 ? -2.385 -5.026 19.533 1.00 90.94 343 LYS A O 1
ATOM 2770 N N . LEU A 1 344 ? -0.332 -5.087 20.466 1.00 93.38 344 LEU A N 1
ATOM 2771 C CA . LEU A 1 344 ? -0.472 -3.900 21.294 1.00 93.38 344 LEU A CA 1
ATOM 2772 C C . LEU A 1 344 ? 0.483 -2.825 20.790 1.00 93.38 344 LEU A C 1
ATOM 2774 O O . LEU A 1 344 ? 1.657 -3.090 20.558 1.00 93.38 344 LEU A O 1
ATOM 2778 N N . TYR A 1 345 ? -0.005 -1.603 20.676 1.00 91.62 345 TYR A N 1
ATOM 2779 C CA . TYR A 1 345 ? 0.745 -0.435 20.235 1.00 91.62 345 TYR A CA 1
ATOM 2780 C C . TYR A 1 345 ? 0.600 0.660 21.281 1.00 91.62 345 TYR A C 1
ATOM 2782 O O . TYR A 1 345 ? -0.408 0.720 21.990 1.00 91.62 345 TYR A O 1
ATOM 2790 N N . ARG A 1 346 ? 1.568 1.574 21.371 1.00 92.94 346 ARG A N 1
ATOM 2791 C CA . ARG A 1 346 ? 1.302 2.844 22.054 1.00 92.94 346 ARG A CA 1
ATOM 2792 C C . ARG A 1 346 ? 0.269 3.606 21.226 1.00 92.94 346 ARG A C 1
ATOM 2794 O O . ARG A 1 346 ? 0.449 3.746 20.022 1.00 92.94 346 ARG A O 1
ATOM 2801 N N . ALA A 1 347 ? -0.812 4.059 21.853 1.00 93.81 347 ALA A N 1
ATOM 2802 C CA . ALA A 1 347 ? -1.860 4.758 21.127 1.00 93.81 347 ALA A CA 1
ATOM 2803 C C . ALA A 1 347 ? -1.343 6.100 20.596 1.00 93.81 347 ALA A C 1
ATOM 2805 O O . ALA A 1 347 ? -0.683 6.851 21.318 1.00 93.81 347 ALA A O 1
ATOM 2806 N N . ALA A 1 348 ? -1.673 6.389 19.345 1.00 91.88 348 ALA A N 1
ATOM 2807 C CA . ALA A 1 348 ? -1.469 7.655 18.660 1.00 91.88 348 ALA A CA 1
ATOM 2808 C C . ALA A 1 348 ? -2.549 7.759 17.583 1.00 91.88 348 ALA A C 1
ATOM 2810 O O . ALA A 1 348 ? -2.919 6.739 17.002 1.00 91.88 348 ALA A O 1
ATOM 2811 N N . ASP A 1 349 ? -3.068 8.955 17.330 1.00 91.62 349 ASP A N 1
ATOM 2812 C CA . ASP A 1 349 ? -3.962 9.140 16.193 1.00 91.62 349 ASP A CA 1
ATOM 2813 C C . ASP A 1 349 ? -3.178 9.111 14.864 1.00 91.62 349 ASP A C 1
ATOM 2815 O O . ASP A 1 349 ? -2.074 9.665 14.803 1.00 91.62 349 ASP A O 1
ATOM 2819 N N . PRO A 1 350 ? -3.766 8.575 13.780 1.00 92.88 350 PRO A N 1
ATOM 2820 C CA . PRO A 1 350 ? -5.018 7.818 13.758 1.00 92.88 350 PRO A CA 1
ATOM 2821 C C . PRO A 1 350 ? -4.846 6.436 14.411 1.00 92.88 350 PRO A C 1
ATOM 2823 O O . PRO A 1 350 ? -3.833 5.767 14.214 1.00 92.88 350 PRO A O 1
ATOM 2826 N N . LEU A 1 351 ? -5.853 5.985 15.165 1.00 89.31 351 LEU A N 1
ATOM 2827 C CA . LEU A 1 351 ? -5.807 4.661 15.788 1.00 89.31 351 LEU A CA 1
ATOM 2828 C C . LEU A 1 351 ? -5.882 3.536 14.746 1.00 89.31 351 LEU A C 1
ATOM 2830 O O . LEU A 1 351 ? -6.751 3.538 13.873 1.00 89.31 351 LEU A O 1
ATOM 2834 N N . ILE A 1 352 ? -5.038 2.520 14.900 1.00 89.75 352 ILE A N 1
ATOM 2835 C CA . ILE A 1 352 ? -5.032 1.318 14.067 1.00 89.75 352 ILE A CA 1
ATOM 2836 C C . ILE A 1 352 ? -6.305 0.511 14.339 1.00 89.75 352 ILE A C 1
ATOM 2838 O O . ILE A 1 352 ? -6.604 0.175 15.487 1.00 89.75 352 ILE A O 1
ATOM 2842 N N . GLY A 1 353 ? -7.023 0.185 13.263 1.00 87.31 353 GLY A N 1
ATOM 2843 C CA . GLY A 1 353 ? -8.263 -0.597 13.276 1.00 87.31 353 GLY A CA 1
ATOM 2844 C C . GLY A 1 353 ? -9.508 0.186 12.864 1.00 87.31 353 GLY A C 1
ATOM 2845 O O . GLY A 1 353 ? -10.500 -0.427 12.478 1.00 87.31 353 GLY A O 1
ATOM 2846 N N . ALA A 1 354 ? -9.433 1.518 12.843 1.00 92.25 354 ALA A N 1
ATOM 2847 C CA . ALA A 1 354 ? -10.472 2.396 12.314 1.00 92.25 354 ALA A CA 1
ATOM 2848 C C . ALA A 1 354 ? -10.095 2.983 10.938 1.00 92.25 354 ALA A C 1
ATOM 2850 O O . ALA A 1 354 ? -8.923 3.017 10.570 1.00 92.25 354 ALA A O 1
ATOM 2851 N N . THR A 1 355 ? -11.085 3.428 10.155 1.00 85.19 355 THR A N 1
ATOM 2852 C CA . THR A 1 355 ? -10.882 3.738 8.722 1.00 85.19 355 THR A CA 1
ATOM 2853 C C . THR A 1 355 ? -10.440 5.157 8.376 1.00 85.19 355 THR A C 1
ATOM 2855 O O . THR A 1 355 ? -9.999 5.382 7.253 1.00 85.19 355 THR A O 1
ATOM 2858 N N . GLY A 1 356 ? -10.624 6.128 9.266 1.00 80.00 356 GLY A N 1
ATOM 2859 C CA . GLY A 1 356 ? -10.234 7.515 9.026 1.00 80.00 356 GLY A CA 1
ATOM 2860 C C . GLY A 1 356 ? -8.738 7.759 9.244 1.00 80.00 356 GLY A C 1
ATOM 2861 O O . GLY A 1 356 ? -8.050 6.991 9.917 1.00 80.00 356 GLY A O 1
ATOM 2862 N N . GLU A 1 357 ? -8.252 8.872 8.698 1.00 82.81 357 GLU A N 1
ATOM 2863 C CA . GLU A 1 357 ? -6.845 9.306 8.777 1.00 82.81 357 GLU A CA 1
ATOM 2864 C C . GLU A 1 357 ? -6.635 10.474 9.762 1.00 82.81 357 GLU A C 1
ATOM 2866 O O . GLU A 1 357 ? -5.534 11.003 9.901 1.00 82.81 357 GLU A O 1
ATOM 2871 N N . GLY A 1 358 ? -7.707 10.916 10.419 1.00 86.06 358 GLY A N 1
ATOM 2872 C CA . GLY A 1 358 ? -7.736 12.049 11.334 1.00 86.06 358 GLY A CA 1
ATOM 2873 C C . GLY A 1 358 ? -7.648 11.657 12.809 1.00 86.06 358 GLY A C 1
ATOM 2874 O O . GLY A 1 358 ? -7.179 10.587 13.192 1.00 86.06 358 GLY A O 1
ATOM 2875 N N . GLY A 1 359 ? -8.090 12.579 13.659 1.00 92.56 359 GLY A N 1
ATOM 2876 C CA . GLY A 1 359 ? -8.093 12.416 15.104 1.00 92.56 359 GLY A CA 1
ATOM 2877 C C . GLY A 1 359 ? -9.176 11.458 15.599 1.00 92.56 359 GLY A C 1
ATOM 2878 O O . GLY A 1 359 ? -10.252 11.337 15.001 1.00 92.56 359 GLY A O 1
ATOM 2879 N N . SER A 1 360 ? -8.880 10.801 16.717 1.00 97.81 360 SER A N 1
ATOM 2880 C CA . SER A 1 360 ? -9.767 9.870 17.398 1.00 97.81 360 SER A CA 1
ATOM 2881 C C . SER A 1 360 ? -10.236 10.453 18.727 1.00 97.81 360 SER A C 1
ATOM 2883 O O . SER A 1 360 ? -9.442 10.916 19.546 1.00 97.81 360 SER A O 1
ATOM 2885 N N . VAL A 1 361 ? -11.536 10.366 19.013 1.00 98.56 361 VAL A N 1
ATOM 2886 C CA . VAL A 1 361 ? -12.056 10.741 20.340 1.00 98.56 361 VAL A CA 1
ATOM 2887 C C . VAL A 1 361 ? -11.500 9.822 21.438 1.00 98.56 361 VAL A C 1
ATOM 2889 O O . VAL A 1 361 ? -11.335 10.239 22.586 1.00 98.56 361 VAL A O 1
ATOM 2892 N N . TRP A 1 362 ? -11.166 8.576 21.092 1.00 98.75 362 TRP A N 1
ATOM 2893 C CA . TRP A 1 362 ? -10.803 7.541 22.058 1.00 98.75 362 TRP A CA 1
ATOM 2894 C C . TRP A 1 362 ? -9.434 7.769 22.700 1.00 98.75 362 TRP A C 1
ATOM 2896 O O . TRP A 1 362 ? -9.278 7.502 23.889 1.00 98.75 362 TRP A O 1
ATOM 2906 N N . THR A 1 363 ? -8.460 8.314 21.966 1.00 97.94 363 THR A N 1
ATOM 2907 C CA . THR A 1 363 ? -7.136 8.655 22.517 1.00 97.94 363 THR A CA 1
ATOM 2908 C C . THR A 1 363 ? -7.241 9.749 23.576 1.00 97.94 363 THR A C 1
ATOM 2910 O O . THR A 1 363 ? -6.657 9.631 24.654 1.00 97.94 363 THR A O 1
ATOM 2913 N N . ARG A 1 364 ? -8.070 10.768 23.319 1.00 98.44 364 ARG A N 1
ATOM 2914 C CA . ARG A 1 364 ? -8.391 11.845 24.272 1.00 98.44 364 ARG A CA 1
ATOM 2915 C C . ARG A 1 364 ? -9.148 11.326 25.489 1.00 98.44 364 ARG A C 1
ATOM 2917 O O . ARG A 1 364 ? -8.860 11.736 26.611 1.00 98.44 364 ARG A O 1
ATOM 2924 N N . LEU A 1 365 ? -10.113 10.429 25.279 1.00 98.81 365 LEU A N 1
ATOM 2925 C CA . LEU A 1 365 ? -10.840 9.778 26.369 1.00 98.81 365 LEU A CA 1
ATOM 2926 C C . LEU A 1 365 ? -9.893 8.957 27.256 1.00 98.81 365 LEU A C 1
ATOM 2928 O O . LEU A 1 365 ? -10.018 9.016 28.476 1.00 98.81 365 LEU A O 1
ATOM 2932 N N . GLY A 1 366 ? -8.927 8.249 26.664 1.00 98.56 366 GLY A N 1
ATOM 2933 C CA . GLY A 1 366 ? -7.925 7.474 27.397 1.00 98.56 366 GLY A CA 1
ATOM 2934 C C . GLY A 1 366 ? -7.140 8.317 28.405 1.00 98.56 366 GLY A C 1
ATOM 2935 O O . GLY A 1 366 ? -7.078 7.961 29.582 1.00 98.56 366 GLY A O 1
ATOM 2936 N N . ASP A 1 367 ? -6.617 9.471 27.978 1.00 98.50 367 ASP A N 1
ATOM 2937 C CA . ASP A 1 367 ? -5.939 10.412 28.882 1.00 98.50 367 ASP A CA 1
ATOM 2938 C C . ASP A 1 367 ? -6.887 10.917 29.976 1.00 98.50 367 ASP A C 1
ATOM 2940 O O . ASP A 1 367 ? -6.547 10.871 31.158 1.00 98.50 367 ASP A O 1
ATOM 2944 N N . LYS A 1 368 ? -8.108 11.322 29.604 1.00 98.69 368 LYS A N 1
ATOM 2945 C CA . LYS A 1 368 ? -9.113 11.840 30.545 1.00 98.69 368 LYS A CA 1
ATOM 2946 C C . LYS A 1 368 ? -9.518 10.823 31.616 1.00 98.69 368 LYS A C 1
ATOM 2948 O O . LYS A 1 368 ? -9.704 11.208 32.768 1.00 98.69 368 LYS A O 1
ATOM 2953 N N . LEU A 1 369 ? -9.648 9.542 31.268 1.00 98.75 369 LEU A N 1
ATOM 2954 C CA . LEU A 1 369 ? -9.955 8.466 32.221 1.00 98.75 369 LEU A CA 1
ATOM 2955 C C . LEU A 1 369 ? -8.831 8.285 33.247 1.00 98.75 369 LEU A C 1
ATOM 2957 O O . LEU A 1 369 ? -9.103 8.123 34.439 1.00 98.75 369 LEU A O 1
ATOM 2961 N N . ILE A 1 370 ? -7.577 8.358 32.795 1.00 98.56 370 ILE A N 1
ATOM 2962 C CA . ILE A 1 370 ? -6.403 8.244 33.667 1.00 98.56 370 ILE A CA 1
ATOM 2963 C C . ILE A 1 370 ? -6.269 9.485 34.557 1.00 98.56 370 ILE A C 1
ATOM 2965 O O . ILE A 1 370 ? -6.040 9.374 35.759 1.00 98.56 370 ILE A O 1
ATOM 2969 N N . GLU A 1 371 ? -6.468 10.679 34.001 1.00 98.44 371 GLU A N 1
ATOM 2970 C CA . GLU A 1 371 ? -6.442 11.943 34.748 1.00 98.44 371 GLU A CA 1
ATOM 2971 C C . GLU A 1 371 ? -7.551 12.039 35.797 1.00 98.44 371 GLU A C 1
ATOM 2973 O O . GLU A 1 371 ? -7.336 12.598 36.871 1.00 98.44 371 GLU A O 1
ATOM 2978 N N . ALA A 1 372 ? -8.717 11.456 35.517 1.00 97.94 372 ALA A N 1
ATOM 2979 C CA . ALA A 1 372 ? -9.814 11.344 36.470 1.00 97.94 372 ALA A CA 1
ATOM 2980 C C . ALA A 1 372 ? -9.577 10.276 37.557 1.00 97.94 372 ALA A C 1
ATOM 2982 O O . ALA A 1 372 ? -10.411 10.136 38.451 1.00 97.94 372 ALA A O 1
ATOM 2983 N N . GLY A 1 373 ? -8.475 9.519 37.489 1.00 97.62 373 GLY A N 1
ATOM 2984 C CA . GLY A 1 373 ? -8.140 8.469 38.450 1.00 97.62 373 GLY A CA 1
ATOM 2985 C C . GLY A 1 373 ? -9.008 7.213 38.341 1.00 97.62 373 GLY A C 1
ATOM 2986 O O . GLY A 1 373 ? -9.062 6.439 39.292 1.00 97.62 373 GLY A O 1
ATOM 2987 N N . MET A 1 374 ? -9.697 6.997 37.211 1.00 97.50 374 MET A N 1
ATOM 2988 C CA . MET A 1 374 ? -10.529 5.800 37.004 1.00 97.50 374 MET A CA 1
ATOM 2989 C C . MET A 1 374 ? -9.695 4.549 36.708 1.00 97.50 374 MET A C 1
ATOM 2991 O O . MET A 1 374 ? -10.156 3.431 36.917 1.00 97.50 374 MET A O 1
ATOM 2995 N N . THR A 1 375 ? -8.479 4.733 36.197 1.00 97.75 375 THR A N 1
ATOM 2996 C CA . THR A 1 375 ? -7.509 3.673 35.913 1.00 97.75 375 THR A CA 1
ATOM 2997 C C . THR A 1 375 ? -6.110 4.272 35.781 1.00 97.75 375 THR A C 1
ATOM 2999 O O . THR A 1 375 ? -5.962 5.469 35.552 1.00 97.75 375 THR A O 1
ATOM 3002 N N . GLU A 1 376 ? -5.069 3.450 35.878 1.00 97.75 376 GLU A N 1
ATOM 3003 C CA . GLU A 1 376 ? -3.687 3.871 35.607 1.00 97.75 376 GLU A CA 1
ATOM 3004 C C . GLU A 1 376 ? -3.316 3.760 34.120 1.00 97.75 376 GLU A C 1
ATOM 3006 O O . GLU A 1 376 ? -2.400 4.438 33.648 1.00 97.75 376 GLU A O 1
ATOM 3011 N N . LYS A 1 377 ? -4.001 2.876 33.382 1.00 97.81 377 LYS A N 1
ATOM 3012 C CA . LYS A 1 377 ? -3.699 2.534 31.986 1.00 97.81 377 LYS A CA 1
ATOM 3013 C C . LYS A 1 377 ? -4.986 2.238 31.223 1.00 97.81 377 LYS A C 1
ATOM 3015 O O . LYS A 1 377 ? -5.902 1.626 31.773 1.00 97.81 377 LYS A O 1
ATOM 3020 N N . VAL A 1 378 ? -5.034 2.599 29.945 1.00 98.75 378 VAL A N 1
ATOM 3021 C CA . VAL A 1 378 ? -6.177 2.319 29.057 1.00 98.75 378 VAL A CA 1
ATOM 3022 C C . VAL A 1 378 ? -5.695 1.547 27.835 1.00 98.75 378 VAL A C 1
ATOM 3024 O O . VAL A 1 378 ? -4.657 1.886 27.278 1.00 98.75 378 VAL A O 1
ATOM 3027 N N . THR A 1 379 ? -6.450 0.542 27.397 1.00 98.69 379 THR A N 1
ATOM 3028 C CA . THR A 1 379 ? -6.255 -0.121 26.100 1.00 98.69 379 THR A CA 1
ATOM 3029 C C . THR A 1 379 ? -7.491 0.095 25.241 1.00 98.69 379 THR A C 1
ATOM 3031 O O . THR A 1 379 ? -8.596 -0.260 25.634 1.00 98.69 379 THR A O 1
ATOM 3034 N N . ILE A 1 380 ? -7.315 0.674 24.060 1.00 98.75 380 ILE A N 1
ATOM 3035 C CA . ILE A 1 380 ? -8.395 0.948 23.112 1.00 98.75 380 ILE A CA 1
ATOM 3036 C C . ILE A 1 380 ? -8.377 -0.130 22.031 1.00 98.75 380 ILE A C 1
ATOM 3038 O O . ILE A 1 380 ? -7.330 -0.387 21.435 1.00 98.75 380 ILE A O 1
ATOM 3042 N N . VAL A 1 381 ? -9.536 -0.720 21.751 1.00 98.62 381 VAL A N 1
ATOM 3043 C CA . VAL A 1 381 ? -9.770 -1.657 20.647 1.00 98.62 381 VAL A CA 1
ATOM 3044 C C . VAL A 1 381 ? -10.741 -1.003 19.658 1.00 98.62 381 VAL A C 1
ATOM 3046 O O . VAL A 1 381 ? -11.954 -1.177 19.799 1.00 98.62 381 VAL A O 1
ATOM 3049 N N . PRO A 1 382 ? -10.248 -0.204 18.695 1.00 97.75 382 PRO A N 1
ATOM 3050 C CA . PRO A 1 382 ? -11.098 0.512 17.763 1.00 97.75 382 PRO A CA 1
ATOM 3051 C C . PRO A 1 382 ? -11.311 -0.305 16.489 1.00 97.75 382 PRO A C 1
ATOM 3053 O O . PRO A 1 382 ? -10.353 -0.760 15.867 1.00 97.75 382 PRO A O 1
ATOM 3056 N N . ILE A 1 383 ? -12.568 -0.445 16.070 1.00 97.75 383 ILE A N 1
ATOM 3057 C CA . ILE A 1 383 ? -12.917 -1.049 14.772 1.00 97.75 383 ILE A CA 1
ATOM 3058 C C . ILE A 1 383 ? -13.903 -0.204 13.952 1.00 97.75 383 ILE A C 1
ATOM 3060 O O . ILE A 1 383 ? -14.492 -0.697 13.000 1.00 97.75 383 ILE A O 1
ATOM 3064 N N . GLY A 1 384 ? -14.129 1.061 14.317 1.00 97.50 384 GLY A N 1
ATOM 3065 C CA . GLY A 1 384 ? -15.106 1.923 13.639 1.00 97.50 384 GLY A CA 1
ATOM 3066 C C . GLY A 1 384 ? -14.852 2.083 12.131 1.00 97.50 384 GLY A C 1
ATOM 3067 O O . GLY A 1 384 ? -13.706 2.191 11.692 1.00 97.50 384 GLY A O 1
ATOM 3068 N N . VAL A 1 385 ? -15.930 2.164 11.341 1.00 96.00 385 VAL A N 1
ATOM 3069 C CA . VAL A 1 385 ? -15.870 2.316 9.875 1.00 96.00 385 VAL A CA 1
ATOM 3070 C C . VAL A 1 385 ? -16.696 3.520 9.437 1.00 96.00 385 VAL A C 1
ATOM 3072 O O . VAL A 1 385 ? -17.887 3.601 9.709 1.00 96.00 385 VAL A O 1
ATOM 3075 N N . GLY A 1 386 ? -16.085 4.474 8.741 1.00 93.06 386 GLY A N 1
ATOM 3076 C CA . GLY A 1 386 ? -16.748 5.696 8.289 1.00 93.06 386 GLY A CA 1
ATOM 3077 C C . GLY A 1 386 ? -17.924 5.455 7.336 1.00 93.06 386 GLY A C 1
ATOM 3078 O O . GLY A 1 386 ? -17.857 4.603 6.456 1.00 93.06 386 GLY A O 1
ATOM 3079 N N . GLY A 1 387 ? -18.995 6.241 7.495 1.00 91.25 387 GLY A N 1
ATOM 3080 C CA . GLY A 1 387 ? -20.118 6.305 6.547 1.00 91.25 387 GLY A CA 1
ATOM 3081 C C . GLY A 1 387 ? -21.048 5.088 6.509 1.00 91.25 387 GLY A C 1
ATOM 3082 O O . GLY A 1 387 ? -21.914 5.015 5.640 1.00 91.25 387 GLY A O 1
ATOM 3083 N N . VAL A 1 388 ? -20.894 4.127 7.421 1.00 96.88 388 VAL A N 1
ATOM 3084 C CA . VAL A 1 388 ? -21.757 2.939 7.455 1.00 96.88 388 VAL A CA 1
ATOM 3085 C C . VAL A 1 388 ? -23.044 3.187 8.235 1.00 96.88 388 VAL A C 1
ATOM 3087 O O . VAL A 1 388 ? -23.107 4.066 9.094 1.00 96.88 388 VAL A O 1
ATOM 3090 N N . ARG A 1 389 ? -24.065 2.386 7.923 1.00 98.19 389 ARG A N 1
ATOM 3091 C CA . ARG A 1 389 ? -25.343 2.261 8.650 1.00 98.19 389 ARG A CA 1
ATOM 3092 C C . ARG A 1 389 ? -25.244 1.163 9.714 1.00 98.19 389 ARG A C 1
ATOM 3094 O O . ARG A 1 389 ? -24.399 0.275 9.574 1.00 98.19 389 ARG A O 1
ATOM 3101 N N . ILE A 1 390 ? -26.136 1.128 10.708 1.00 98.56 390 ILE A N 1
ATOM 3102 C CA . ILE A 1 390 ? -26.117 0.078 11.750 1.00 98.56 390 ILE A CA 1
ATOM 3103 C C . ILE A 1 390 ? -26.193 -1.332 11.149 1.00 98.56 390 ILE A C 1
ATOM 3105 O O . ILE A 1 390 ? -25.543 -2.263 11.627 1.00 98.56 390 ILE A O 1
ATOM 3109 N N . GLY A 1 391 ? -26.933 -1.476 10.047 1.00 98.19 391 GLY A N 1
ATOM 3110 C CA . GLY A 1 391 ? -27.085 -2.734 9.322 1.00 98.19 391 GLY A CA 1
ATOM 3111 C C . GLY A 1 391 ? -25.776 -3.335 8.802 1.00 98.19 391 GLY A C 1
ATOM 3112 O O . GLY A 1 391 ? -25.738 -4.539 8.585 1.00 98.19 391 GLY A O 1
ATOM 3113 N N . ALA A 1 392 ? -24.705 -2.547 8.652 1.00 97.62 392 ALA A N 1
ATOM 3114 C CA . ALA A 1 392 ? -23.387 -3.070 8.292 1.00 97.62 392 ALA A CA 1
ATOM 3115 C C . ALA A 1 392 ? -22.786 -3.941 9.410 1.00 97.62 392 ALA A C 1
ATOM 3117 O O . ALA A 1 392 ? -22.109 -4.928 9.133 1.00 97.62 392 ALA A O 1
ATOM 3118 N N . TRP A 1 393 ? -23.056 -3.596 10.671 1.00 98.56 393 TRP A N 1
ATOM 3119 C CA . TRP A 1 393 ? -22.574 -4.303 11.862 1.00 98.56 393 TRP A CA 1
ATOM 3120 C C . TRP A 1 393 ? -23.478 -5.470 12.279 1.00 98.56 393 TRP A C 1
ATOM 3122 O O . TRP A 1 393 ? -23.020 -6.445 12.884 1.00 98.56 393 TRP A O 1
ATOM 3132 N N . ALA A 1 394 ? -24.772 -5.362 11.976 1.00 98.50 394 ALA A N 1
ATOM 3133 C CA . ALA A 1 394 ? -25.782 -6.358 12.306 1.00 98.50 394 ALA A CA 1
ATOM 3134 C C . ALA A 1 394 ? -25.556 -7.694 11.580 1.00 98.50 394 ALA A C 1
ATOM 3136 O O . ALA A 1 394 ? -24.837 -7.776 10.585 1.00 98.50 394 ALA A O 1
ATOM 3137 N N . LYS A 1 395 ? -26.194 -8.764 12.066 1.00 97.88 395 LYS A N 1
ATOM 3138 C CA . LYS A 1 395 ? -26.085 -10.099 11.459 1.00 97.88 395 LYS A CA 1
ATOM 3139 C C . LYS A 1 395 ? -26.466 -10.068 9.974 1.00 97.88 395 LYS A C 1
ATOM 3141 O O . LYS A 1 395 ? -27.584 -9.699 9.628 1.00 97.88 395 LYS A O 1
ATOM 3146 N N . GLY A 1 396 ? -25.547 -10.523 9.120 1.00 95.00 396 GLY A N 1
ATOM 3147 C CA . GLY A 1 396 ? -25.686 -10.501 7.658 1.00 95.00 396 GLY A CA 1
ATOM 3148 C C . GLY A 1 396 ? -25.135 -9.238 6.984 1.00 95.00 396 GLY A C 1
ATOM 3149 O O . GLY A 1 396 ? -25.091 -9.195 5.759 1.00 95.00 396 GLY A O 1
ATOM 3150 N N . GLY A 1 397 ? -24.703 -8.242 7.762 1.00 95.75 397 GLY A N 1
ATOM 3151 C CA . GLY A 1 397 ? -24.025 -7.043 7.279 1.00 95.75 397 GLY A CA 1
ATOM 3152 C C . GLY A 1 397 ? -22.551 -7.266 6.940 1.00 95.75 397 GLY A C 1
ATOM 3153 O O . GLY A 1 397 ? -21.908 -8.207 7.412 1.00 95.75 397 GLY A O 1
ATOM 3154 N N . GLU A 1 398 ? -22.008 -6.360 6.131 1.00 92.94 398 GLU A N 1
ATOM 3155 C CA . GLU A 1 398 ? -20.652 -6.412 5.579 1.00 92.94 398 GLU A CA 1
ATOM 3156 C C . GLU A 1 398 ? -19.518 -6.361 6.629 1.00 92.94 398 GLU A C 1
ATOM 3158 O O . GLU A 1 398 ? -18.422 -6.856 6.368 1.00 92.94 398 GLU A O 1
ATOM 3163 N N . LEU A 1 399 ? -19.772 -5.821 7.827 1.00 95.06 399 LEU A N 1
ATOM 3164 C CA . LEU A 1 399 ? -18.803 -5.703 8.930 1.00 95.06 399 LEU A CA 1
ATOM 3165 C C . LEU A 1 399 ? -19.043 -6.707 10.064 1.00 95.06 399 LEU A C 1
ATOM 3167 O O . LEU A 1 399 ? -18.282 -6.741 11.034 1.00 95.06 399 LEU A O 1
ATOM 3171 N N . HIS A 1 400 ? -20.071 -7.550 9.961 1.00 97.94 400 HIS A N 1
ATOM 3172 C CA . HIS A 1 400 ? -20.415 -8.494 11.024 1.00 97.94 400 HIS A CA 1
ATOM 3173 C C . HIS A 1 400 ? -19.279 -9.4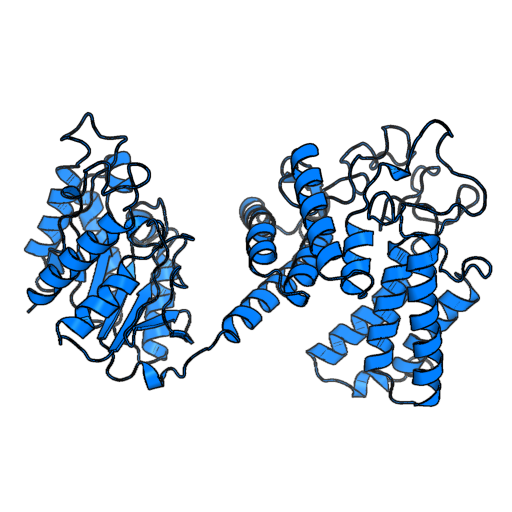88 11.312 1.00 97.94 400 HIS A C 1
ATOM 3175 O O . HIS A 1 400 ? -18.955 -9.770 12.466 1.00 97.94 400 HIS A O 1
ATOM 3181 N N . GLU A 1 401 ? -18.622 -9.974 10.257 1.00 94.00 401 GLU A N 1
ATOM 3182 C CA . GLU A 1 401 ? -17.476 -10.879 10.374 1.00 94.00 401 GLU A CA 1
ATOM 3183 C C . GLU A 1 401 ? -16.246 -10.199 10.981 1.00 94.00 401 GLU A C 1
ATOM 3185 O O . GLU A 1 401 ? -15.507 -10.839 11.728 1.00 94.00 401 GLU A O 1
ATOM 3190 N N . LEU A 1 402 ? -16.032 -8.906 10.710 1.00 94.38 402 LEU A N 1
ATOM 3191 C CA . LEU A 1 402 ? -14.968 -8.134 11.355 1.00 94.38 402 LEU A CA 1
ATOM 3192 C C . LEU A 1 402 ? -15.199 -8.090 12.869 1.00 94.38 402 LEU A C 1
ATOM 3194 O O . LEU A 1 402 ? -14.307 -8.466 13.625 1.00 94.38 402 LEU A O 1
ATOM 3198 N N . LEU A 1 403 ? -16.413 -7.731 13.301 1.00 98.31 403 LEU A N 1
ATOM 3199 C CA . LEU A 1 403 ? -16.789 -7.697 14.716 1.00 98.31 403 LEU A CA 1
ATOM 3200 C C . LEU A 1 403 ? -16.558 -9.055 15.401 1.00 98.31 403 LEU A C 1
ATOM 3202 O O . LEU A 1 403 ? -15.934 -9.112 16.461 1.00 98.31 403 LEU A O 1
ATOM 3206 N N . ILE A 1 404 ? -17.016 -10.152 14.787 1.00 98.31 404 ILE A N 1
ATOM 3207 C CA . ILE A 1 404 ? -16.812 -11.507 15.319 1.00 98.31 404 ILE A CA 1
ATOM 3208 C C . ILE A 1 404 ? -15.321 -11.823 15.457 1.00 98.31 404 ILE A C 1
ATOM 3210 O O . ILE A 1 404 ? -14.887 -12.250 16.527 1.00 98.31 404 ILE A O 1
ATOM 3214 N N . ARG A 1 405 ? -14.530 -11.613 14.399 1.00 96.31 405 ARG A N 1
ATOM 3215 C CA . ARG A 1 405 ? -13.098 -11.949 14.395 1.00 96.31 405 ARG A CA 1
ATOM 3216 C C . ARG A 1 405 ? -12.322 -11.152 15.433 1.00 96.31 405 ARG A C 1
ATOM 3218 O O . ARG A 1 405 ? -11.492 -11.737 16.123 1.00 96.31 405 ARG A O 1
ATOM 3225 N N . THR A 1 406 ? -12.617 -9.862 15.592 1.00 97.56 406 THR A N 1
ATOM 3226 C CA . THR A 1 406 ? -11.982 -9.031 16.621 1.00 97.56 406 THR A CA 1
ATOM 3227 C C . THR A 1 406 ? -12.289 -9.562 18.018 1.00 97.56 406 THR A C 1
ATOM 3229 O O . THR A 1 406 ? -11.370 -9.736 18.816 1.00 97.56 406 THR A O 1
ATOM 3232 N N . VAL A 1 407 ? -13.555 -9.884 18.308 1.00 98.12 407 VAL A N 1
ATOM 3233 C CA . VAL A 1 407 ? -13.952 -10.420 19.618 1.00 98.12 407 VAL A CA 1
ATOM 3234 C C . VAL A 1 407 ? -13.302 -11.781 19.898 1.00 98.12 407 VAL A C 1
ATOM 3236 O O . VAL A 1 407 ? -12.838 -12.023 21.012 1.00 98.12 407 VAL A O 1
ATOM 3239 N N . GLU A 1 408 ? -13.233 -12.675 18.910 1.00 97.69 408 GLU A N 1
ATOM 3240 C CA . GLU A 1 408 ? -12.565 -13.975 19.076 1.00 97.69 408 GLU A CA 1
ATOM 3241 C C . GLU A 1 408 ? -11.053 -13.830 19.290 1.00 97.69 408 GLU A C 1
ATOM 3243 O O . GLU A 1 408 ? -10.482 -14.511 20.145 1.00 97.69 408 GLU A O 1
ATOM 3248 N N . GLN A 1 409 ? -10.400 -12.918 18.563 1.00 96.75 409 GLN A N 1
ATOM 3249 C CA . GLN A 1 409 ? -8.968 -12.672 18.729 1.00 96.75 409 GLN A CA 1
ATOM 3250 C C . GLN A 1 409 ? -8.662 -12.089 20.116 1.00 96.75 409 GLN A C 1
ATOM 3252 O O . GLN A 1 409 ? -7.764 -12.580 20.795 1.00 96.75 409 GLN A O 1
ATOM 3257 N N . MET A 1 410 ? -9.468 -11.135 20.588 1.00 97.00 410 MET A N 1
ATOM 3258 C CA . MET A 1 410 ? -9.371 -10.596 21.947 1.00 97.00 410 MET A CA 1
ATOM 3259 C C . MET A 1 410 ? -9.476 -11.686 23.019 1.00 97.00 410 MET A C 1
ATOM 3261 O O . MET A 1 410 ? -8.647 -11.745 23.925 1.00 97.00 410 MET A O 1
ATOM 3265 N N . LYS A 1 411 ? -10.451 -12.597 22.890 1.00 95.81 411 LYS A N 1
ATOM 3266 C CA . LYS A 1 411 ? -10.609 -13.727 23.818 1.00 95.81 411 LYS A CA 1
ATOM 3267 C C . LYS A 1 411 ? -9.392 -14.643 23.830 1.00 95.81 411 LYS A C 1
ATOM 3269 O O . LYS A 1 411 ? -8.951 -15.059 24.899 1.00 95.81 411 LYS A O 1
ATOM 3274 N N . LYS A 1 412 ? -8.848 -14.959 22.654 1.00 96.25 412 LYS A N 1
ATOM 3275 C CA . LYS A 1 412 ? -7.631 -15.769 22.519 1.00 96.25 412 LYS A CA 1
ATOM 3276 C C . LYS A 1 412 ? -6.437 -15.118 23.223 1.00 96.25 412 LYS A C 1
ATOM 3278 O O . LYS A 1 412 ? -5.656 -15.819 23.864 1.00 96.25 412 LYS A O 1
ATOM 3283 N N . ASP A 1 413 ? -6.345 -13.795 23.154 1.00 96.00 413 ASP A N 1
ATOM 3284 C CA . ASP A 1 413 ? -5.255 -13.018 23.749 1.00 96.00 413 ASP A CA 1
ATOM 3285 C C . ASP A 1 413 ? -5.522 -12.610 25.206 1.00 96.00 413 ASP A C 1
ATOM 3287 O O . ASP A 1 413 ? -4.698 -11.927 25.811 1.00 96.00 413 ASP A O 1
ATOM 3291 N N . GLN A 1 414 ? -6.646 -13.055 25.784 1.00 95.25 414 GLN A N 1
ATOM 3292 C CA . GLN A 1 414 ? -7.076 -12.734 27.151 1.00 95.25 414 GLN A CA 1
ATOM 3293 C C . GLN A 1 414 ? -7.218 -11.220 27.393 1.00 95.25 414 GLN A C 1
ATOM 3295 O O . GLN A 1 414 ? -6.938 -10.719 28.481 1.00 95.25 414 GLN A O 1
ATOM 3300 N N . ILE A 1 415 ? -7.662 -10.493 26.367 1.00 96.06 415 ILE A N 1
ATOM 3301 C CA . ILE A 1 415 ? -8.046 -9.085 26.449 1.00 96.06 415 ILE A CA 1
ATOM 3302 C C . ILE A 1 415 ? -9.572 -9.035 26.537 1.00 96.06 415 ILE A C 1
ATOM 3304 O O . ILE A 1 415 ? -10.266 -9.292 25.556 1.00 96.06 415 ILE A O 1
ATOM 3308 N N . GLU A 1 416 ? -10.114 -8.718 27.708 1.00 95.94 416 GLU A N 1
ATOM 3309 C CA . GLU A 1 416 ? -11.560 -8.586 27.912 1.00 95.94 416 GLU A CA 1
ATOM 3310 C C . GLU A 1 416 ? -11.941 -7.106 28.001 1.00 95.94 416 GLU A C 1
ATOM 3312 O O . GLU A 1 416 ? -11.238 -6.356 28.674 1.00 95.94 416 GLU A O 1
ATOM 3317 N N . PRO A 1 417 ? -13.013 -6.651 27.325 1.00 98.00 417 PRO A N 1
ATOM 3318 C CA . PRO A 1 417 ? -13.442 -5.264 27.430 1.00 98.00 417 PRO A CA 1
ATOM 3319 C C . PRO A 1 417 ? -14.047 -4.978 28.808 1.00 98.00 417 PRO A C 1
ATOM 3321 O O . PRO A 1 417 ? -14.861 -5.759 29.297 1.00 98.00 417 PRO A O 1
ATOM 3324 N N . ASP A 1 418 ? -13.722 -3.823 29.386 1.00 98.44 418 ASP A N 1
ATOM 3325 C CA . ASP A 1 418 ? -14.436 -3.258 30.537 1.00 98.44 418 ASP A CA 1
ATOM 3326 C C . ASP A 1 418 ? -15.660 -2.467 30.077 1.00 98.44 418 ASP A C 1
ATOM 3328 O O . ASP A 1 418 ? -16.701 -2.487 30.727 1.00 98.44 418 ASP A O 1
ATOM 3332 N N . TYR A 1 419 ? -15.559 -1.810 28.917 1.00 98.75 419 TYR A N 1
ATOM 3333 C CA . TYR A 1 419 ? -16.660 -1.077 28.301 1.00 98.75 419 TYR A CA 1
ATOM 3334 C C . TYR A 1 419 ? -16.714 -1.319 26.797 1.00 98.75 419 TYR A C 1
ATOM 3336 O O . TYR A 1 419 ? -15.687 -1.351 26.115 1.00 98.75 419 TYR A O 1
ATOM 3344 N N . ILE A 1 420 ? -17.932 -1.436 26.271 1.00 98.88 420 ILE A N 1
ATOM 3345 C CA . ILE A 1 420 ? -18.210 -1.470 24.835 1.00 98.88 420 ILE A CA 1
ATOM 3346 C C . ILE A 1 420 ? -18.881 -0.146 24.467 1.00 98.88 420 ILE A C 1
ATOM 3348 O O . ILE A 1 420 ? -20.012 0.108 24.871 1.00 98.88 420 ILE A O 1
ATOM 3352 N N . LEU A 1 421 ? -18.186 0.715 23.728 1.00 98.88 421 LEU A N 1
ATOM 3353 C CA . LEU A 1 421 ? -18.630 2.066 23.387 1.00 98.88 421 LEU A CA 1
ATOM 3354 C C . LEU A 1 421 ? -19.133 2.102 21.945 1.00 98.88 421 LEU A C 1
ATOM 3356 O O . LEU A 1 421 ? -18.389 1.809 21.005 1.00 98.88 421 LEU A O 1
ATOM 3360 N N . TRP A 1 422 ? -20.397 2.480 21.783 1.00 98.81 422 TRP A N 1
ATOM 3361 C CA . TRP A 1 422 ? -21.080 2.516 20.497 1.00 98.81 422 TRP A CA 1
ATOM 3362 C C . TRP A 1 422 ? -21.461 3.947 20.123 1.00 98.81 422 TRP A C 1
ATOM 3364 O O . TRP A 1 422 ? -22.222 4.599 20.843 1.00 98.81 422 TRP A O 1
ATOM 3374 N N . HIS A 1 423 ? -20.958 4.422 18.982 1.00 98.62 423 HIS A N 1
ATOM 3375 C CA . HIS A 1 423 ? -21.301 5.733 18.430 1.00 98.62 423 HIS A CA 1
ATOM 3376 C C . HIS A 1 423 ? -21.744 5.604 16.969 1.00 98.62 423 HIS A C 1
ATOM 3378 O O . HIS A 1 423 ? -20.926 5.560 16.046 1.00 98.62 423 HIS A O 1
ATOM 3384 N N . GLN A 1 424 ? -23.060 5.550 16.774 1.00 98.19 424 GLN A N 1
ATOM 3385 C CA . GLN A 1 424 ? -23.710 5.320 15.488 1.00 98.19 424 GLN A CA 1
ATOM 3386 C C . GLN A 1 424 ? -25.096 5.950 15.466 1.00 98.19 424 GLN A C 1
ATOM 3388 O O . GLN A 1 424 ? -25.842 5.796 16.435 1.00 98.19 424 GLN A O 1
ATOM 3393 N N . GLY A 1 425 ? -25.463 6.526 14.324 1.00 97.81 425 GLY A N 1
ATOM 3394 C CA . GLY A 1 425 ? -26.852 6.817 13.988 1.00 97.81 425 GLY A CA 1
ATOM 3395 C C . GLY A 1 425 ? -27.024 7.945 12.978 1.00 97.81 425 GLY A C 1
ATOM 3396 O O . GLY A 1 425 ? -28.107 8.085 12.419 1.00 97.81 425 GLY A O 1
ATOM 3397 N N . GLU A 1 426 ? -25.977 8.714 12.673 1.00 97.62 426 GLU A N 1
ATOM 3398 C CA . GLU A 1 426 ? -26.069 9.816 11.713 1.00 97.62 426 GLU A CA 1
ATOM 3399 C C . GLU A 1 426 ? -26.322 9.314 10.282 1.00 97.62 426 GLU A C 1
ATOM 3401 O O . GLU A 1 426 ? -27.117 9.907 9.559 1.00 97.62 426 GLU A O 1
ATOM 3406 N N . THR A 1 427 ? -25.725 8.185 9.869 1.00 97.88 427 THR A N 1
ATOM 3407 C CA . THR A 1 427 ? -26.053 7.573 8.563 1.00 97.88 427 THR A CA 1
ATOM 3408 C C . THR A 1 427 ? -27.479 7.027 8.562 1.00 97.88 427 THR A C 1
ATOM 3410 O O . THR A 1 427 ? -28.210 7.160 7.584 1.00 97.88 427 THR A O 1
ATOM 3413 N N . ASP A 1 428 ? -27.887 6.408 9.669 1.00 98.38 428 ASP A N 1
ATOM 3414 C CA . ASP A 1 428 ? -29.213 5.815 9.822 1.00 98.38 428 ASP A CA 1
ATOM 3415 C C . ASP A 1 428 ? -30.326 6.878 9.835 1.00 98.38 428 ASP A C 1
ATOM 3417 O O . ASP A 1 428 ? -31.428 6.587 9.368 1.00 98.38 428 ASP A O 1
ATOM 3421 N N . ASN A 1 429 ? -30.017 8.107 10.277 1.00 97.94 429 ASN A N 1
ATOM 3422 C CA . ASN A 1 429 ? -30.865 9.291 10.127 1.00 97.94 429 ASN A CA 1
ATOM 3423 C C . ASN A 1 429 ? -31.078 9.642 8.646 1.00 97.94 429 ASN A C 1
ATOM 3425 O O . ASN A 1 429 ? -32.214 9.682 8.192 1.00 97.94 429 ASN A O 1
ATOM 3429 N N . ILE A 1 430 ? -30.003 9.783 7.858 1.00 96.94 430 ILE A N 1
ATOM 3430 C CA . ILE A 1 430 ? -30.106 10.058 6.407 1.00 96.94 430 ILE A CA 1
ATOM 3431 C C . ILE A 1 430 ? -30.970 9.003 5.697 1.00 96.94 430 ILE A C 1
ATOM 3433 O O . ILE A 1 430 ? -31.699 9.307 4.755 1.00 96.94 430 ILE A O 1
ATOM 3437 N N . LEU A 1 431 ? -30.872 7.747 6.138 1.00 96.81 431 LEU A N 1
ATOM 3438 C CA . LEU A 1 431 ? -31.603 6.619 5.563 1.00 96.81 431 LEU A CA 1
ATOM 3439 C C . LEU A 1 431 ? -33.023 6.444 6.120 1.00 96.81 431 LEU A C 1
ATOM 3441 O O . LEU A 1 431 ? -33.707 5.513 5.698 1.00 96.81 431 LEU A O 1
ATOM 3445 N N . ASN A 1 432 ? -33.473 7.303 7.041 1.00 96.56 432 ASN A N 1
ATOM 3446 C CA . ASN A 1 432 ? -34.776 7.206 7.701 1.00 96.56 432 ASN A CA 1
ATOM 3447 C C . ASN A 1 432 ? -35.033 5.823 8.320 1.00 96.56 432 ASN A C 1
ATOM 3449 O O . ASN A 1 432 ? -36.105 5.234 8.161 1.00 96.56 432 ASN A O 1
ATOM 3453 N N . THR A 1 433 ? -34.028 5.271 9.003 1.00 98.12 433 THR A N 1
ATOM 3454 C CA . THR A 1 433 ? -34.123 3.928 9.587 1.00 98.12 433 THR A CA 1
ATOM 3455 C C . THR A 1 433 ? -35.176 3.909 10.702 1.00 98.12 433 THR A C 1
ATOM 3457 O O . THR A 1 433 ? -35.032 4.648 11.679 1.00 98.12 433 THR A O 1
ATOM 3460 N N . PRO A 1 434 ? -36.213 3.053 10.621 1.00 98.44 434 PRO A N 1
ATOM 3461 C CA . PRO A 1 434 ? -37.247 2.996 11.649 1.00 98.44 434 PRO A CA 1
ATOM 3462 C C . PRO A 1 434 ? -36.695 2.559 13.010 1.00 98.44 434 PRO A C 1
ATOM 3464 O O . PRO A 1 434 ? -35.855 1.655 13.084 1.00 98.44 434 PRO A O 1
ATOM 3467 N N . LYS A 1 435 ? -37.244 3.101 14.109 1.00 98.56 435 LYS A N 1
ATOM 3468 C CA . LYS A 1 435 ? -36.846 2.734 15.481 1.00 98.56 435 LYS A CA 1
ATOM 3469 C C . LYS A 1 435 ? -36.804 1.221 15.716 1.00 98.56 435 LYS A C 1
ATOM 3471 O O . LYS A 1 435 ? -35.850 0.707 16.300 1.00 98.56 435 LYS A O 1
ATOM 3476 N N . ALA A 1 436 ? -37.838 0.503 15.275 1.00 98.50 436 ALA A N 1
ATOM 3477 C CA . ALA A 1 436 ? -37.947 -0.942 15.476 1.00 98.50 436 ALA A CA 1
ATOM 3478 C C . ALA A 1 436 ? -36.837 -1.721 14.748 1.00 98.50 436 ALA A C 1
ATOM 3480 O O . ALA A 1 436 ? -36.298 -2.686 15.292 1.00 98.50 436 ALA A O 1
ATOM 3481 N N . ASP A 1 437 ? -36.465 -1.280 13.544 1.00 98.69 437 ASP A N 1
ATOM 3482 C CA . ASP A 1 437 ? -35.405 -1.911 12.765 1.00 98.69 437 ASP A CA 1
ATOM 3483 C C . ASP A 1 437 ? -34.031 -1.642 13.382 1.00 98.69 437 ASP A C 1
ATOM 3485 O O . ASP A 1 437 ? -33.227 -2.571 13.484 1.00 98.69 437 ASP A O 1
ATOM 3489 N N . TYR A 1 438 ? -33.782 -0.416 13.860 1.00 98.75 438 TYR A N 1
ATOM 3490 C CA . TYR A 1 438 ? -32.549 -0.068 14.570 1.00 98.75 438 TYR A CA 1
ATOM 3491 C C . TYR A 1 438 ? -32.357 -0.938 15.821 1.00 98.75 438 TYR A C 1
ATOM 3493 O O . TYR A 1 438 ? -31.299 -1.543 15.992 1.00 98.75 438 TYR A O 1
ATOM 3501 N N . ILE A 1 439 ? -33.395 -1.068 16.661 1.00 98.81 439 ILE A N 1
ATOM 3502 C CA . ILE A 1 439 ? -33.367 -1.919 17.865 1.00 98.81 439 ILE A CA 1
ATOM 3503 C C . ILE A 1 439 ? -33.056 -3.372 17.488 1.00 98.81 439 ILE A C 1
ATOM 3505 O O . ILE A 1 439 ? -32.097 -3.943 18.005 1.00 98.81 439 ILE A O 1
ATOM 3509 N N . ARG A 1 440 ? -33.803 -3.950 16.535 1.00 98.69 440 ARG A N 1
ATOM 3510 C CA . ARG A 1 440 ? -33.607 -5.341 16.091 1.00 98.69 440 ARG A CA 1
ATOM 3511 C C . ARG A 1 440 ? -32.190 -5.579 15.570 1.00 98.69 440 ARG A C 1
ATOM 3513 O O . ARG A 1 440 ? -31.585 -6.607 15.859 1.00 98.69 440 ARG A O 1
ATOM 3520 N N . MET A 1 441 ? -31.653 -4.648 14.781 1.00 98.75 441 MET A N 1
ATOM 3521 C CA . MET A 1 441 ? -30.286 -4.743 14.265 1.00 98.75 441 MET A CA 1
ATOM 3522 C C . MET A 1 441 ? -29.262 -4.683 15.402 1.00 98.75 441 MET A C 1
ATOM 3524 O O . MET A 1 441 ? -28.368 -5.532 15.454 1.00 98.75 441 MET A O 1
ATOM 3528 N N . PHE A 1 442 ? -29.430 -3.758 16.349 1.00 98.81 442 PHE A N 1
ATOM 3529 C CA . PHE A 1 442 ? -28.549 -3.632 17.507 1.00 98.81 442 PHE A CA 1
ATOM 3530 C C . PHE A 1 442 ? -28.541 -4.882 18.392 1.00 98.81 442 PHE A C 1
ATOM 3532 O O . PHE A 1 442 ? -27.487 -5.305 18.860 1.00 98.81 442 PHE A O 1
ATOM 3539 N N . GLU A 1 443 ? -29.689 -5.528 18.588 1.00 98.69 443 GLU A N 1
ATOM 3540 C CA . GLU A 1 443 ? -29.777 -6.774 19.357 1.00 98.69 443 GLU A CA 1
ATOM 3541 C C . GLU A 1 443 ? -28.885 -7.876 18.767 1.00 98.69 443 GLU A C 1
ATOM 3543 O O . GLU A 1 443 ? -28.219 -8.595 19.513 1.00 98.69 443 GLU A O 1
ATOM 3548 N N . THR A 1 444 ? -28.777 -7.960 17.435 1.00 98.56 444 THR A N 1
ATOM 3549 C CA . THR A 1 444 ? -27.858 -8.915 16.789 1.00 98.56 444 THR A CA 1
ATOM 3550 C C . THR A 1 444 ? -26.382 -8.570 16.997 1.00 98.56 444 THR A C 1
ATOM 3552 O O . THR A 1 444 ? -25.553 -9.474 17.071 1.00 98.56 444 THR A O 1
ATOM 3555 N N . ILE A 1 445 ? -26.052 -7.280 17.124 1.00 98.75 445 ILE A N 1
ATOM 3556 C CA . ILE A 1 445 ? -24.697 -6.800 17.436 1.00 98.75 445 ILE A CA 1
ATOM 3557 C C . ILE A 1 445 ? -24.356 -7.159 18.883 1.00 98.75 445 ILE A C 1
ATOM 3559 O O . ILE A 1 445 ? -23.317 -7.762 19.151 1.00 98.75 445 ILE A O 1
ATOM 3563 N N . ARG A 1 446 ? -25.265 -6.859 19.819 1.00 98.56 446 ARG A N 1
ATOM 3564 C CA . ARG A 1 446 ? -25.142 -7.225 21.235 1.00 98.56 446 ARG A CA 1
ATOM 3565 C C . ARG A 1 446 ? -24.928 -8.729 21.411 1.00 98.56 446 ARG A C 1
ATOM 3567 O O . ARG A 1 446 ? -24.094 -9.135 22.222 1.00 98.56 446 ARG A O 1
ATOM 3574 N N . GLU A 1 447 ? -25.635 -9.552 20.639 1.00 98.50 447 GLU A N 1
ATOM 3575 C CA . GLU A 1 447 ? -25.521 -11.009 20.714 1.00 98.50 447 GLU A CA 1
ATOM 3576 C C . GLU A 1 447 ? -24.110 -11.518 20.388 1.00 98.50 447 GLU A C 1
ATOM 3578 O O . GLU A 1 447 ? -23.685 -12.527 20.953 1.00 98.50 447 GLU A O 1
ATOM 3583 N N . VAL A 1 448 ? -23.328 -10.809 19.561 1.00 98.50 448 VAL A N 1
ATOM 3584 C CA . VAL A 1 448 ? -21.931 -11.187 19.283 1.00 98.50 448 VAL A CA 1
ATOM 3585 C C . VAL A 1 448 ? -21.109 -11.229 20.569 1.00 98.50 448 VAL A C 1
ATOM 3587 O O . VAL A 1 448 ? -20.406 -12.213 20.805 1.00 98.50 448 VAL A O 1
ATOM 3590 N N . PHE A 1 449 ? -21.251 -10.219 21.429 1.00 98.50 449 PHE A N 1
ATOM 3591 C CA . PHE A 1 449 ? -20.558 -10.152 22.715 1.00 98.50 449 PHE A CA 1
ATOM 3592 C C . PHE A 1 449 ? -21.127 -11.159 23.719 1.00 98.50 449 PHE A C 1
ATOM 3594 O O . PHE A 1 449 ? -20.378 -11.919 24.340 1.00 98.50 449 PHE A O 1
ATOM 3601 N N . ARG A 1 450 ? -22.458 -11.198 23.864 1.00 97.81 450 ARG A N 1
ATOM 3602 C CA . ARG A 1 450 ? -23.123 -12.001 24.902 1.00 97.81 450 ARG A CA 1
ATOM 3603 C C . ARG A 1 450 ? -22.970 -13.504 24.668 1.00 97.81 450 ARG A C 1
ATOM 3605 O O . ARG A 1 450 ? -22.569 -14.205 25.597 1.00 97.81 450 ARG A O 1
ATOM 3612 N N . SER A 1 451 ? -23.153 -13.987 23.436 1.00 97.25 451 SER A N 1
ATOM 3613 C CA . SER A 1 451 ? -22.921 -15.401 23.076 1.00 97.25 451 SER A CA 1
ATOM 3614 C C . SER A 1 451 ? -21.479 -15.864 23.316 1.00 97.25 451 SER A C 1
ATOM 3616 O O . SER A 1 451 ? -21.227 -17.055 23.495 1.00 97.25 451 SER A O 1
ATOM 3618 N N . ARG A 1 452 ? -20.522 -14.928 23.361 1.00 96.88 452 ARG A N 1
ATOM 3619 C CA . ARG A 1 452 ? -19.095 -15.196 23.589 1.00 96.88 452 ARG A CA 1
ATOM 3620 C C . ARG A 1 452 ? -18.670 -15.041 25.045 1.00 96.88 452 ARG A C 1
ATOM 3622 O O . ARG A 1 452 ? -17.484 -15.208 25.325 1.00 96.88 452 ARG A O 1
ATOM 3629 N N . GLY A 1 453 ? -19.615 -14.792 25.953 1.00 96.56 453 GLY A N 1
ATOM 3630 C CA . GLY A 1 453 ? -19.379 -14.690 27.393 1.00 96.56 453 GLY A CA 1
ATOM 3631 C C . GLY A 1 453 ? -18.922 -13.311 27.868 1.00 96.56 453 GLY A C 1
ATOM 3632 O O . GLY A 1 453 ? -18.658 -13.150 29.056 1.00 96.56 453 GLY A O 1
ATOM 3633 N N . ILE A 1 454 ? -18.864 -12.310 26.984 1.00 97.56 454 ILE A N 1
ATOM 3634 C CA . ILE A 1 454 ? -18.489 -10.945 27.360 1.00 97.56 454 ILE A CA 1
ATOM 3635 C C . ILE A 1 454 ? -19.674 -10.297 28.065 1.00 97.56 454 ILE A C 1
ATOM 3637 O O . ILE A 1 454 ? -20.754 -10.174 27.486 1.00 97.56 454 ILE A O 1
ATOM 3641 N N . LYS A 1 455 ? -19.465 -9.867 29.312 1.00 96.50 455 LYS A N 1
ATOM 3642 C CA . LYS A 1 455 ? -20.489 -9.236 30.167 1.00 96.50 455 LYS A CA 1
ATOM 3643 C C . LYS A 1 455 ? -20.316 -7.728 30.332 1.00 96.50 455 LYS A C 1
ATOM 3645 O O . LYS A 1 455 ? -21.120 -7.114 31.023 1.00 96.50 455 LYS A O 1
ATOM 3650 N N . ALA A 1 456 ? -19.303 -7.152 29.688 1.00 98.12 456 ALA A N 1
ATOM 3651 C CA . ALA A 1 456 ? -19.010 -5.727 29.740 1.00 98.12 456 ALA A CA 1
ATOM 3652 C C . ALA A 1 456 ? -20.257 -4.876 29.428 1.00 98.12 456 ALA A C 1
ATOM 3654 O O . ALA A 1 456 ? -20.989 -5.226 28.484 1.00 98.12 456 ALA A O 1
ATOM 3655 N N . PRO A 1 457 ? -20.513 -3.791 30.180 1.00 98.44 457 PRO A N 1
ATOM 3656 C CA . PRO A 1 457 ? -21.566 -2.836 29.866 1.00 98.44 457 PRO A CA 1
ATOM 3657 C C . PRO A 1 457 ? -21.381 -2.252 28.463 1.00 98.44 457 PRO A C 1
ATOM 3659 O O . PRO A 1 457 ? -20.269 -1.918 28.042 1.00 98.44 457 PRO A O 1
ATOM 3662 N N . ILE A 1 458 ? -22.493 -2.126 27.740 1.00 98.81 458 ILE A N 1
ATOM 3663 C CA . ILE A 1 458 ? -22.533 -1.453 26.443 1.00 98.81 458 ILE A CA 1
ATOM 3664 C C . ILE A 1 458 ? -23.048 -0.036 26.664 1.00 98.81 458 ILE A C 1
ATOM 3666 O O . ILE A 1 458 ? -24.133 0.146 27.203 1.00 98.81 458 ILE A O 1
ATOM 3670 N N . VAL A 1 459 ? -22.292 0.969 26.241 1.00 98.81 459 VAL A N 1
ATOM 3671 C CA . VAL A 1 459 ? -22.650 2.378 26.396 1.00 98.81 459 VAL A CA 1
ATOM 3672 C C . VAL A 1 459 ? -22.946 2.961 25.016 1.00 98.81 459 VAL A C 1
ATOM 3674 O O . VAL A 1 459 ? -22.067 3.021 24.155 1.00 98.81 459 VAL A O 1
ATOM 3677 N N . ILE A 1 460 ? -24.199 3.357 24.796 1.00 98.62 460 ILE A N 1
ATOM 3678 C CA . ILE A 1 460 ? -24.717 3.820 23.502 1.00 98.62 460 ILE A CA 1
ATOM 3679 C C . ILE A 1 460 ? -24.788 5.343 23.502 1.00 98.62 460 ILE A C 1
ATOM 3681 O O . ILE A 1 460 ? -25.597 5.913 24.231 1.00 98.62 460 ILE A O 1
ATOM 3685 N N . ALA A 1 461 ? -23.985 6.011 22.674 1.00 98.56 461 ALA A N 1
ATOM 3686 C CA . ALA A 1 461 ? -24.142 7.446 22.458 1.00 98.56 461 ALA A CA 1
ATOM 3687 C C . ALA A 1 461 ? -25.515 7.756 21.846 1.00 98.56 461 ALA A C 1
ATOM 3689 O O . ALA A 1 461 ? -26.012 7.012 20.997 1.00 98.56 461 ALA A O 1
ATOM 3690 N N . GLN A 1 462 ? -26.097 8.886 22.245 1.00 98.06 462 GLN A N 1
ATOM 3691 C CA . GLN A 1 462 ? -27.154 9.511 21.460 1.00 98.06 462 GLN A CA 1
ATOM 3692 C C . GLN A 1 462 ? -26.488 10.303 20.334 1.00 98.06 462 GLN A C 1
ATOM 3694 O O . GLN A 1 462 ? -25.828 11.320 20.567 1.00 98.06 462 GLN A O 1
ATOM 3699 N N . ALA A 1 463 ? -26.595 9.761 19.127 1.00 97.50 463 ALA A N 1
ATOM 3700 C CA . ALA A 1 463 ? -25.948 10.269 17.926 1.00 97.50 463 ALA A CA 1
ATOM 3701 C C . ALA A 1 463 ? -26.883 10.059 16.735 1.00 97.50 463 ALA A C 1
ATOM 3703 O O . ALA A 1 463 ? -27.192 8.926 16.372 1.00 97.50 463 ALA A O 1
ATOM 3704 N N . SER A 1 464 ? -27.368 11.147 16.157 1.00 97.75 464 SER A N 1
ATOM 3705 C CA . SER A 1 464 ? -28.235 11.155 14.981 1.00 97.75 464 SER A CA 1
ATOM 3706 C C . SER A 1 464 ? -28.031 12.384 14.095 1.00 97.75 464 SER A C 1
ATOM 3708 O O . SER A 1 464 ? -28.412 12.342 12.930 1.00 97.75 464 SER A O 1
ATOM 3710 N N . TYR A 1 465 ? -27.409 13.450 14.606 1.00 97.44 465 TYR A N 1
ATOM 3711 C CA . TYR A 1 465 ? -27.245 14.719 13.907 1.00 97.44 465 TYR A CA 1
ATOM 3712 C C . TYR A 1 465 ? -26.561 14.566 12.541 1.00 97.44 465 TYR A C 1
ATOM 3714 O O . TYR A 1 465 ? -25.417 14.115 12.460 1.00 97.44 465 TYR A O 1
ATOM 3722 N N . HIS A 1 466 ? -27.206 15.039 11.473 1.00 95.38 466 HIS A N 1
ATOM 3723 C CA . HIS A 1 466 ? -26.582 15.145 10.158 1.00 95.38 466 HIS A CA 1
ATOM 3724 C C . HIS A 1 466 ? -27.017 16.424 9.414 1.00 95.38 466 HIS A C 1
ATOM 3726 O O . HIS A 1 466 ? -28.213 16.714 9.348 1.00 95.38 466 HIS A O 1
ATOM 3732 N N . PRO A 1 467 ? -26.093 17.182 8.784 1.00 91.94 467 PRO A N 1
ATOM 3733 C CA . PRO A 1 467 ? -26.420 18.436 8.095 1.00 91.94 467 PRO A CA 1
ATOM 3734 C C . PRO A 1 467 ? -27.330 18.259 6.869 1.00 91.94 467 PRO A C 1
ATOM 3736 O O . PRO A 1 467 ? -27.990 19.206 6.454 1.00 91.94 467 PRO A O 1
ATOM 3739 N N . ASN A 1 468 ? -27.417 17.053 6.303 1.00 92.31 468 ASN A N 1
ATOM 3740 C CA . ASN A 1 468 ? -28.383 16.765 5.230 1.00 92.31 468 ASN A CA 1
ATOM 3741 C C . ASN A 1 468 ? -29.827 16.605 5.736 1.00 92.31 468 ASN A C 1
ATOM 3743 O O . ASN A 1 468 ? -30.732 16.531 4.915 1.00 92.31 468 ASN A O 1
ATOM 3747 N N . CYS A 1 469 ? -30.044 16.554 7.052 1.00 92.62 469 CYS A N 1
ATOM 3748 C CA . CYS A 1 469 ? -31.361 16.380 7.664 1.00 92.62 469 CYS A CA 1
ATOM 3749 C C . CYS A 1 469 ? -31.833 17.652 8.389 1.00 92.62 469 CYS A C 1
ATOM 3751 O O . CYS A 1 469 ? -32.706 17.577 9.242 1.00 92.62 469 CYS A O 1
ATOM 3753 N N . LEU A 1 470 ? -31.253 18.829 8.106 1.00 89.69 470 LEU A N 1
ATOM 3754 C CA . LEU A 1 470 ? -31.547 20.073 8.845 1.00 89.69 470 LEU A CA 1
ATOM 3755 C C . LEU A 1 470 ? -33.023 20.499 8.808 1.00 89.69 470 LEU A C 1
ATOM 3757 O O . LEU A 1 470 ? -33.460 21.231 9.694 1.00 89.69 470 LEU A O 1
ATOM 3761 N N . GLU A 1 471 ? -33.777 20.045 7.808 1.00 87.75 471 GLU A N 1
ATOM 3762 C CA . GLU A 1 471 ? -35.218 20.295 7.690 1.00 87.75 471 GLU A CA 1
ATOM 3763 C C . GLU A 1 471 ? -36.041 19.540 8.753 1.00 87.75 471 GLU A C 1
ATOM 3765 O O . GLU A 1 471 ? -37.167 19.937 9.055 1.00 87.75 471 GLU A O 1
ATOM 3770 N N . GLU A 1 472 ? -35.467 18.506 9.375 1.00 84.94 472 GLU A N 1
ATOM 3771 C CA . GLU A 1 472 ? -36.085 17.676 10.408 1.00 84.94 472 GLU A CA 1
ATOM 3772 C C . GLU A 1 472 ? -35.348 17.859 11.743 1.00 84.94 472 GLU A C 1
ATOM 3774 O O . GLU A 1 472 ? -34.179 17.508 11.884 1.00 84.94 472 GLU A O 1
ATOM 3779 N N . ASP A 1 473 ? -36.020 18.468 12.725 1.00 88.94 473 ASP A N 1
ATOM 3780 C CA . ASP A 1 473 ? -35.515 18.681 14.096 1.00 88.94 473 ASP A CA 1
ATOM 3781 C C . ASP A 1 473 ? -34.055 19.190 14.178 1.00 88.94 473 ASP A C 1
ATOM 3783 O O . ASP A 1 473 ? -33.230 18.716 14.963 1.00 88.94 473 ASP A O 1
ATOM 3787 N N . ASN A 1 474 ? -33.720 20.176 13.335 1.00 90.00 474 ASN A N 1
ATOM 3788 C CA . ASN A 1 474 ? -32.379 20.764 13.225 1.00 90.00 474 ASN A CA 1
ATOM 3789 C C . ASN A 1 474 ? -31.270 19.728 12.961 1.00 90.00 474 ASN A C 1
ATOM 3791 O O . ASN A 1 474 ? -30.155 19.864 13.472 1.00 90.00 474 ASN A O 1
ATOM 3795 N N . GLY A 1 475 ? -31.563 18.701 12.163 1.00 92.06 475 GLY A N 1
ATOM 3796 C CA . GLY A 1 475 ? -30.606 17.670 11.775 1.00 92.06 475 GLY A CA 1
ATOM 3797 C C . GLY A 1 475 ? -30.675 16.403 12.615 1.00 92.06 475 GLY A C 1
ATOM 3798 O O . GLY A 1 475 ? -29.974 15.453 12.276 1.00 92.06 475 GLY A O 1
ATOM 3799 N N . ASN A 1 476 ? -31.479 16.360 13.679 1.00 96.44 476 ASN A N 1
ATOM 3800 C CA . ASN A 1 476 ? -31.580 15.215 14.584 1.00 96.44 476 ASN A CA 1
ATOM 3801 C C . ASN A 1 476 ? -32.746 14.296 14.210 1.00 96.44 476 ASN A C 1
ATOM 3803 O O . ASN A 1 476 ? -33.770 14.743 13.709 1.00 96.44 476 ASN A O 1
ATOM 3807 N N . SER A 1 477 ? -32.629 13.005 14.525 1.00 97.19 477 SER A N 1
ATOM 3808 C CA . SER A 1 477 ? -33.711 12.041 14.302 1.00 97.19 477 SER A CA 1
ATOM 3809 C C . SER A 1 477 ? -34.374 11.620 15.607 1.00 97.19 477 SER A C 1
ATOM 3811 O O . SER A 1 477 ? -33.769 10.937 16.439 1.00 97.19 477 SER A O 1
ATOM 3813 N N . ALA A 1 478 ? -35.658 11.951 15.759 1.00 96.75 478 ALA A N 1
ATOM 3814 C CA . ALA A 1 478 ? -36.461 11.500 16.894 1.00 96.75 478 ALA A CA 1
ATOM 3815 C C . ALA A 1 478 ? -36.551 9.963 16.970 1.00 96.75 478 ALA A C 1
ATOM 3817 O O . ALA A 1 478 ? -36.490 9.399 18.064 1.00 96.75 478 ALA A O 1
ATOM 3818 N N . GLU A 1 479 ? -36.639 9.281 15.823 1.00 97.62 479 GLU A N 1
ATOM 3819 C CA . GLU A 1 479 ? -36.718 7.816 15.737 1.00 97.62 479 GLU A CA 1
ATOM 3820 C C . GLU A 1 479 ? -35.427 7.145 16.224 1.00 97.62 479 GLU A C 1
ATOM 3822 O O . GLU A 1 479 ? -35.476 6.269 17.093 1.00 97.62 479 GLU A O 1
ATOM 3827 N N . ILE A 1 480 ? -34.266 7.588 15.725 1.00 98.50 480 ILE A N 1
ATOM 3828 C CA . ILE A 1 480 ? -32.962 7.020 16.108 1.00 98.50 480 ILE A CA 1
ATOM 3829 C C . ILE A 1 480 ? -32.663 7.287 17.584 1.00 98.50 480 ILE A C 1
ATOM 3831 O O . ILE A 1 480 ? -32.301 6.364 18.318 1.00 98.50 480 ILE A O 1
ATOM 3835 N N . ARG A 1 481 ? -32.897 8.517 18.058 1.00 98.25 481 ARG A N 1
ATOM 3836 C CA . ARG A 1 481 ? -32.717 8.875 19.475 1.00 98.25 481 ARG A CA 1
ATOM 3837 C C . ARG A 1 481 ? -33.626 8.041 20.379 1.00 98.25 481 ARG A C 1
ATOM 3839 O O . ARG A 1 481 ? -33.185 7.510 21.400 1.00 98.25 481 ARG A O 1
ATOM 3846 N N . ALA A 1 482 ? -34.888 7.854 19.984 1.00 98.44 482 ALA A N 1
ATOM 3847 C CA . ALA A 1 482 ? -35.824 7.007 20.715 1.00 98.44 482 ALA A CA 1
ATOM 3848 C C . ALA A 1 482 ? -35.423 5.523 20.695 1.00 98.44 482 ALA A C 1
ATOM 3850 O O . ALA A 1 482 ? -35.707 4.819 21.666 1.00 98.44 482 ALA A O 1
ATOM 3851 N N . ALA A 1 483 ? -34.780 5.033 19.631 1.00 98.75 483 ALA A N 1
ATOM 3852 C CA . ALA A 1 483 ? -34.233 3.678 19.559 1.00 98.75 483 ALA A CA 1
ATOM 3853 C C . ALA A 1 483 ? -33.053 3.487 20.523 1.00 98.75 483 ALA A C 1
ATOM 3855 O O . ALA A 1 483 ? -33.059 2.554 21.325 1.00 98.75 483 ALA A O 1
ATOM 3856 N N . GLN A 1 484 ? -32.081 4.404 20.493 1.00 98.62 484 GLN A N 1
ATOM 3857 C CA . GLN A 1 484 ? -30.902 4.400 21.366 1.00 98.62 484 GLN A CA 1
ATOM 3858 C C . GLN A 1 484 ? -31.302 4.448 22.847 1.00 98.62 484 GLN A C 1
ATOM 3860 O O . GLN A 1 484 ? -30.824 3.642 23.646 1.00 98.62 484 GLN A O 1
ATOM 3865 N N . LYS A 1 485 ? -32.245 5.330 23.206 1.00 98.44 485 LYS A N 1
ATOM 3866 C CA . LYS A 1 485 ? -32.779 5.397 24.571 1.00 98.44 485 LYS A CA 1
ATOM 3867 C C . LYS A 1 485 ? -33.538 4.123 24.958 1.00 98.44 485 LYS A C 1
ATOM 3869 O O . LYS A 1 485 ? -33.332 3.609 26.052 1.00 98.44 485 LYS A O 1
ATOM 3874 N N . ALA A 1 486 ? -34.393 3.601 24.075 1.00 98.56 486 ALA A N 1
ATOM 3875 C CA . ALA A 1 486 ? -35.175 2.398 24.364 1.00 98.56 486 ALA A CA 1
ATOM 3876 C C . ALA A 1 486 ? -34.287 1.175 24.637 1.00 98.56 486 ALA A C 1
ATOM 3878 O O . ALA A 1 486 ? -34.606 0.397 25.528 1.00 98.56 486 ALA A O 1
ATOM 3879 N N . LEU A 1 487 ? -33.161 1.033 23.930 1.00 98.50 487 LEU A N 1
ATOM 3880 C CA . LEU A 1 487 ? -32.183 -0.025 24.197 1.00 98.50 487 LEU A CA 1
ATOM 3881 C C . LEU A 1 487 ? -31.622 0.060 25.626 1.00 98.50 487 LEU A C 1
ATOM 3883 O O . LEU A 1 487 ? -31.571 -0.958 26.312 1.00 98.50 487 LEU A O 1
ATOM 3887 N N . ALA A 1 488 ? -31.252 1.259 26.087 1.00 97.31 488 ALA A N 1
ATOM 3888 C CA . ALA A 1 488 ? -30.765 1.475 27.452 1.00 97.31 488 ALA A CA 1
ATOM 3889 C C . ALA A 1 488 ? -31.859 1.279 28.521 1.00 97.31 488 ALA A C 1
ATOM 3891 O O . ALA A 1 488 ? -31.582 0.783 29.606 1.00 97.31 488 ALA A O 1
ATOM 3892 N N . ASP A 1 489 ? -33.113 1.627 28.218 1.00 97.38 489 ASP A N 1
ATOM 3893 C CA . ASP A 1 489 ? -34.237 1.404 29.138 1.00 97.38 489 ASP A CA 1
ATOM 3894 C C . ASP A 1 489 ? -34.617 -0.091 29.239 1.00 97.38 489 ASP A C 1
ATOM 3896 O O . ASP A 1 489 ? -35.060 -0.556 30.290 1.00 97.38 489 ASP A O 1
ATOM 3900 N N . GLN A 1 490 ? -34.488 -0.842 28.139 1.00 97.56 490 GLN A N 1
ATOM 3901 C CA . GLN A 1 490 ? -34.938 -2.234 28.025 1.00 97.56 490 GLN A CA 1
ATOM 3902 C C . GLN A 1 490 ? -33.940 -3.241 28.609 1.00 97.56 490 GLN A C 1
ATOM 3904 O O . GLN A 1 490 ? -34.357 -4.282 29.124 1.00 97.56 490 GLN A O 1
ATOM 3909 N N . TYR A 1 491 ? -32.638 -2.969 28.507 1.00 97.62 491 TYR A N 1
ATOM 3910 C CA . TYR A 1 491 ? -31.588 -3.929 28.841 1.00 97.62 491 TYR A CA 1
ATOM 3911 C C . TYR A 1 491 ? -30.717 -3.429 30.001 1.00 97.62 491 TYR A C 1
ATOM 3913 O O . TYR A 1 491 ? -30.108 -2.370 29.886 1.00 97.62 491 TYR A O 1
ATOM 3921 N N . PRO A 1 492 ? -30.568 -4.202 31.095 1.00 96.19 492 PRO A N 1
ATOM 3922 C CA . PRO A 1 492 ? -29.821 -3.762 32.279 1.00 96.19 492 PRO A CA 1
ATOM 3923 C C . PRO A 1 492 ? -28.308 -3.642 32.046 1.00 96.19 492 PRO A C 1
ATOM 3925 O O . PRO A 1 492 ? -27.604 -3.041 32.848 1.00 96.19 492 PRO A O 1
ATOM 3928 N N . ASP A 1 493 ? -27.797 -4.251 30.977 1.00 96.69 493 ASP A N 1
ATOM 3929 C CA . ASP A 1 493 ? -26.393 -4.210 30.570 1.00 96.69 493 ASP A CA 1
ATOM 3930 C C . ASP A 1 493 ? -26.096 -3.136 29.510 1.00 96.69 493 ASP A C 1
ATOM 3932 O O . ASP A 1 493 ? -24.971 -3.078 29.003 1.00 96.69 493 ASP A O 1
ATOM 3936 N N . ILE A 1 494 ? -27.091 -2.316 29.154 1.00 98.50 494 ILE A N 1
ATOM 3937 C CA . ILE A 1 494 ? -26.951 -1.193 28.229 1.00 98.50 494 ILE A CA 1
ATOM 3938 C C . ILE A 1 494 ? -27.159 0.115 28.993 1.00 98.50 494 ILE A C 1
ATOM 3940 O O . ILE A 1 494 ? -28.154 0.302 29.683 1.00 98.50 494 ILE A O 1
ATOM 3944 N N . TYR A 1 495 ? -26.231 1.046 28.819 1.00 98.56 495 TYR A N 1
ATOM 3945 C CA . TYR A 1 495 ? -26.264 2.371 29.418 1.00 98.56 495 TYR A CA 1
ATOM 3946 C C . TYR A 1 495 ? -26.355 3.439 28.332 1.00 98.56 495 TYR A C 1
ATOM 3948 O O . TYR A 1 495 ? -25.780 3.308 27.248 1.00 98.56 495 TYR A O 1
ATOM 3956 N N . LEU A 1 496 ? -27.064 4.523 28.637 1.00 97.88 496 LEU A N 1
ATOM 3957 C CA . LEU A 1 496 ? -27.115 5.683 27.761 1.00 97.88 496 LEU A CA 1
ATOM 3958 C C . LEU A 1 496 ? -25.826 6.500 27.920 1.00 97.88 496 LEU A C 1
ATOM 3960 O O . LEU A 1 496 ? -25.454 6.897 29.023 1.00 97.88 496 LEU A O 1
ATOM 3964 N N . GLY A 1 497 ? -25.142 6.706 26.805 1.00 98.06 497 GLY A N 1
ATOM 3965 C CA . GLY A 1 497 ? -23.898 7.450 26.687 1.00 98.06 497 GLY A CA 1
ATOM 3966 C C . GLY A 1 497 ? -24.108 8.940 26.398 1.00 98.06 497 GLY A C 1
ATOM 3967 O O . GLY A 1 497 ? -25.189 9.483 26.650 1.00 98.06 497 GLY A O 1
ATOM 3968 N N . PRO A 1 498 ? -23.077 9.619 25.868 1.00 98.19 498 PRO A N 1
ATOM 3969 C CA . PRO A 1 498 ? -23.127 11.055 25.630 1.00 98.19 498 PRO A CA 1
ATOM 3970 C C . PRO A 1 498 ? -24.153 11.425 24.554 1.00 98.19 498 PRO A C 1
ATOM 3972 O O . PRO A 1 498 ? -24.338 10.694 23.582 1.00 98.19 498 PRO A O 1
ATOM 3975 N N . ASP A 1 499 ? -24.788 12.590 24.710 1.00 98.19 499 ASP A N 1
ATOM 3976 C CA . ASP A 1 499 ? -25.684 13.179 23.707 1.00 98.19 499 ASP A CA 1
ATOM 3977 C C . ASP A 1 499 ? -24.915 14.090 22.748 1.00 98.19 499 ASP A C 1
ATOM 3979 O O . ASP A 1 499 ? -24.814 15.302 22.931 1.00 98.19 499 ASP A O 1
ATOM 3983 N N . THR A 1 500 ? -24.316 13.479 21.733 1.00 97.62 500 THR A N 1
ATOM 3984 C CA . THR A 1 500 ? -23.421 14.157 20.785 1.00 97.62 500 THR A CA 1
ATOM 3985 C C . THR A 1 500 ? -24.151 15.039 19.772 1.00 97.62 500 THR A C 1
ATOM 3987 O O . THR A 1 500 ? -23.530 15.904 19.146 1.00 97.62 500 THR A O 1
ATOM 3990 N N . ASP A 1 501 ? -25.472 14.906 19.669 1.00 96.50 501 ASP A N 1
ATOM 3991 C CA . ASP A 1 501 ? -26.323 15.800 18.876 1.00 96.50 501 ASP A CA 1
ATOM 3992 C C . ASP A 1 501 ? -26.303 17.237 19.424 1.00 96.50 501 ASP A C 1
ATOM 3994 O O . ASP A 1 501 ? -26.508 18.197 18.683 1.00 96.50 501 ASP A O 1
ATOM 3998 N N . GLN A 1 502 ? -25.961 17.412 20.707 1.00 95.06 502 GLN A N 1
ATOM 3999 C CA . GLN A 1 502 ? -25.779 18.729 21.327 1.00 95.06 502 GLN A CA 1
ATOM 4000 C C . GLN A 1 502 ? -24.507 19.449 20.854 1.00 95.06 502 GLN A C 1
ATOM 4002 O O . GLN A 1 502 ? -24.370 20.660 21.033 1.00 95.06 502 GLN A O 1
ATOM 4007 N N . LEU A 1 503 ? -23.564 18.725 20.245 1.00 95.31 503 LEU A N 1
ATOM 4008 C CA . LEU A 1 503 ? -22.330 19.279 19.696 1.00 95.31 503 LEU A CA 1
ATOM 4009 C C . LEU A 1 503 ? -22.525 19.696 18.227 1.00 95.31 503 LEU A C 1
ATOM 4011 O O . LEU A 1 503 ? -21.847 19.187 17.335 1.00 95.31 503 LEU A O 1
ATOM 4015 N N . ASN A 1 504 ? -23.480 20.586 17.953 1.00 88.81 504 ASN A N 1
ATOM 4016 C CA . ASN A 1 504 ? -23.895 20.984 16.599 1.00 88.81 504 ASN A CA 1
ATOM 4017 C C . ASN A 1 504 ? -23.428 22.390 16.172 1.00 88.81 504 ASN A C 1
ATOM 4019 O O . ASN A 1 504 ? -23.827 22.888 15.121 1.00 88.81 504 ASN A O 1
ATOM 4023 N N . GLN A 1 505 ? -22.579 23.051 16.963 1.00 91.44 505 GLN A N 1
ATOM 4024 C CA . GLN A 1 505 ? -22.067 24.378 16.617 1.00 91.44 505 GLN A CA 1
ATOM 4025 C C . GLN A 1 505 ? -20.972 24.296 15.546 1.00 91.44 505 GLN A C 1
ATOM 4027 O O . GLN A 1 505 ? -20.163 23.369 15.527 1.00 91.44 505 GLN A O 1
ATOM 4032 N N . LEU A 1 506 ? -20.870 25.330 14.706 1.00 87.88 506 LEU A N 1
ATOM 4033 C CA . LEU A 1 506 ? -19.951 25.364 13.557 1.00 87.88 506 LEU A CA 1
ATOM 4034 C C . LEU A 1 506 ? -18.470 25.180 13.938 1.00 87.88 506 LEU A C 1
ATOM 4036 O O . LEU A 1 506 ? -17.692 24.608 13.190 1.00 87.88 506 LEU A O 1
ATOM 4040 N N . TRP A 1 507 ? -18.060 25.633 15.125 1.00 94.00 507 TRP A N 1
ATOM 4041 C CA . TRP A 1 507 ? -16.690 25.438 15.613 1.00 94.00 507 TRP A CA 1
ATOM 4042 C C . TRP A 1 507 ? -16.464 24.062 16.253 1.00 94.00 507 TRP A C 1
ATOM 4044 O O . TRP A 1 507 ? -15.316 23.691 16.497 1.00 94.00 507 TRP A O 1
ATOM 4054 N N . GLN A 1 508 ? -17.529 23.315 16.557 1.00 96.44 508 GLN A N 1
ATOM 4055 C CA . GLN A 1 508 ? -17.469 21.965 17.123 1.00 96.44 508 GLN A CA 1
ATOM 4056 C C . GLN A 1 508 ? -17.369 20.897 16.033 1.00 96.44 508 GLN A C 1
ATOM 4058 O O . GLN A 1 508 ? -16.812 19.841 16.314 1.00 96.44 508 GLN A O 1
ATOM 4063 N N . ARG A 1 509 ? -17.843 21.159 14.806 1.00 95.44 509 ARG A N 1
ATOM 4064 C CA . ARG A 1 509 ? -17.764 20.231 13.664 1.00 95.44 509 ARG A CA 1
ATOM 4065 C C . ARG A 1 509 ? -17.013 20.863 12.490 1.00 95.44 509 ARG A C 1
ATOM 4067 O O . ARG A 1 509 ? -17.475 21.846 11.927 1.00 95.44 509 ARG A O 1
ATOM 4074 N N . ALA A 1 510 ? -15.856 20.310 12.135 1.00 89.62 510 ALA A N 1
ATOM 4075 C CA . ALA A 1 510 ? -14.903 20.903 11.193 1.00 89.62 510 ALA A CA 1
ATOM 4076 C C . ALA A 1 510 ? -15.442 21.033 9.760 1.00 89.62 510 ALA A C 1
ATOM 4078 O O . ALA A 1 510 ? -15.141 22.006 9.075 1.00 89.62 510 ALA A O 1
ATOM 4079 N N . ASP A 1 511 ? -16.241 20.065 9.323 1.00 89.19 511 ASP A N 1
ATOM 4080 C CA . ASP A 1 511 ? -16.867 20.000 7.998 1.00 89.19 511 ASP A CA 1
ATOM 4081 C C . ASP A 1 511 ? -18.405 19.968 8.094 1.00 89.19 511 ASP A C 1
ATOM 4083 O O . ASP A 1 511 ? -19.097 19.569 7.161 1.00 89.19 511 ASP A O 1
ATOM 4087 N N . GLY A 1 512 ? -18.948 20.366 9.250 1.00 90.88 512 GLY A N 1
ATOM 4088 C CA . GLY A 1 512 ? -20.374 20.271 9.559 1.00 90.88 512 GLY A CA 1
ATOM 4089 C C . GLY A 1 512 ? -20.847 18.878 9.995 1.00 90.88 512 GLY A C 1
ATOM 4090 O O . GLY A 1 512 ? -21.957 18.779 10.510 1.00 90.88 512 GLY A O 1
ATOM 4091 N N . ILE A 1 513 ? -20.020 17.830 9.871 1.00 92.88 513 ILE A N 1
ATOM 4092 C CA . ILE A 1 513 ? -20.346 16.447 10.260 1.00 92.88 513 ILE A CA 1
ATOM 4093 C C . ILE A 1 513 ? -19.384 15.951 11.340 1.00 92.88 513 ILE A C 1
ATOM 4095 O O . ILE A 1 513 ? -19.815 15.547 12.415 1.00 92.88 513 ILE A O 1
ATOM 4099 N N . HIS A 1 514 ? -18.083 15.982 11.089 1.00 96.88 514 HIS A N 1
ATOM 4100 C CA . HIS A 1 514 ? -17.059 15.416 11.955 1.00 96.88 514 HIS A CA 1
ATOM 4101 C C . HIS A 1 514 ? -16.533 16.441 12.948 1.00 96.88 514 HIS A C 1
ATOM 4103 O O . HIS A 1 514 ? -16.373 17.621 12.631 1.00 96.88 514 HIS A O 1
ATOM 4109 N N . PHE A 1 515 ? -16.235 15.997 14.167 1.00 98.12 515 PHE A N 1
ATOM 4110 C CA . PHE A 1 515 ? -15.813 16.901 15.231 1.00 98.12 515 PHE A CA 1
ATOM 4111 C C . PHE A 1 515 ? -14.479 17.600 14.935 1.00 98.12 515 PHE A C 1
ATOM 4113 O O . PHE A 1 515 ? -13.498 16.973 14.538 1.00 98.12 515 PHE A O 1
ATOM 4120 N N . SER A 1 516 ? -14.427 18.910 15.187 1.00 97.88 516 SER A N 1
ATOM 4121 C CA . SER A 1 516 ? -13.188 19.691 15.207 1.00 97.88 516 SER A CA 1
ATOM 4122 C C . SER A 1 516 ? -12.284 19.241 16.357 1.00 97.88 516 SER A C 1
ATOM 4124 O O . SER A 1 516 ? -12.732 18.525 17.251 1.00 97.88 516 SER A O 1
ATOM 4126 N N . THR A 1 517 ? -11.038 19.716 16.426 1.00 96.31 517 THR A N 1
ATOM 4127 C CA . THR A 1 517 ? -10.157 19.412 17.574 1.00 96.31 517 THR A CA 1
ATOM 4128 C C . THR A 1 517 ? -10.826 19.741 18.915 1.00 96.31 517 THR A C 1
ATOM 4130 O O . THR A 1 517 ? -10.832 18.911 19.820 1.00 96.31 517 THR A O 1
ATOM 4133 N N . LYS A 1 518 ? -11.485 20.905 19.018 1.00 97.25 518 LYS A N 1
ATOM 4134 C CA . LYS A 1 518 ? -12.228 21.289 20.229 1.00 97.25 518 LYS A CA 1
ATOM 4135 C C . LYS A 1 518 ? -13.500 20.461 20.428 1.00 97.25 518 LYS A C 1
ATOM 4137 O O . LYS A 1 518 ? -13.848 20.150 21.563 1.00 97.25 518 LYS A O 1
ATOM 4142 N N . GLY A 1 519 ? -14.199 20.114 19.346 1.00 98.12 519 GLY A N 1
ATOM 4143 C CA . GLY A 1 519 ? -15.362 19.228 19.403 1.00 98.12 519 GLY A CA 1
ATOM 4144 C C . GLY A 1 519 ? -15.002 17.845 19.944 1.00 98.12 519 GLY A C 1
ATOM 4145 O O . GLY A 1 519 ? -15.720 17.318 20.786 1.00 98.12 519 GLY A O 1
ATOM 4146 N N . GLN A 1 520 ? -13.850 17.299 19.543 1.00 98.19 520 GLN A N 1
ATOM 4147 C CA . GLN A 1 520 ? -13.344 16.023 20.046 1.00 98.19 520 GLN A CA 1
ATOM 4148 C C . GLN A 1 520 ? -13.006 16.076 21.542 1.00 98.19 520 GLN A C 1
ATOM 4150 O O . GLN A 1 520 ? -13.291 15.120 22.260 1.00 98.19 520 GLN A O 1
ATOM 4155 N N . ASP A 1 521 ? -12.453 17.187 22.040 1.00 98.00 521 ASP A N 1
ATOM 4156 C CA . ASP A 1 521 ? -12.187 17.357 23.476 1.00 98.00 521 ASP A CA 1
ATOM 4157 C C . ASP A 1 521 ? -13.476 17.363 24.311 1.00 98.00 521 ASP A C 1
ATOM 4159 O O . ASP A 1 521 ? -13.520 16.743 25.379 1.00 98.00 521 ASP A O 1
ATOM 4163 N N . LEU A 1 522 ? -14.526 18.032 23.817 1.00 98.44 522 LEU A N 1
ATOM 4164 C CA . LEU A 1 522 ? -15.852 18.027 24.441 1.00 98.44 522 LEU A CA 1
ATOM 4165 C C . LEU A 1 522 ? -16.486 16.640 24.379 1.00 98.44 522 LEU A C 1
ATOM 4167 O O . LEU A 1 522 ? -16.949 16.136 25.396 1.00 98.44 522 LEU A O 1
ATOM 4171 N N . HIS A 1 523 ? -16.450 16.001 23.213 1.00 98.25 523 HIS A N 1
ATOM 4172 C CA . HIS A 1 523 ? -16.976 14.658 23.008 1.00 98.25 523 HIS A CA 1
ATOM 4173 C C . HIS A 1 523 ? -16.317 13.648 23.964 1.00 98.25 523 HIS A C 1
ATOM 4175 O O . HIS A 1 523 ? -17.013 12.898 24.647 1.00 98.25 523 HIS A O 1
ATOM 4181 N N . ALA A 1 524 ? -14.988 13.686 24.107 1.00 98.69 524 ALA A N 1
ATOM 4182 C CA . ALA A 1 524 ? -14.264 12.843 25.056 1.00 98.69 524 ALA A CA 1
ATOM 4183 C C . ALA A 1 524 ? -14.624 13.156 26.522 1.00 98.69 524 ALA A C 1
ATOM 4185 O O . ALA A 1 524 ? -14.710 12.245 27.343 1.00 98.69 524 ALA A O 1
ATOM 4186 N N . ALA A 1 525 ? -14.860 14.426 26.868 1.00 98.75 525 ALA A N 1
ATOM 4187 C CA . ALA A 1 525 ? -15.325 14.797 28.206 1.00 98.75 525 ALA A CA 1
ATOM 4188 C C . ALA A 1 525 ? -16.743 14.272 28.492 1.00 98.75 525 ALA A C 1
ATOM 4190 O O . ALA A 1 525 ? -16.999 13.772 29.583 1.00 98.75 525 ALA A O 1
ATOM 4191 N N . MET A 1 526 ? -17.648 14.319 27.510 1.00 98.69 526 MET A N 1
ATOM 4192 C CA . MET A 1 526 ? -19.000 13.773 27.653 1.00 98.69 526 MET A CA 1
ATOM 4193 C C . MET A 1 526 ? -18.974 12.249 27.829 1.00 98.69 526 MET A C 1
ATOM 4195 O O . MET A 1 526 ? -19.690 11.731 28.681 1.00 98.69 526 MET A O 1
ATOM 4199 N N . TRP A 1 527 ? -18.105 11.536 27.099 1.00 98.69 527 TRP A N 1
ATOM 4200 C CA . TRP A 1 527 ? -17.879 10.104 27.330 1.00 98.69 527 TRP A CA 1
ATOM 4201 C C . TRP A 1 527 ? -17.391 9.810 28.747 1.00 98.69 527 TRP A C 1
ATOM 4203 O O . TRP A 1 527 ? -17.933 8.913 29.387 1.00 98.69 527 TRP A O 1
ATOM 4213 N N . LEU A 1 528 ? -16.408 10.562 29.256 1.00 98.69 528 LEU A N 1
ATOM 4214 C CA . LEU A 1 528 ? -15.924 10.402 30.631 1.00 98.69 528 LEU A CA 1
ATOM 4215 C C . LEU A 1 528 ? -17.075 10.518 31.642 1.00 98.69 528 LEU A C 1
ATOM 4217 O O . LEU A 1 528 ? -17.198 9.677 32.531 1.00 98.69 528 LEU A O 1
ATOM 4221 N N . GLU A 1 529 ? -17.925 11.538 31.504 1.00 98.38 529 GLU A N 1
ATOM 4222 C CA . GLU A 1 529 ? -19.058 11.737 32.411 1.00 98.38 529 GLU A CA 1
ATOM 4223 C C . GLU A 1 529 ? -20.098 10.616 32.310 1.00 98.38 529 GLU A C 1
ATOM 4225 O O . GLU A 1 529 ? -20.610 10.177 33.339 1.00 98.38 529 GLU A O 1
ATOM 4230 N N . SER A 1 530 ? -20.367 10.093 31.110 1.00 98.06 530 SER A N 1
ATOM 4231 C CA . SER A 1 530 ? -21.227 8.916 30.945 1.00 98.06 530 SER A CA 1
ATOM 4232 C C . SER A 1 530 ? -20.634 7.670 31.607 1.00 98.06 530 SER A C 1
ATOM 4234 O O . SER A 1 530 ? -21.351 6.943 32.290 1.00 98.06 530 SER A O 1
ATOM 4236 N N . LEU A 1 531 ? -19.327 7.432 31.465 1.00 98.25 531 LEU A N 1
ATOM 4237 C CA . LEU A 1 531 ? -18.668 6.256 32.043 1.00 98.25 531 LEU A CA 1
ATOM 4238 C C . LEU A 1 531 ? -18.636 6.283 33.573 1.00 98.25 531 LEU A C 1
ATOM 4240 O O . LEU A 1 531 ? -18.788 5.238 34.196 1.00 98.25 531 LEU A O 1
ATOM 4244 N N . LYS A 1 532 ? -18.542 7.463 34.195 1.00 96.94 532 LYS A N 1
ATOM 4245 C CA . LYS A 1 532 ? -18.669 7.612 35.658 1.00 96.94 532 LYS A CA 1
ATOM 4246 C C . LYS A 1 532 ? -20.040 7.194 36.206 1.00 96.94 532 LYS A C 1
ATOM 4248 O O . LYS A 1 532 ? -20.165 6.984 37.410 1.00 96.94 532 LYS A O 1
ATOM 4253 N N . GLN A 1 533 ? -21.070 7.132 35.360 1.00 94.12 533 GLN A N 1
ATOM 4254 C CA . GLN A 1 533 ? -22.441 6.796 35.763 1.00 94.12 533 GLN A CA 1
ATOM 4255 C C . GLN A 1 533 ? -22.782 5.311 35.587 1.00 94.12 533 GLN A C 1
ATOM 4257 O O . GLN A 1 533 ? -23.836 4.876 36.058 1.00 94.12 533 GLN A O 1
ATOM 4262 N N . VAL A 1 534 ? -21.916 4.540 34.924 1.00 93.88 534 VAL A N 1
ATOM 4263 C CA . VAL A 1 534 ? -22.087 3.093 34.762 1.00 93.88 534 VAL A CA 1
ATOM 4264 C C . VAL A 1 534 ? -21.851 2.413 36.114 1.00 93.88 534 VAL A C 1
ATOM 4266 O O . VAL A 1 534 ? -20.885 2.731 36.805 1.00 93.88 534 VAL A O 1
ATOM 4269 N N . LYS A 1 535 ? -22.772 1.531 36.515 1.00 73.00 535 LYS A N 1
ATOM 4270 C CA . LYS A 1 535 ? -22.798 0.897 37.842 1.00 73.00 535 LYS A CA 1
ATOM 4271 C C . LYS A 1 535 ? -22.349 -0.552 37.818 1.00 73.00 535 LYS A C 1
ATOM 4273 O O . LYS A 1 535 ? -22.670 -1.249 36.825 1.00 73.00 535 LYS A O 1
#

Sequence (535 aa):
METDQETSLIQAIYKYVKRSGNTAYLQTKIDGKTVIERMEWALEYLINEKYNKQYGLLIGATTADWGDVQPEHPWGVEIDKDTHFAIDIYDNAMMVLALNNYLELENDAAKRQKWTQVRDELKKNIRTHLWDEKNRKFIPHIYLDGSPFPDSFDENQIYYHGGTTTAILAGLLSKEEIKEANQKMLENMKAAHAQTIGLTMYPTYPAGSFKNVGMYPYGYQNGGDWTWFGGRMIQALIENGFIQEAYTEILPMLRRIVSNQGFYEWYTPGGEPKGSGTFRGEAGVLFTAMNMLKEWAENQQVQSLDQAKGSMVLFTFGQSNSANHGQGLYQPAKTVYNYYDGKLYRAADPLIGATGEGGSVWTRLGDKLIEAGMTEKVTIVPIGVGGVRIGAWAKGGELHELLIRTVEQMKKDQIEPDYILWHQGETDNILNTPKADYIRMFETIREVFRSRGIKAPIVIAQASYHPNCLEEDNGNSAEIRAAQKALADQYPDIYLGPDTDQLNQLWQRADGIHFSTKGQDLHAAMWLESLKQVK

Radius of gyration: 28.84 Å; chains: 1; bounding box: 75×57×78 Å

pLDDT: mean 95.49, std 4.47, range [67.06, 98.88]